Protein 1MJT (pdb70)

Radius of gyration: 30.03 Å; Cα contacts (8 Å, |Δi|>4): 1323; chains: 2; bounding box: 79×77×65 Å

Sequence (693 aa):
HLFKEAQAFIENMYKECHYETQIINKRLHDIELEIKETGTYTHTEEELIYGAKMAWRNSNRCIGRLFWDSLNVIDARDVTDEASFLSSITYHITQATNEGKLKPYITIYAPKDGPKIFNNQLIRYAGYDNCGDPAEKEVTRLANHLGWKGKGTNFDVLPLIYQLPNESVKFYEYPTSLIKEVPIEHNHYPKLRKLNLKWYAVPIISNMDLKIGGIVYPTAPFNGWYMVTEIGVRNFIDDYRYNLLEKVADAFEFDTLKNNSFNKDRALVELNYAVYHSFKKEGVSIVDHLTAAKQFELFERNEAQQGRQVTGKWSWLAPPLSPTLTSNYHHGYDNTVKDPNFFYKKHHLFKEAQAFIENMYKECHYETQIINKRLHDIELEIKETGTYTHTEEELIYGAKMAWRNSNRCIGRLFWDSLNVIDARDVTDEASFLSSITYHITQATNEGKLKPYITIYAPKDGPKIFNNQLIRYAGYDNCGDPAEKEVTRLANHLGWKGKGTNFDVLPLIYQLPNESVKFYEYPTSLIKEVPIEHNHYPKLRKLNLKWYAVPIISNMDLKIGGIVYPTAPFNGWYMVTEIGVRNFIDDYRYNLLEKVADAFEFDTLKNNSFNKDRALVELNYAVYHSFKKEGVSIVDHLTAAKQFELFERNEAQQGRQVTGKWSWLAPPLSPTLTSNYHHGYDNTVKDPNFFYKK

Secondary structure (DSSP, 8-state):
-HHHHHHHHHHHHHHHTT--HHHHHHHHHHHHHHHHHTSS----HHHHHHHHHHHHHT-TT-TTGGGGGG-EEEEETT--SHHHHHHHHHHHHHHHHGGGS---EEEEE-SSS--EE--SBSS-B-B-SSSB-GGGHHHHHHHHHHT-----SS-PBPPEEEE-TTS--EEEPPPGGGS-EEE---TT-GGGGGG--EEES--EE-SEEEEETTEEES---EE---BHHIIIIIIHH-TTTT--HHHHHHHTT-S---GGGTHHHHHHHHHHHHHHHHHHHTT---B-HHHHHHHHHHHHHHHHTTT---B--HHHHS-SSSGGGSGGGGS--B----SSEEEE--/-HHHHHHHHHHHHHHHHTT--HHHHHHHHHHHHHHHHHHSS----HHHHHHHHHHHHHT-TT-TTGGGGGG-EEEEETT--SHHHHHHHHHHHHHHHHGGGS---EEEEE-SSS--EE--SBSS-B-B-SSSB-GGGHHHHHHHHHTT-----STT-BPPEEEE-TTS--EEEPPPGGGS-EEE--BTTBGGGGGG--EEES--EE-SEEEEETTEEES---EE--EEHHIIIIIIHH-TTTT--HHHHHHHTT-S---GGGTHHHHHHHHHHHHHHHHHHHTT--EE-HHHHHHHHHHHHHHHHHTT---B--HHHHS-SSSGGGSGGGGS--B----SSEEEE--

Solvent-accessible surface area: 31536 Å² total; per-residue (Å²): 157,37,48,141,69,0,67,52,6,0,56,77,0,15,110,56,36,163,75,117,94,129,69,5,79,110,30,27,91,58,0,77,85,38,24,161,136,104,42,67,8,80,4,52,104,80,0,0,65,40,0,0,33,5,0,37,12,15,19,8,81,34,28,23,1,42,52,30,83,58,14,45,26,42,44,3,50,114,15,94,74,63,76,48,0,28,65,17,0,34,112,0,0,73,59,0,14,49,160,0,158,12,69,6,17,0,1,0,0,9,50,156,100,19,1,109,12,51,3,42,26,1,3,26,1,0,4,47,123,152,47,6,0,47,50,3,66,142,16,2,152,58,0,68,153,50,44,10,176,30,197,41,70,47,23,10,38,2,1,0,0,6,52,3,56,161,80,79,42,70,57,66,99,20,71,108,112,31,11,70,39,0,43,0,50,6,97,119,58,105,110,0,94,158,54,96,5,60,0,0,1,2,18,0,56,10,55,22,19,1,68,0,0,19,13,61,2,56,8,8,2,37,8,24,65,6,25,0,2,70,0,0,0,74,13,0,8,5,101,101,26,19,82,13,20,130,132,0,0,99,5,4,113,35,150,54,36,157,34,54,19,0,17,54,1,43,1,0,3,18,0,0,24,0,0,15,50,2,0,113,136,71,46,4,34,20,20,3,2,7,38,4,5,126,48,1,57,73,3,39,142,60,7,72,126,118,71,55,103,27,6,0,74,49,33,142,4,12,7,11,4,4,6,10,41,3,50,2,28,60,87,60,35,62,65,68,84,85,63,0,7,17,60,125,83,266,155,128,29,39,118,68,0,61,54,3,0,53,77,0,13,126,47,32,164,79,113,97,107,72,12,86,121,32,17,100,48,0,91,73,43,24,185,125,99,47,73,11,83,3,51,112,76,0,0,62,46,0,0,37,5,0,37,13,16,14,8,73,34,28,22,2,37,54,34,94,58,13,42,28,35,47,5,49,114,15,93,71,55,75,47,0,27,67,19,0,31,117,0,0,72,52,0,14,57,156,0,137,10,78,10,21,0,0,0,0,11,49,170,111,15,3,92,10,57,4,47,26,0,2,23,1,0,4,47,101,147,41,6,0,50,48,2,72,143,13,3,137,58,0,52,158,46,57,6,163,20,198,42,65,67,20,10,44,2,0,0,0,8,55,5,55,159,80,79,43,76,62,56,102,20,65,129,113,23,20,72,47,0,52,0,46,10,109,136,42,101,105,0,72,155,53,98,8,61,0,0,0,2,18,0,58,10,45,17,21,0,70,0,0,20,10,64,2,49,11,5,2,39,9,23,68,5,25,0,1,71,0,0,0,72,11,0,9,6,106,98,29,22,86,17,24,129,128,0,0,92,4,5,113,38,140,48,39,124,33,25,16,0,13,53,0,42,1,0,4,16,0,0,41,1,0,7,48,2,0,102,134,64,37,4,34,10,18,1,2,8,39,2,3,125,43,1,52,80,3,48,153,80,6,70,160,114,77,46,101,28,6,0,75,47,32,141,4,10,7,13,4,4,6,8,44,3,48,4,28,53,87,60,34,66,62,68,85,86,55,0,6,16,59,126,85,257

Foldseek 3Di:
DLLVLQLVQLVVVCVLVVHDVVVSVVVSVVQVVCCVVPVGGDDDVVLVLVQQLVQLQLAQLDLQNLCSNQEDEAEAQPDQDPVVVVVVLLVQLQQQPVQFEGGKYKYFYHLPQTKAWDDQWQWAFAQDDVAAWLVRPVVNVVQVVQPDDFPPHNGTIFFTWIDGPPGDIHTHHDDVVSWDKFQFDAPVQRLNSVVRDMGTWKTWGFFKWWAASNGIGRGMIITDGEALCVCLPVQCCDPSTVNCLVVQLVSVPDPDDPVVVCSSVVSSVRSSVRVVVRSVVSSHDYHYLAVSLVSSVVSQVVQVVSVHHHAHQLVSSQGPHPRVSHPSVPDDGHNDRDPRHIGGDD/DVLLVLLLVQLCVVCVLVVHDPVVSVVVSVQQVVVCVVPVGGDDDPVLVLVQQLVQLQLAQLDLQNLCSVQEAEAEAQVDQDDVVVVVVVLVQLCQQPVQFPGGKYKYFYHLPQTKFWDDQWQWAFADDPVAAWLVRPVVNVVQVVQPHDFPPHNGTIAWIWMDGPPGDIHTHHDDPVSWAKFFFDAPVFRLSSVVRDMGTWKGKGAFKWWDASSGIGRGMIIIGGEALCVVLPVQCCDPNTVNCQVVQLVSVPDPDDPPVVCSSVVSSVRSSVRVVVRSVVSNHDYHYLLRSLVSSVVSQVVCVVSVHHHAHDLVSNQGPHPSVSHPSNPDDGHHDRDPRHMGGDD

Structure (mmCIF, N/CA/C/O backbone):
data_1MJT
#
_entry.id   1MJT
#
_cell.length_a   65.78
_cell.length_b   115.14
_cell.length_c   126.02
_cell.angle_alpha   90.00
_cell.angle_beta   90.00
_cell.angle_gamma   90.00
#
_symmetry.space_group_name_H-M   'P 21 21 21'
#
loop_
_entity.id
_entity.type
_entity.pdbx_description
1 polymer 'NITRIC-OXIDE SYNTHASE HOMOLOG'
2 branched beta-D-fructofuranose-(2-1)-alpha-D-glucopyranose
3 non-polymer 'PROTOPORPHYRIN IX CONTAINING FE'
4 non-polymer NICOTINAMIDE-ADENINE-DINUCLEOTIDE
5 non-polymer ETHYLISOTHIOUREA
6 water water
#
loop_
_atom_site.group_PDB
_atom_site.id
_atom_site.type_symbol
_atom_site.label_atom_id
_atom_site.label_alt_id
_atom_site.label_comp_id
_atom_site.label_asym_id
_atom_site.label_entity_id
_atom_site.label_seq_id
_atom_site.pdbx_PDB_ins_code
_atom_site.Cartn_x
_atom_site.Cartn_y
_atom_site.Cartn_z
_atom_site.occupancy
_atom_site.B_iso_or_equiv
_atom_site.auth_seq_id
_atom_site.auth_comp_id
_atom_site.auth_asym_id
_atom_site.auth_atom_id
_atom_site.pdbx_PDB_model_num
ATOM 1 N N . HIS A 1 2 ? 27.928 76.633 65.546 1.00 74.55 1 HIS A N 1
ATOM 2 C CA . HIS A 1 2 ? 27.420 77.256 64.286 1.00 79.97 1 HIS A CA 1
ATOM 3 C C . HIS A 1 2 ? 27.623 76.320 63.099 1.00 74.67 1 HIS A C 1
ATOM 4 O O . HIS A 1 2 ? 26.773 76.231 62.214 1.00 74.09 1 HIS A O 1
ATOM 11 N N . LEU A 1 3 ? 28.758 75.631 63.072 1.00 67.45 2 LEU A N 1
ATOM 12 C CA . LEU A 1 3 ? 29.024 74.706 61.986 1.00 61.85 2 LEU A CA 1
ATOM 13 C C . LEU A 1 3 ? 27.942 73.640 61.966 1.00 61.83 2 LEU A C 1
ATOM 14 O O . LEU A 1 3 ? 27.282 73.428 60.947 1.00 68.02 2 LEU A O 1
ATOM 19 N N . PHE A 1 4 ? 27.760 72.972 63.100 1.00 57.49 3 PHE A N 1
ATOM 20 C CA . PHE A 1 4 ? 26.753 71.923 63.202 1.00 56.77 3 PHE A CA 1
ATOM 21 C C . PHE A 1 4 ? 25.367 72.431 62.806 1.00 56.57 3 PHE A C 1
ATOM 22 O O . PHE A 1 4 ? 24.551 71.681 62.270 1.00 54.72 3 PHE A O 1
ATOM 30 N N . LYS A 1 5 ? 25.109 73.707 63.074 1.00 57.94 4 LYS A N 1
ATOM 31 C CA . LYS A 1 5 ? 23.825 74.319 62.745 1.00 64.50 4 LYS A CA 1
ATOM 32 C C . LYS A 1 5 ? 23.592 74.331 61.232 1.00 62.04 4 LYS A C 1
ATOM 33 O O . LYS A 1 5 ? 22.518 73.948 60.754 1.00 62.78 4 LYS A O 1
ATOM 39 N N . GLU A 1 6 ? 24.601 74.774 60.485 1.00 59.29 5 GLU A N 1
ATOM 40 C CA . GLU A 1 6 ? 24.513 74.829 59.028 1.00 61.54 5 GLU A CA 1
ATOM 41 C C . GLU A 1 6 ? 24.463 73.404 58.497 1.00 63.03 5 GLU A C 1
ATOM 42 O O . GLU A 1 6 ? 23.749 73.097 57.536 1.00 63.75 5 GLU A O 1
ATOM 48 N N . ALA A 1 7 ? 25.241 72.537 59.137 1.00 57.06 6 ALA A N 1
ATOM 49 C CA . ALA A 1 7 ? 25.307 71.136 58.755 1.00 55.17 6 ALA A CA 1
ATOM 50 C C . ALA A 1 7 ? 23.936 70.485 58.911 1.00 58.73 6 ALA A C 1
ATOM 51 O O . ALA A 1 7 ? 23.435 69.818 57.997 1.00 57.42 6 ALA A O 1
ATOM 53 N N . GLN A 1 8 ? 23.332 70.694 60.077 1.00 59.64 7 GLN A N 1
ATOM 54 C CA . GLN A 1 8 ? 22.026 70.129 60.372 1.00 52.78 7 GLN A CA 1
ATOM 55 C C . GLN A 1 8 ? 21.038 70.535 59.301 1.00 44.03 7 GLN A C 1
ATOM 56 O O . GLN A 1 8 ? 20.350 69.691 58.734 1.00 48.68 7 GLN A O 1
ATOM 62 N N . ALA A 1 9 ? 20.981 71.836 59.029 1.00 43.89 8 ALA A N 1
ATOM 63 C CA . ALA A 1 9 ? 20.084 72.385 58.021 1.00 41.92 8 ALA A CA 1
ATOM 64 C C . ALA A 1 9 ? 20.223 71.636 56.697 1.00 43.97 8 ALA A C 1
ATOM 65 O O . ALA A 1 9 ? 19.225 71.232 56.097 1.00 37.53 8 ALA A O 1
ATOM 67 N N . PHE A 1 10 ? 21.466 71.449 56.253 1.00 44.91 9 PHE A N 1
ATOM 68 C CA . PHE A 1 10 ? 21.744 70.744 55.002 1.00 42.90 9 PHE A CA 1
ATOM 69 C C . PHE A 1 10 ? 21.245 69.293 55.012 1.00 45.66 9 PHE A C 1
ATOM 70 O O . PHE A 1 10 ? 20.539 68.862 54.092 1.00 39.12 9 PHE A O 1
ATOM 78 N N . ILE A 1 11 ? 21.620 68.545 56.049 1.00 47.99 10 ILE A N 1
ATOM 79 C CA . ILE A 1 11 ? 21.216 67.146 56.178 1.00 51.49 10 ILE A CA 1
ATOM 80 C C . ILE A 1 11 ? 19.695 66.976 56.188 1.00 49.05 10 ILE A C 1
ATOM 81 O O . ILE A 1 11 ? 19.158 66.077 55.532 1.00 39.41 10 ILE A O 1
ATOM 86 N N . GLU A 1 12 ? 19.001 67.837 56.928 1.00 49.67 11 GLU A N 1
ATOM 87 C CA . GLU A 1 12 ? 17.548 67.758 56.992 1.00 55.32 11 GLU A CA 1
ATOM 88 C C . GLU A 1 12 ? 16.971 67.884 55.592 1.00 57.53 11 GLU A C 1
ATOM 89 O O . GLU A 1 12 ? 16.283 66.987 55.111 1.00 57.92 11 GLU A O 1
ATOM 95 N N . ASN A 1 13 ? 17.268 69.005 54.941 1.00 63.24 12 ASN A N 1
ATOM 96 C CA . ASN A 1 13 ? 16.783 69.276 53.591 1.00 65.37 12 ASN A CA 1
ATOM 97 C C . ASN A 1 13 ? 17.069 68.144 52.611 1.00 62.20 12 ASN A C 1
ATOM 98 O O . ASN A 1 13 ? 16.168 67.679 51.912 1.00 66.57 12 ASN A O 1
ATOM 103 N N . MET A 1 14 ? 18.318 67.698 52.562 1.00 51.56 13 MET A N 1
ATOM 104 C CA . MET A 1 14 ? 18.691 66.634 51.644 1.00 49.63 13 MET A CA 1
ATOM 105 C C . MET A 1 14 ? 17.900 65.354 51.872 1.00 48.57 13 MET A C 1
ATOM 106 O O . MET A 1 14 ? 17.299 64.804 50.946 1.00 47.83 13 MET A O 1
ATOM 111 N N . TYR A 1 15 ? 17.909 64.882 53.112 1.00 51.84 14 TYR A N 1
ATOM 112 C CA . TYR A 1 15 ? 17.219 63.652 53.477 1.00 56.10 14 TYR A CA 1
ATOM 113 C C . TYR A 1 15 ? 15.699 63.729 53.336 1.00 54.93 14 TYR A C 1
ATOM 114 O O . TYR A 1 15 ? 15.058 62.750 52.952 1.00 50.47 14 TYR A O 1
ATOM 123 N N . LYS A 1 16 ? 15.122 64.888 53.644 1.00 59.03 15 LYS A N 1
ATOM 124 C CA . LYS A 1 16 ? 13.680 65.070 53.513 1.00 62.33 15 LYS A CA 1
ATOM 125 C C . LYS A 1 16 ? 13.339 64.973 52.042 1.00 65.29 15 LYS A C 1
ATOM 126 O O . LYS A 1 16 ? 12.325 64.390 51.665 1.00 73.41 15 LYS A O 1
ATOM 132 N N . GLU A 1 17 ? 14.200 65.556 51.216 1.00 63.40 16 GLU A N 1
ATOM 133 C CA . GLU A 1 17 ? 14.004 65.539 49.777 1.00 62.41 16 GLU A CA 1
ATOM 134 C C . GLU A 1 17 ? 14.285 64.147 49.236 1.00 60.09 16 GLU A C 1
ATOM 135 O O . GLU A 1 17 ? 13.823 63.794 48.156 1.00 62.28 16 GLU A O 1
ATOM 141 N N . CYS A 1 18 ? 15.045 63.358 49.988 1.00 62.04 17 CYS A N 1
ATOM 142 C CA . CYS A 1 18 ? 15.369 61.995 49.572 1.00 66.98 17 CYS A CA 1
ATOM 143 C C . CYS A 1 18 ? 14.400 60.987 50.185 1.00 72.14 17 CYS A C 1
ATOM 144 O O . CYS A 1 18 ? 14.512 59.783 49.946 1.00 76.21 17 CYS A O 1
ATOM 147 N N . HIS A 1 19 ? 13.450 61.489 50.970 1.00 74.14 18 HIS A N 1
ATOM 148 C CA . HIS A 1 19 ? 12.451 60.647 51.624 1.00 76.81 18 HIS A CA 1
ATOM 149 C C . HIS A 1 19 ? 13.076 59.632 52.562 1.00 77.16 18 HIS A C 1
ATOM 150 O O . HIS A 1 19 ? 12.688 58.464 52.585 1.00 79.20 18 HIS A O 1
ATOM 157 N N . TYR A 1 20 ? 14.043 60.091 53.345 1.00 76.47 19 TYR A N 1
ATOM 158 C CA . TYR A 1 20 ? 14.731 59.227 54.287 1.00 78.00 19 TYR A CA 1
ATOM 159 C C . TYR A 1 20 ? 14.048 59.222 55.655 1.00 82.81 19 TYR A C 1
ATOM 160 O O . TYR A 1 20 ? 13.583 60.260 56.135 1.00 80.26 19 TYR A O 1
ATOM 169 N N . GLU A 1 21 ? 13.981 58.039 56.266 1.00 84.91 20 GLU A N 1
ATOM 170 C CA . GLU A 1 21 ? 13.362 57.878 57.576 1.00 81.37 20 GLU A CA 1
ATOM 171 C C . GLU A 1 21 ? 14.048 58.775 58.589 1.00 80.28 20 GLU A C 1
ATOM 172 O O . GLU A 1 21 ? 15.277 58.874 58.610 1.00 76.26 20 GLU A O 1
ATOM 178 N N . THR A 1 22 ? 13.247 59.427 59.427 1.00 78.88 21 THR A N 1
ATOM 179 C CA . THR A 1 22 ? 13.774 60.316 60.452 1.00 76.76 21 THR A CA 1
ATOM 180 C C . THR A 1 22 ? 14.912 59.599 61.159 1.00 75.95 21 THR A C 1
ATOM 181 O O . THR A 1 22 ? 15.910 60.206 61.542 1.00 75.05 21 THR A O 1
ATOM 185 N N . GLN A 1 23 ? 14.742 58.292 61.313 1.00 78.33 22 GLN A N 1
ATOM 186 C CA . GLN A 1 23 ? 15.718 57.427 61.961 1.00 80.33 22 GLN A CA 1
ATOM 187 C C . GLN A 1 23 ? 17.161 57.644 61.502 1.00 79.92 22 GLN A C 1
ATOM 188 O O . GLN A 1 23 ? 18.017 58.051 62.290 1.00 76.47 22 GLN A O 1
ATOM 194 N N . ILE A 1 24 ? 17.427 57.355 60.231 1.00 78.74 23 ILE A N 1
ATOM 195 C CA . ILE A 1 24 ? 18.769 57.505 59.672 1.00 73.46 23 ILE A CA 1
ATOM 196 C C . ILE A 1 24 ? 19.260 58.943 59.700 1.00 61.54 23 ILE A C 1
ATOM 197 O O . ILE A 1 24 ? 20.456 59.198 59.823 1.00 57.68 23 ILE A O 1
ATOM 202 N N . ILE A 1 25 ? 18.335 59.884 59.570 1.00 53.52 24 ILE A N 1
ATOM 203 C CA . ILE A 1 25 ? 18.696 61.290 59.597 1.00 50.37 24 ILE A CA 1
ATOM 204 C C . ILE A 1 25 ? 19.389 61.581 60.926 1.00 56.09 24 ILE A C 1
ATOM 205 O O . ILE A 1 25 ? 20.434 62.236 60.969 1.00 55.68 24 ILE A O 1
ATOM 210 N N . ASN A 1 26 ? 18.811 61.067 62.007 1.00 62.96 25 ASN A N 1
ATOM 211 C CA . ASN A 1 26 ? 19.358 61.256 63.348 1.00 61.09 25 ASN A CA 1
ATOM 212 C C . ASN A 1 26 ? 20.725 60.586 63.503 1.00 56.14 25 ASN A C 1
ATOM 213 O O . ASN A 1 26 ? 21.640 61.153 64.105 1.00 47.09 25 ASN A O 1
ATOM 218 N N . LYS A 1 27 ? 20.847 59.376 62.963 1.00 57.02 26 LYS A N 1
ATOM 219 C CA . LYS A 1 27 ? 22.097 58.621 63.007 1.00 61.72 26 LYS A CA 1
ATOM 220 C C . LYS A 1 27 ? 23.201 59.429 62.331 1.00 59.96 26 LYS A C 1
ATOM 221 O O . LYS A 1 27 ? 24.329 59.496 62.821 1.00 60.90 26 LYS A O 1
ATOM 227 N N . ARG A 1 28 ? 22.860 60.044 61.203 1.00 57.05 27 ARG A N 1
ATOM 228 C CA . ARG A 1 28 ? 23.807 60.844 60.439 1.00 61.13 27 ARG A CA 1
ATOM 229 C C . ARG A 1 28 ? 24.228 62.105 61.187 1.00 58.26 27 ARG A C 1
ATOM 230 O O . ARG A 1 28 ? 25.400 62.497 61.166 1.00 50.62 27 ARG A O 1
ATOM 238 N N . LEU A 1 29 ? 23.266 62.744 61.843 1.00 57.22 28 LEU A N 1
ATOM 239 C CA . LEU A 1 29 ? 23.551 63.951 62.601 1.00 58.17 28 LEU A CA 1
ATOM 240 C C . LEU A 1 29 ? 24.435 63.586 63.781 1.00 63.48 28 LEU A C 1
ATOM 241 O O . LEU A 1 29 ? 25.272 64.380 64.218 1.00 62.55 28 LEU A O 1
ATOM 246 N N . HIS A 1 30 ? 24.244 62.373 64.288 1.00 65.11 29 HIS A N 1
ATOM 247 C CA . HIS A 1 30 ? 25.029 61.885 65.408 1.00 65.25 29 HIS A CA 1
ATOM 248 C C . HIS A 1 30 ? 26.478 61.735 64.969 1.00 59.84 29 HIS A C 1
ATOM 249 O O . HIS A 1 30 ? 27.392 62.252 65.612 1.00 54.34 29 HIS A O 1
ATOM 256 N N . ASP A 1 31 ? 26.675 61.026 63.862 1.00 60.57 30 ASP A N 1
ATOM 257 C CA . ASP A 1 31 ? 28.009 60.799 63.317 1.00 61.09 30 ASP A CA 1
ATOM 258 C C . ASP A 1 31 ? 28.747 62.110 63.045 1.00 56.22 30 ASP A C 1
ATOM 259 O O . ASP A 1 31 ? 29.948 62.212 63.300 1.00 51.41 30 ASP A O 1
ATOM 264 N N . ILE A 1 32 ? 28.020 63.105 62.535 1.00 55.51 31 ILE A N 1
ATOM 265 C CA . ILE A 1 32 ? 28.590 64.417 62.221 1.00 52.37 31 ILE A CA 1
ATOM 266 C C . ILE A 1 32 ? 29.019 65.171 63.472 1.00 52.47 31 ILE A C 1
ATOM 267 O O . ILE A 1 32 ? 30.162 65.617 63.582 1.00 51.35 31 ILE A O 1
ATOM 272 N N . GLU A 1 33 ? 28.081 65.319 64.401 1.00 56.37 32 GLU A N 1
ATOM 273 C CA . GLU A 1 33 ? 28.323 66.014 65.660 1.00 63.78 32 GLU A CA 1
ATOM 274 C C . GLU A 1 33 ? 29.614 65.477 66.284 1.00 61.88 32 GLU A C 1
ATOM 275 O O . GLU A 1 33 ? 30.355 66.213 66.940 1.00 58.95 32 GLU A O 1
ATOM 281 N N . LEU A 1 34 ? 29.875 64.191 66.061 1.00 62.38 33 LEU A N 1
ATOM 282 C CA . LEU A 1 34 ? 31.075 63.537 66.574 1.00 67.77 33 LEU A CA 1
ATOM 283 C C . LEU A 1 34 ? 32.360 64.114 65.991 1.00 68.77 33 LEU A C 1
ATOM 284 O O . LEU A 1 34 ? 33.079 64.843 66.676 1.00 66.12 33 LEU A O 1
ATOM 289 N N . GLU A 1 35 ? 32.638 63.788 64.727 1.00 67.53 34 GLU A N 1
ATOM 290 C CA . GLU A 1 35 ? 33.854 64.250 64.065 1.00 66.17 34 GLU A CA 1
ATOM 291 C C . GLU A 1 35 ? 34.031 65.763 64.029 1.00 66.83 34 GLU A C 1
ATOM 292 O O . GLU A 1 35 ? 35.108 66.254 63.692 1.00 70.06 34 GLU A O 1
ATOM 298 N N . ILE A 1 36 ? 32.983 66.505 64.366 1.00 66.25 35 ILE A N 1
ATOM 299 C CA . ILE A 1 36 ? 33.101 67.956 64.417 1.00 63.34 35 ILE A CA 1
ATOM 300 C C . ILE A 1 36 ? 33.877 68.233 65.703 1.00 66.37 35 ILE A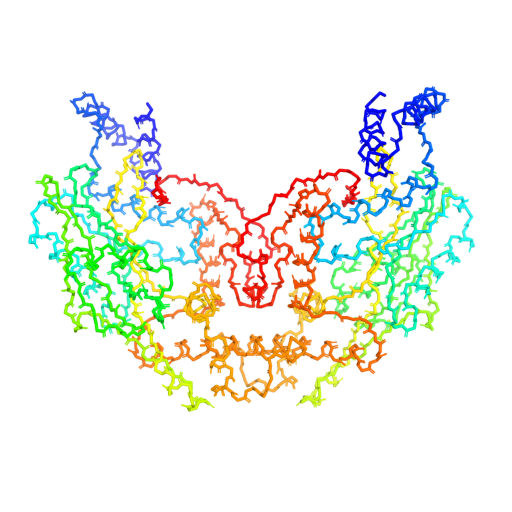 C 1
ATOM 301 O O . ILE A 1 36 ? 34.664 69.180 65.787 1.00 70.33 35 ILE A O 1
ATOM 306 N N . LYS A 1 37 ? 33.653 67.376 66.697 1.00 68.66 36 LYS A N 1
ATOM 307 C CA . LYS A 1 37 ? 34.326 67.475 67.987 1.00 75.47 36 LYS A CA 1
ATOM 308 C C . LYS A 1 37 ? 35.705 66.837 67.866 1.00 77.83 36 LYS A C 1
ATOM 309 O O . LYS A 1 37 ? 36.705 67.398 68.319 1.00 78.63 36 LYS A O 1
ATOM 315 N N . GLU A 1 38 ? 35.745 65.659 67.251 1.00 79.26 37 GLU A N 1
ATOM 316 C CA . GLU A 1 38 ? 36.996 64.940 67.046 1.00 79.05 37 GLU A CA 1
ATOM 317 C C . GLU A 1 38 ? 37.927 65.773 66.168 1.00 80.82 37 GLU A C 1
ATOM 318 O O . GLU A 1 38 ? 39.087 65.994 66.515 1.00 85.25 37 GLU A O 1
ATOM 324 N N . THR A 1 39 ? 37.401 66.245 65.037 1.00 79.72 38 THR A N 1
ATOM 325 C CA . THR A 1 39 ? 38.178 67.030 64.077 1.00 78.43 38 THR A CA 1
ATOM 326 C C . THR A 1 39 ? 38.090 68.546 64.242 1.00 73.95 38 THR A C 1
ATOM 327 O O . THR A 1 39 ? 39.003 69.184 64.770 1.00 76.55 38 THR A O 1
ATOM 331 N N . GLY A 1 40 ? 36.989 69.111 63.763 1.00 69.09 39 GLY A N 1
ATOM 332 C CA . GLY A 1 40 ? 36.780 70.545 63.827 1.00 60.81 39 GLY A CA 1
ATOM 333 C C . GLY A 1 40 ? 35.731 70.855 62.785 1.00 56.14 39 GLY A C 1
ATOM 334 O O . GLY A 1 40 ? 35.088 71.898 62.801 1.00 59.95 39 GLY A O 1
ATOM 335 N N . THR A 1 41 ? 35.579 69.918 61.859 1.00 53.26 40 THR A N 1
ATOM 336 C CA . THR A 1 41 ? 34.597 70.011 60.794 1.00 52.84 40 THR A CA 1
ATOM 337 C C . THR A 1 41 ? 34.193 68.574 60.525 1.00 46.21 40 THR A C 1
ATOM 338 O O . THR A 1 41 ? 34.706 67.653 61.157 1.00 41.59 40 THR A O 1
ATOM 342 N N . TYR A 1 42 ? 33.275 68.376 59.594 1.00 47.00 41 TYR A N 1
ATOM 343 C CA . TYR A 1 42 ? 32.847 67.029 59.274 1.00 45.36 41 TYR A CA 1
ATOM 344 C C . TYR A 1 42 ? 33.114 66.742 57.807 1.00 43.74 41 TYR A C 1
ATOM 345 O O . TYR A 1 42 ? 33.557 67.616 57.064 1.00 43.48 41 TYR A O 1
ATOM 354 N N . THR A 1 43 ? 32.844 65.508 57.400 1.00 42.95 42 THR A N 1
ATOM 355 C CA . THR A 1 43 ? 33.060 65.074 56.025 1.00 46.22 42 THR A CA 1
ATOM 356 C C . THR A 1 43 ? 31.751 64.629 55.389 1.00 44.15 42 THR A C 1
ATOM 357 O O . THR A 1 43 ? 31.014 63.845 55.983 1.00 49.15 42 THR A O 1
ATOM 361 N N . HIS A 1 44 ? 31.460 65.124 54.187 1.00 40.60 43 HIS A N 1
ATOM 362 C CA . HIS A 1 44 ? 30.230 64.739 53.494 1.00 40.96 43 HIS A CA 1
ATOM 363 C C . HIS A 1 44 ? 30.355 63.336 52.913 1.00 36.31 43 HIS A C 1
ATOM 364 O O . HIS A 1 44 ? 31.428 62.944 52.462 1.00 38.64 43 HIS A O 1
ATOM 371 N N . THR A 1 45 ? 29.261 62.580 52.929 1.00 33.98 44 THR A N 1
ATOM 372 C CA . THR A 1 45 ? 29.273 61.247 52.350 1.00 40.31 44 THR A CA 1
ATOM 373 C C . THR A 1 45 ? 29.308 61.549 50.863 1.00 45.69 44 THR A C 1
ATOM 374 O O . THR A 1 45 ? 28.985 62.665 50.465 1.00 48.44 44 THR A O 1
ATOM 378 N N . GLU A 1 46 ? 29.692 60.590 50.032 1.00 51.47 45 GLU A N 1
ATOM 379 C CA . GLU A 1 46 ? 29.732 60.883 48.605 1.00 59.06 45 GLU A CA 1
ATOM 380 C C . GLU A 1 46 ? 28.338 61.216 48.050 1.00 55.80 45 GLU A C 1
ATOM 381 O O . GLU A 1 46 ? 28.213 61.942 47.063 1.00 51.31 45 GLU A O 1
ATOM 387 N N . GLU A 1 47 ? 27.292 60.699 48.688 1.00 52.69 46 GLU A N 1
ATOM 388 C CA . GLU A 1 47 ? 25.932 60.972 48.233 1.00 47.73 46 GLU A CA 1
ATOM 389 C C . GLU A 1 47 ? 25.591 62.435 48.508 1.00 42.23 46 GLU A C 1
ATOM 390 O O . GLU A 1 47 ? 24.971 63.105 47.685 1.00 41.55 46 GLU A O 1
ATOM 396 N N . GLU A 1 48 ? 26.006 62.920 49.673 1.00 40.40 47 GLU A N 1
ATOM 397 C CA . GLU A 1 48 ? 25.755 64.297 50.083 1.00 40.56 47 GLU A CA 1
ATOM 398 C C . GLU A 1 48 ? 26.539 65.300 49.243 1.00 41.44 47 GLU A C 1
ATOM 399 O O . GLU A 1 48 ? 26.068 66.406 48.977 1.00 45.43 47 GLU A O 1
ATOM 405 N N . LEU A 1 49 ? 27.740 64.915 48.835 1.00 36.24 48 LEU A N 1
ATOM 406 C CA . LEU A 1 49 ? 28.577 65.791 48.028 1.00 33.51 48 LEU A CA 1
ATOM 407 C C . LEU A 1 49 ? 27.939 65.962 46.645 1.00 34.14 48 LEU A C 1
ATOM 408 O O . LEU A 1 49 ? 27.880 67.064 46.095 1.00 34.41 48 LEU A O 1
ATOM 413 N N . ILE A 1 50 ? 27.462 64.853 46.097 1.00 33.17 49 ILE A N 1
ATOM 414 C CA . ILE A 1 50 ? 26.823 64.843 44.792 1.00 37.38 49 ILE A CA 1
ATOM 415 C C . ILE A 1 50 ? 25.517 65.626 44.841 1.00 46.46 49 ILE A C 1
ATOM 416 O O . ILE A 1 50 ? 25.222 66.431 43.949 1.00 45.54 49 ILE A O 1
ATOM 421 N N . TYR A 1 51 ? 24.740 65.388 45.893 1.00 43.78 50 TYR A N 1
ATOM 422 C CA . TYR A 1 51 ? 23.466 66.063 46.050 1.00 39.62 50 TYR A CA 1
ATOM 423 C C . TYR A 1 51 ? 23.650 67.528 46.433 1.00 37.84 50 TYR A C 1
ATOM 424 O O . TYR A 1 51 ? 22.868 68.384 46.021 1.00 37.63 50 TYR A O 1
ATOM 433 N N . GLY A 1 52 ? 24.690 67.814 47.211 1.00 38.41 51 GLY A N 1
ATOM 434 C CA . GLY A 1 52 ? 24.955 69.180 47.632 1.00 34.34 51 GLY A CA 1
ATOM 435 C C . GLY A 1 52 ? 25.325 70.098 46.484 1.00 29.56 51 GLY A C 1
ATOM 436 O O . GLY A 1 52 ? 24.912 71.255 46.448 1.00 32.67 51 GLY A O 1
ATOM 437 N N . ALA A 1 53 ? 26.109 69.585 45.543 1.00 27.62 52 ALA A N 1
ATOM 438 C CA . ALA A 1 53 ? 26.543 70.370 44.389 1.00 31.14 52 ALA A CA 1
ATOM 439 C C . ALA A 1 53 ? 25.392 70.607 43.424 1.00 32.04 52 ALA A C 1
ATOM 440 O O . ALA A 1 53 ? 25.347 71.626 42.740 1.00 40.23 52 ALA A O 1
ATOM 442 N N . LYS A 1 54 ? 24.466 69.659 43.359 1.00 33.64 53 LYS A N 1
ATOM 443 C CA . LYS A 1 54 ? 23.314 69.805 42.484 1.00 34.20 53 LYS A CA 1
ATOM 444 C C . LYS A 1 54 ? 22.398 70.857 43.084 1.00 31.37 53 LYS A C 1
ATOM 445 O O . LYS A 1 54 ? 21.793 71.653 42.368 1.00 34.56 53 LYS A O 1
ATOM 451 N N . MET A 1 55 ? 22.305 70.856 44.407 1.00 28.06 54 MET A N 1
ATOM 452 C CA . MET A 1 55 ? 21.471 71.821 45.102 1.00 26.37 54 MET A CA 1
ATOM 453 C C . MET A 1 55 ? 22.064 73.210 44.969 1.00 28.29 54 MET A C 1
ATOM 454 O O . MET A 1 55 ? 21.333 74.181 44.801 1.00 32.41 54 MET A O 1
ATOM 459 N N . ALA A 1 56 ? 23.392 73.297 45.048 1.00 27.65 55 ALA A N 1
ATOM 460 C CA . ALA A 1 56 ? 24.086 74.577 44.936 1.00 25.93 55 ALA A CA 1
ATOM 461 C C . ALA A 1 56 ? 23.753 75.245 43.601 1.00 24.50 55 ALA A C 1
ATOM 462 O O . ALA A 1 56 ? 23.497 76.447 43.552 1.00 31.29 55 ALA A O 1
ATOM 464 N N . TRP A 1 57 ? 23.762 74.460 42.525 1.00 23.67 56 TRP A N 1
ATOM 465 C CA . TRP A 1 57 ? 23.436 74.966 41.194 1.00 23.21 56 TRP A CA 1
ATOM 466 C C . TRP A 1 57 ? 21.970 75.411 41.221 1.00 27.52 56 TRP A C 1
ATOM 467 O O . TRP A 1 57 ? 21.617 76.480 40.727 1.00 27.55 56 TRP A O 1
ATOM 478 N N . ARG A 1 58 ? 21.125 74.595 41.837 1.00 28.05 57 ARG A N 1
ATOM 479 C CA . ARG A 1 58 ? 19.701 74.882 41.915 1.00 29.54 57 ARG A CA 1
ATOM 480 C C . ARG A 1 58 ? 19.369 76.156 42.689 1.00 29.23 57 ARG A C 1
ATOM 481 O O . ARG A 1 58 ? 18.300 76.736 42.503 1.00 35.44 57 ARG A O 1
ATOM 489 N N . ASN A 1 59 ? 20.272 76.589 43.562 1.00 26.09 58 ASN A N 1
ATOM 490 C CA . ASN A 1 59 ? 20.039 77.804 44.337 1.00 22.77 58 ASN A CA 1
ATOM 491 C C . ASN A 1 59 ? 20.758 78.996 43.705 1.00 27.01 58 ASN A C 1
ATOM 492 O O . ASN A 1 59 ? 20.630 80.132 44.171 1.00 33.40 58 ASN A O 1
ATOM 497 N N . SER A 1 60 ? 21.513 78.731 42.641 1.00 29.64 59 SER A N 1
ATOM 498 C CA . SER A 1 60 ? 22.254 79.780 41.938 1.00 23.59 59 SER A CA 1
ATOM 499 C C . SER A 1 60 ? 21.332 80.792 41.280 1.00 25.67 59 SER A C 1
ATOM 500 O O . SER A 1 60 ? 21.027 80.694 40.093 1.00 35.81 59 SER A O 1
ATOM 503 N N . ASN A 1 61 ? 20.902 81.766 42.074 1.00 26.69 60 ASN A N 1
ATOM 504 C CA . ASN A 1 61 ? 20.005 82.835 41.639 1.00 27.99 60 ASN A CA 1
ATOM 505 C C . ASN A 1 61 ? 20.274 83.467 40.279 1.00 31.41 60 ASN A C 1
ATOM 506 O O . ASN A 1 61 ? 19.335 83.768 39.543 1.00 26.52 60 ASN A O 1
ATOM 511 N N . ARG A 1 62 ? 21.546 83.683 39.957 1.00 32.40 61 ARG A N 1
ATOM 512 C CA . ARG A 1 62 ? 21.911 84.329 38.704 1.00 31.30 61 ARG A CA 1
ATOM 513 C C . ARG A 1 62 ? 21.982 83.390 37.502 1.00 31.01 61 ARG A C 1
ATOM 514 O O . ARG A 1 62 ? 22.371 83.801 36.407 1.00 25.68 61 ARG A O 1
ATOM 522 N N . CYS A 1 63 ? 21.592 82.136 37.704 1.00 33.46 62 CYS A N 1
ATOM 523 C CA . CYS A 1 63 ? 21.640 81.132 36.641 1.00 30.46 62 CYS A CA 1
ATOM 524 C C . CYS A 1 63 ? 20.305 80.892 35.925 1.00 30.69 62 CYS A C 1
ATOM 525 O O . CYS A 1 63 ? 19.349 80.399 36.519 1.00 26.63 62 CYS A O 1
ATOM 528 N N . ILE A 1 64 ? 20.253 81.220 34.638 1.00 29.72 63 ILE A N 1
ATOM 529 C CA . ILE A 1 64 ? 19.032 81.043 33.855 1.00 29.42 63 ILE A CA 1
ATOM 530 C C . ILE A 1 64 ? 18.845 79.600 33.373 1.00 35.10 63 ILE A C 1
ATOM 531 O O . ILE A 1 64 ? 17.742 79.205 32.969 1.00 37.09 63 ILE A O 1
ATOM 536 N N . GLY A 1 65 ? 19.919 78.814 33.429 1.00 35.10 64 GLY A N 1
ATOM 537 C CA . GLY A 1 65 ? 19.862 77.437 32.964 1.00 29.56 64 GLY A CA 1
ATOM 538 C C . GLY A 1 65 ? 19.669 76.356 34.008 1.00 20.04 64 GLY A C 1
ATOM 539 O O . GLY A 1 65 ? 20.061 75.210 33.799 1.00 20.86 64 GLY A O 1
ATOM 540 N N . ARG A 1 66 ? 19.035 76.701 35.118 1.00 25.70 65 ARG A N 1
ATOM 541 C CA . ARG A 1 66 ? 18.818 75.738 36.186 1.00 26.72 65 ARG A CA 1
ATOM 542 C C . ARG A 1 66 ? 17.862 74.582 35.867 1.00 30.11 65 ARG A C 1
ATOM 543 O O . ARG A 1 66 ? 17.698 73.671 36.679 1.00 27.07 65 ARG A O 1
ATOM 551 N N . LEU A 1 67 ? 17.236 74.599 34.693 1.00 31.81 66 LEU A N 1
ATOM 552 C CA . LEU A 1 67 ? 16.329 73.511 34.332 1.00 26.18 66 LEU A CA 1
ATOM 553 C C . LEU A 1 67 ? 17.051 72.168 34.329 1.00 28.53 66 LEU A C 1
ATOM 554 O O . LEU A 1 67 ? 16.445 71.127 34.586 1.00 41.64 66 LEU A O 1
ATOM 559 N N . PHE A 1 68 ? 18.348 72.193 34.047 1.00 26.03 67 PHE A N 1
ATOM 560 C CA . PHE A 1 68 ? 19.140 70.967 33.975 1.00 21.56 67 PHE A CA 1
ATOM 561 C C . PHE A 1 68 ? 19.964 70.662 35.228 1.00 22.63 67 PHE A C 1
ATOM 562 O O . PHE A 1 68 ? 20.877 69.841 35.175 1.00 27.95 67 PHE A O 1
ATOM 570 N N . TRP A 1 69 ? 19.646 71.300 36.350 1.00 15.61 68 TRP A N 1
ATOM 571 C CA . TRP A 1 69 ? 20.418 71.099 37.574 1.00 25.41 68 TRP A CA 1
ATOM 572 C C . TRP A 1 69 ? 20.676 69.648 37.990 1.00 35.26 68 TRP A C 1
ATOM 573 O O . TRP A 1 69 ? 21.786 69.295 38.409 1.00 35.97 68 TRP A O 1
ATOM 584 N N . ASP A 1 70 ? 19.653 68.809 37.874 1.00 38.91 69 ASP A N 1
ATOM 585 C CA . ASP A 1 70 ? 19.769 67.415 38.273 1.00 41.30 69 ASP A CA 1
ATOM 586 C C . ASP A 1 70 ? 20.580 66.583 37.287 1.00 39.43 69 ASP A C 1
ATOM 587 O O . ASP A 1 70 ? 20.810 65.396 37.504 1.00 45.72 69 ASP A O 1
ATOM 592 N N . SER A 1 71 ? 21.023 67.218 36.211 1.00 33.33 70 SER A N 1
ATOM 593 C CA . SER A 1 71 ? 21.808 66.549 35.184 1.00 29.80 70 SER A CA 1
ATOM 594 C C . SER A 1 71 ? 23.315 66.631 35.443 1.00 31.55 70 SER A C 1
ATOM 595 O O . SER A 1 71 ? 24.110 66.021 34.730 1.00 30.52 70 SER A O 1
ATOM 598 N N . LEU A 1 72 ? 23.705 67.376 36.470 1.00 29.33 71 LEU A N 1
ATOM 599 C CA . LEU A 1 72 ? 25.116 67.553 36.779 1.00 26.38 71 LEU A CA 1
ATOM 600 C C . LEU A 1 72 ? 25.883 66.250 36.980 1.00 30.83 71 LEU A C 1
ATOM 601 O O . LEU A 1 72 ? 25.395 65.313 37.606 1.00 34.36 71 LEU A O 1
ATOM 606 N N . ASN A 1 73 ? 27.088 66.206 36.423 1.00 27.34 72 ASN A N 1
ATOM 607 C CA . ASN A 1 73 ? 27.972 65.059 36.556 1.00 19.99 72 ASN A CA 1
ATOM 608 C C . ASN A 1 73 ? 29.039 65.522 37.542 1.00 23.83 72 ASN A C 1
ATOM 609 O O . ASN A 1 73 ? 29.942 66.281 37.183 1.00 26.70 72 ASN A O 1
ATOM 614 N N . VAL A 1 74 ? 28.918 65.075 38.788 1.00 27.98 73 VAL A N 1
ATOM 615 C CA . VAL A 1 74 ? 29.853 65.449 39.844 1.00 26.31 73 VAL A CA 1
ATOM 616 C C . VAL A 1 74 ? 31.010 64.462 40.010 1.00 32.42 73 VAL A C 1
ATOM 617 O O . VAL A 1 74 ? 30.812 63.245 40.012 1.00 36.64 73 VAL A O 1
ATOM 621 N N . ILE A 1 75 ? 32.219 65.000 40.153 1.00 37.84 74 ILE A N 1
ATOM 622 C CA . ILE A 1 75 ? 33.418 64.184 40.317 1.00 33.01 74 ILE A CA 1
ATOM 623 C C . ILE A 1 75 ? 34.101 64.476 41.648 1.00 30.42 74 ILE A C 1
ATOM 624 O O . ILE A 1 75 ? 34.560 65.595 41.895 1.00 29.98 74 ILE A O 1
ATOM 629 N N . ASP A 1 76 ? 34.154 63.458 42.503 1.00 37.10 75 ASP A N 1
ATOM 630 C CA . ASP A 1 76 ? 34.781 63.577 43.813 1.00 38.46 75 ASP A CA 1
ATOM 631 C C . ASP A 1 76 ? 36.288 63.473 43.636 1.00 37.67 75 ASP A C 1
ATOM 632 O O . ASP A 1 76 ? 36.805 62.417 43.275 1.00 42.81 75 ASP A O 1
ATOM 637 N N . ALA A 1 77 ? 36.986 64.577 43.873 1.00 34.86 76 ALA A N 1
ATOM 638 C CA . ALA A 1 77 ? 38.437 64.609 43.745 1.00 34.64 76 ALA A CA 1
ATOM 639 C C . ALA A 1 77 ? 39.060 65.155 45.034 1.00 35.34 76 ALA A C 1
ATOM 640 O O . ALA A 1 77 ? 40.090 65.842 45.006 1.00 33.33 76 ALA A O 1
ATOM 642 N N . ARG A 1 78 ? 38.429 64.844 46.163 1.00 29.90 77 ARG A N 1
ATOM 643 C CA . ARG A 1 78 ? 38.917 65.295 47.458 1.00 32.42 77 ARG A CA 1
ATOM 644 C C . ARG A 1 78 ? 40.212 64.588 47.850 1.00 36.49 77 ARG A C 1
ATOM 645 O O . ARG A 1 78 ? 40.924 65.027 48.750 1.00 40.51 77 ARG A O 1
ATOM 653 N N . ASP A 1 79 ? 40.518 63.500 47.155 1.00 39.30 78 ASP A N 1
ATOM 654 C CA . ASP A 1 79 ? 41.716 62.717 47.428 1.00 44.47 78 ASP A CA 1
ATOM 655 C C . ASP A 1 79 ? 42.909 63.079 46.548 1.00 46.78 78 ASP A C 1
ATOM 656 O O . ASP A 1 79 ? 44.019 62.593 46.771 1.00 51.01 78 ASP A O 1
ATOM 661 N N . VAL A 1 80 ? 42.680 63.926 45.548 1.00 42.49 79 VAL A N 1
ATOM 662 C CA . VAL A 1 80 ? 43.747 64.338 44.641 1.00 39.34 79 VAL A CA 1
ATOM 663 C C . VAL A 1 80 ? 44.718 65.260 45.368 1.00 43.80 79 VAL A C 1
ATOM 664 O O . VAL A 1 80 ? 44.346 66.370 45.761 1.00 47.41 79 VAL A O 1
ATOM 668 N N . THR A 1 81 ? 45.957 64.802 45.550 1.00 46.98 80 THR A N 1
ATOM 669 C CA . THR A 1 81 ? 46.967 65.603 46.242 1.00 53.98 80 THR A CA 1
ATOM 670 C C . THR A 1 81 ? 48.313 65.666 45.529 1.00 54.20 80 THR A C 1
ATOM 671 O O . THR A 1 81 ? 49.192 66.425 45.939 1.00 57.62 80 THR A O 1
ATOM 675 N N . ASP A 1 82 ? 48.486 64.863 44.482 1.00 50.50 81 ASP A N 1
ATOM 676 C CA . ASP A 1 82 ? 49.736 64.871 43.733 1.00 46.08 81 ASP A CA 1
ATOM 677 C C . ASP A 1 82 ? 49.517 65.593 42.408 1.00 42.08 81 ASP A C 1
ATOM 678 O O . ASP A 1 82 ? 48.443 65.507 41.816 1.00 40.08 81 ASP A O 1
ATOM 683 N N . GLU A 1 83 ? 50.540 66.307 41.953 1.00 42.96 82 GLU A N 1
ATOM 684 C CA . GLU A 1 83 ? 50.467 67.079 40.717 1.00 42.34 82 GLU A CA 1
ATOM 685 C C . GLU A 1 83 ? 49.943 66.327 39.493 1.00 41.61 82 GLU A C 1
ATOM 686 O O . GLU A 1 83 ? 49.094 66.845 38.759 1.00 40.81 82 GLU A O 1
ATOM 692 N N . ALA A 1 84 ? 50.443 65.113 39.273 1.00 38.51 83 ALA A N 1
ATOM 693 C CA . ALA A 1 84 ? 50.035 64.317 38.116 1.00 32.00 83 ALA A CA 1
ATOM 694 C C . ALA A 1 84 ? 48.541 63.995 38.086 1.00 28.90 83 ALA A C 1
ATOM 695 O O . ALA A 1 84 ? 47.895 64.101 37.041 1.00 27.55 83 ALA A O 1
ATOM 697 N N . SER A 1 85 ? 47.994 63.601 39.229 1.00 26.82 84 SER A N 1
ATOM 698 C CA . SER A 1 85 ? 46.584 63.259 39.315 1.00 25.34 84 SER A CA 1
ATOM 699 C C . SER A 1 85 ? 45.715 64.501 39.212 1.00 27.79 84 SER A C 1
ATOM 700 O O . SER A 1 85 ? 44.625 64.452 38.644 1.00 33.89 84 SER A O 1
ATOM 703 N N . PHE A 1 86 ? 46.193 65.612 39.763 1.00 23.94 85 PHE A N 1
ATOM 704 C CA . PHE A 1 86 ? 45.449 66.864 39.696 1.00 19.92 85 PHE A CA 1
ATOM 705 C C . PHE A 1 86 ? 45.336 67.295 38.245 1.00 23.38 85 PHE A C 1
ATOM 706 O O . PHE A 1 86 ? 44.240 67.564 37.757 1.00 23.61 85 PHE A O 1
ATOM 714 N N . LEU A 1 87 ? 46.478 67.371 37.565 1.00 19.05 86 LEU A N 1
ATOM 715 C CA . LEU A 1 87 ? 46.491 67.766 36.166 1.00 24.69 86 LEU A CA 1
ATOM 716 C C . LEU A 1 87 ? 45.618 66.800 35.380 1.00 29.63 86 LEU A C 1
ATOM 717 O O . LEU A 1 87 ? 44.809 67.215 34.550 1.00 36.80 86 LEU A O 1
ATOM 722 N N . SER A 1 88 ? 45.775 65.511 35.659 1.00 25.95 87 SER A N 1
ATOM 723 C CA . SER A 1 88 ? 44.993 64.488 34.979 1.00 27.24 87 SER A CA 1
ATOM 724 C C . SER A 1 88 ? 43.493 64.714 35.147 1.00 22.08 87 SER A C 1
ATOM 725 O O . SER A 1 88 ? 42.714 64.496 34.217 1.00 26.57 87 SER A O 1
ATOM 728 N N . SER A 1 89 ? 43.088 65.159 36.328 1.00 16.12 88 SER A N 1
ATOM 729 C CA . SER A 1 89 ? 41.674 65.399 36.599 1.00 21.15 88 SER A CA 1
ATOM 730 C C . SER A 1 89 ? 41.142 66.606 35.815 1.00 23.19 88 SER A C 1
ATOM 731 O O . SER A 1 89 ? 40.001 66.594 35.342 1.00 20.22 88 SER A O 1
ATOM 734 N N . ILE A 1 90 ? 41.976 67.635 35.668 1.00 25.44 89 ILE A N 1
ATOM 735 C CA . ILE A 1 90 ? 41.597 68.847 34.942 1.00 24.91 89 ILE A CA 1
ATOM 736 C C . ILE A 1 90 ? 41.372 68.522 33.465 1.00 32.99 89 ILE A C 1
ATOM 737 O O . ILE A 1 90 ? 40.349 68.886 32.883 1.00 45.27 89 ILE A O 1
ATOM 742 N N . THR A 1 91 ? 42.333 67.839 32.859 1.00 28.17 90 THR A N 1
ATOM 743 C CA . THR A 1 91 ? 42.229 67.478 31.457 1.00 33.83 90 THR A CA 1
ATOM 744 C C . THR A 1 91 ? 41.056 66.519 31.239 1.00 37.61 90 THR A C 1
ATOM 745 O O . THR A 1 91 ? 40.377 66.579 30.211 1.00 37.30 90 THR A O 1
ATOM 749 N N . TYR A 1 92 ? 40.821 65.636 32.208 1.00 28.72 91 TYR A N 1
ATOM 750 C CA . TYR A 1 92 ? 39.719 64.679 32.128 1.00 21.70 91 TYR A CA 1
ATOM 751 C C . TYR A 1 92 ? 38.390 65.437 32.095 1.00 21.16 91 TYR A C 1
ATOM 752 O O . TYR A 1 92 ? 37.509 65.135 31.282 1.00 24.72 91 TYR A O 1
ATOM 761 N N . HIS A 1 93 ? 38.259 66.423 32.984 1.00 19.84 92 HIS A N 1
ATOM 762 C CA . HIS A 1 93 ? 37.058 67.248 33.072 1.00 16.80 92 HIS A CA 1
ATOM 763 C C . HIS A 1 93 ? 36.799 67.912 31.727 1.00 20.40 92 HIS A C 1
ATOM 764 O O . HIS A 1 93 ? 35.707 67.794 31.177 1.00 29.28 92 HIS A O 1
ATOM 771 N N . ILE A 1 94 ? 37.808 68.593 31.193 1.00 20.06 93 ILE A N 1
ATOM 772 C CA . ILE A 1 94 ? 37.678 69.275 29.908 1.00 24.84 93 ILE A CA 1
ATOM 773 C C . ILE A 1 94 ? 37.332 68.340 28.762 1.00 26.77 93 ILE A C 1
ATOM 774 O O . ILE A 1 94 ? 36.584 68.709 27.858 1.00 32.20 93 ILE A O 1
ATOM 779 N N . THR A 1 95 ? 37.871 67.127 28.807 1.00 30.49 94 THR A N 1
ATOM 780 C CA . THR A 1 95 ? 37.625 66.135 27.761 1.00 29.72 94 THR A CA 1
ATOM 781 C C . THR A 1 95 ? 36.216 65.547 27.834 1.00 32.73 94 THR A C 1
ATOM 782 O O . THR A 1 95 ? 35.542 65.391 26.810 1.00 26.46 94 THR A O 1
ATOM 786 N N . GLN A 1 96 ? 35.776 65.226 29.048 1.00 41.78 95 GLN A N 1
ATOM 787 C CA . GLN A 1 96 ? 34.455 64.640 29.249 1.00 36.28 95 GLN A CA 1
ATOM 788 C C . GLN A 1 96 ? 33.333 65.652 29.133 1.00 28.37 95 GLN A C 1
ATOM 789 O O . GLN A 1 96 ? 32.208 65.300 28.787 1.00 31.29 95 GLN A O 1
ATOM 795 N N . ALA A 1 97 ? 33.644 66.908 29.419 1.00 23.64 96 ALA A N 1
ATOM 796 C CA . ALA A 1 97 ? 32.665 67.980 29.333 1.00 23.86 96 ALA A CA 1
ATOM 797 C C . ALA A 1 97 ? 32.394 68.311 27.866 1.00 29.42 96 ALA A C 1
ATOM 798 O O . ALA A 1 97 ? 31.242 68.492 27.454 1.00 27.51 96 ALA A O 1
ATOM 800 N N . THR A 1 98 ? 33.466 68.386 27.082 1.00 29.42 97 THR A N 1
ATOM 801 C CA . THR A 1 98 ? 33.365 68.710 25.664 1.00 26.43 97 THR A CA 1
ATOM 802 C C . THR A 1 98 ? 32.551 67.668 24.893 1.00 36.40 97 THR A C 1
ATOM 803 O O . THR A 1 98 ? 31.871 68.005 23.917 1.00 33.95 97 THR A O 1
ATOM 807 N N . ASN A 1 99 ? 32.640 66.410 25.330 1.00 43.04 98 ASN A N 1
ATOM 808 C CA . ASN A 1 99 ? 31.869 65.295 24.764 1.00 42.16 98 ASN A CA 1
ATOM 809 C C . ASN A 1 99 ? 31.601 65.374 23.256 1.00 44.32 98 ASN A C 1
ATOM 810 O O . ASN A 1 99 ? 30.466 65.179 22.803 1.00 36.73 98 ASN A O 1
ATOM 815 N N . GLU A 1 100 ? 32.646 65.661 22.487 1.00 40.24 99 GLU A N 1
ATOM 816 C CA . GLU A 1 100 ? 32.540 65.757 21.032 1.00 43.84 99 GLU A CA 1
ATOM 817 C C . GLU A 1 100 ? 31.525 66.796 20.553 1.00 42.40 99 GLU A C 1
ATOM 818 O O . GLU A 1 100 ? 30.948 66.649 19.471 1.00 46.01 99 GLU A O 1
ATOM 824 N N . GLY A 1 101 ? 31.303 67.840 21.348 1.00 39.06 100 GLY A N 1
ATOM 825 C CA . GLY A 1 101 ? 30.360 68.865 20.935 1.00 37.86 100 GLY A CA 1
ATOM 826 C C . GLY A 1 101 ? 29.114 68.961 21.790 1.00 38.37 100 GLY A C 1
ATOM 827 O O . GLY A 1 101 ? 28.681 70.067 22.115 1.00 39.00 100 GLY A O 1
ATOM 828 N N . LYS A 1 102 ? 28.522 67.817 22.136 1.00 36.48 101 LYS A N 1
ATOM 829 C CA . LYS A 1 102 ? 27.326 67.802 22.981 1.00 37.74 101 LYS A CA 1
ATOM 830 C C . LYS A 1 102 ? 27.801 67.929 24.423 1.00 35.56 101 LYS A C 1
ATOM 831 O O . LYS A 1 102 ? 28.010 66.930 25.110 1.00 43.67 101 LYS A O 1
ATOM 837 N N . LEU A 1 103 ? 27.974 69.166 24.870 1.00 32.55 102 LEU A N 1
ATOM 838 C CA . LEU A 1 103 ? 28.460 69.442 26.215 1.00 34.83 102 LEU A CA 1
ATOM 839 C C . LEU A 1 103 ? 27.652 68.787 27.341 1.00 33.75 102 LEU A C 1
ATOM 840 O O . LEU A 1 103 ? 26.432 68.617 27.248 1.00 29.94 102 LEU A O 1
ATOM 845 N N . LYS A 1 104 ? 28.365 68.425 28.404 1.00 34.78 103 LYS A N 1
ATOM 846 C CA . LYS A 1 104 ? 27.777 67.787 29.573 1.00 37.19 103 LYS A CA 1
ATOM 847 C C . LYS A 1 104 ? 28.171 68.539 30.853 1.00 35.80 103 LYS A C 1
ATOM 848 O O . LYS A 1 104 ? 29.351 68.829 31.078 1.00 32.84 103 LYS A O 1
ATOM 854 N N . PRO A 1 105 ? 27.181 68.862 31.708 1.00 31.71 104 PRO A N 1
ATOM 855 C CA . PRO A 1 105 ? 27.399 69.578 32.971 1.00 29.34 104 PRO A CA 1
ATOM 856 C C . PRO A 1 105 ? 28.347 68.797 33.861 1.00 27.95 104 PRO A C 1
ATOM 857 O O . PRO A 1 105 ? 28.034 67.680 34.256 1.00 27.17 104 PRO A O 1
ATOM 861 N N . TYR A 1 106 ? 29.490 69.390 34.188 1.00 26.45 105 TYR A N 1
ATOM 862 C CA . TYR A 1 106 ? 30.472 68.733 35.035 1.00 26.76 105 TYR A CA 1
ATOM 863 C C . TYR A 1 106 ? 31.013 69.632 36.120 1.00 28.53 105 TYR A C 1
ATOM 864 O O . TYR A 1 106 ? 31.162 70.837 35.931 1.00 28.20 105 TYR A O 1
ATOM 873 N N . ILE A 1 107 ? 31.304 69.024 37.265 1.00 26.79 106 ILE A N 1
ATOM 874 C CA . ILE A 1 107 ? 31.904 69.731 38.378 1.00 21.12 106 ILE A CA 1
ATOM 875 C C . ILE A 1 107 ? 32.922 68.785 38.989 1.00 24.14 106 ILE A C 1
ATOM 876 O O . ILE A 1 107 ? 32.621 67.624 39.219 1.00 30.86 106 ILE A O 1
ATOM 881 N N . THR A 1 108 ? 34.142 69.267 39.199 1.00 26.95 107 THR A N 1
ATOM 882 C CA . THR A 1 108 ? 35.183 68.451 39.807 1.00 24.57 107 THR A CA 1
ATOM 883 C C . THR A 1 108 ? 35.497 69.095 41.142 1.00 24.26 107 THR A C 1
ATOM 884 O O . THR A 1 108 ? 36.101 70.157 41.208 1.00 30.94 107 THR A O 1
ATOM 888 N N . ILE A 1 109 ? 35.050 68.447 42.206 1.00 21.20 108 ILE A N 1
ATOM 889 C CA . ILE A 1 109 ? 35.251 68.950 43.550 1.00 33.45 108 ILE A CA 1
ATOM 890 C C . ILE A 1 109 ? 36.551 68.421 44.146 1.00 40.84 108 ILE A C 1
ATOM 891 O O . ILE A 1 109 ? 36.784 67.214 44.180 1.00 44.36 108 ILE A O 1
ATOM 896 N N . TYR A 1 110 ? 37.391 69.339 44.613 1.00 35.69 109 TYR A N 1
ATOM 897 C CA . TYR A 1 110 ? 38.671 68.989 45.208 1.00 34.91 109 TYR A CA 1
ATOM 898 C C . TYR A 1 110 ? 38.589 69.122 46.723 1.00 37.12 109 TYR A C 1
ATOM 899 O O . TYR A 1 110 ? 37.540 69.472 47.266 1.00 33.88 109 TYR A O 1
ATOM 908 N N . ALA A 1 111 ? 39.702 68.848 47.394 1.00 36.55 110 ALA A N 1
ATOM 909 C CA . ALA A 1 111 ? 39.768 68.905 48.849 1.00 31.49 110 ALA A CA 1
ATOM 910 C C . ALA A 1 111 ? 39.414 70.261 49.430 1.00 35.76 110 ALA A C 1
ATOM 911 O O . ALA A 1 111 ? 39.901 71.295 48.972 1.00 38.01 110 ALA A O 1
ATOM 913 N N . PRO A 1 112 ? 38.550 70.269 50.459 1.00 43.08 111 PRO A N 1
ATOM 914 C CA . PRO A 1 112 ? 38.115 71.495 51.133 1.00 42.93 111 PRO A CA 1
ATOM 915 C C . PRO A 1 112 ? 39.266 72.149 51.905 1.00 48.80 111 PRO A C 1
ATOM 916 O O . PRO A 1 112 ? 39.247 73.354 52.169 1.00 56.88 111 PRO A O 1
ATOM 920 N N . LYS A 1 113 ? 40.266 71.352 52.267 1.00 51.22 112 LYS A N 1
ATOM 921 C CA . LYS A 1 113 ? 41.427 71.873 52.982 1.00 56.44 112 LYS A CA 1
ATOM 922 C C . LYS A 1 113 ? 42.691 71.249 52.402 1.00 54.58 112 LYS A C 1
ATOM 923 O O . LYS A 1 113 ? 42.678 70.100 51.947 1.00 52.10 112 LYS A O 1
ATOM 929 N N . ASP A 1 114 ? 43.777 72.017 52.411 1.00 57.51 113 ASP A N 1
ATOM 930 C CA . ASP A 1 114 ? 45.056 71.557 51.880 1.00 59.84 113 ASP A CA 1
ATOM 931 C C . ASP A 1 114 ? 44.865 70.941 50.498 1.00 53.72 113 ASP A C 1
ATOM 932 O O . ASP A 1 114 ? 45.372 69.861 50.210 1.00 58.22 113 ASP A O 1
ATOM 937 N N . GLY A 1 115 ? 44.126 71.636 49.644 1.00 46.71 114 GLY A N 1
ATOM 938 C CA . GLY A 1 115 ? 43.884 71.124 48.312 1.00 44.48 114 GLY A CA 1
ATOM 939 C C . GLY A 1 115 ? 44.521 71.956 47.220 1.00 39.90 114 GLY A C 1
ATOM 940 O O . GLY A 1 115 ? 45.121 72.994 47.490 1.00 38.07 114 GLY A O 1
ATOM 941 N N . PRO A 1 116 ? 44.411 71.514 45.964 1.00 43.01 115 PRO A N 1
ATOM 942 C CA . PRO A 1 116 ? 44.982 72.229 44.814 1.00 43.26 115 PRO A CA 1
ATOM 943 C C . PRO A 1 116 ? 44.288 73.573 44.605 1.00 41.26 115 PRO A C 1
ATOM 944 O O . PRO A 1 116 ? 43.063 73.643 44.526 1.00 52.59 115 PRO A O 1
ATOM 948 N N . LYS A 1 117 ? 45.066 74.641 44.515 1.00 39.52 116 LYS A N 1
ATOM 949 C CA . LYS A 1 117 ? 44.499 75.967 44.303 1.00 32.86 116 LYS A CA 1
ATOM 950 C C . LYS A 1 117 ? 44.590 76.320 42.813 1.00 28.59 116 LYS A C 1
ATOM 951 O O . LYS A 1 117 ? 45.589 76.021 42.154 1.00 26.71 116 LYS A O 1
ATOM 957 N N . ILE A 1 118 ? 43.530 76.925 42.283 1.00 24.79 117 ILE A N 1
ATOM 958 C CA . ILE A 1 118 ? 43.486 77.326 40.876 1.00 19.29 117 ILE A CA 1
ATOM 959 C C . ILE A 1 118 ? 43.324 78.839 40.804 1.00 26.42 117 ILE A C 1
ATOM 960 O O . ILE A 1 118 ? 42.493 79.419 41.503 1.00 34.66 117 ILE A O 1
ATOM 965 N N . PHE A 1 119 ? 44.122 79.482 39.963 1.00 25.24 118 PHE A N 1
ATOM 966 C CA . PHE A 1 119 ? 44.076 80.931 39.856 1.00 22.58 118 PHE A CA 1
ATOM 967 C C . PHE A 1 119 ? 43.313 81.457 38.653 1.00 31.80 118 PHE A C 1
ATOM 968 O O . PHE A 1 119 ? 43.045 82.658 38.557 1.00 37.95 118 PHE A O 1
ATOM 976 N N . ASN A 1 120 ? 42.967 80.562 37.733 1.00 31.88 119 ASN A N 1
ATOM 977 C CA . ASN A 1 120 ? 42.230 80.957 36.542 1.00 27.60 119 ASN A CA 1
ATOM 978 C C . ASN A 1 120 ? 40.789 81.344 36.883 1.00 25.11 119 ASN A C 1
ATOM 979 O O . ASN A 1 120 ? 40.224 80.864 37.863 1.00 26.16 119 ASN A O 1
ATOM 984 N N . ASN A 1 121 ? 40.207 82.225 36.073 1.00 25.47 120 ASN A N 1
ATOM 985 C CA . ASN A 1 121 ? 38.822 82.642 36.250 1.00 24.14 120 ASN A CA 1
ATOM 986 C C . ASN A 1 121 ? 37.998 81.504 35.680 1.00 28.49 120 ASN A C 1
ATOM 987 O O . ASN A 1 121 ? 36.954 81.128 36.223 1.00 27.02 120 ASN A O 1
ATOM 992 N N . GLN A 1 122 ? 38.491 80.969 34.567 1.00 25.35 121 GLN A N 1
ATOM 993 C CA . GLN A 1 122 ? 37.877 79.829 33.902 1.00 31.86 121 GLN A CA 1
ATOM 994 C C . GLN A 1 122 ? 39.027 78.966 33.407 1.00 30.72 121 GLN A C 1
ATOM 995 O O . GLN A 1 122 ? 40.055 79.488 32.964 1.00 27.51 121 GLN A O 1
ATOM 1001 N N . LEU A 1 123 ? 38.862 77.650 33.499 1.00 26.46 122 LEU A N 1
ATOM 1002 C CA . LEU A 1 123 ? 39.898 76.727 33.054 1.00 25.50 122 LEU A CA 1
ATOM 1003 C C . LEU A 1 123 ? 40.374 77.062 31.638 1.00 28.19 122 LEU A C 1
ATOM 1004 O O . LEU A 1 123 ? 41.524 76.792 31.282 1.00 28.40 122 LEU A O 1
ATOM 1009 N N . ILE A 1 124 ? 39.480 77.650 30.842 1.00 27.06 123 ILE A N 1
ATOM 1010 C CA . ILE A 1 124 ? 39.785 78.041 29.464 1.00 28.18 123 ILE A CA 1
ATOM 1011 C C . ILE A 1 124 ? 39.409 79.502 29.231 1.00 23.69 123 ILE A C 1
ATOM 1012 O O . ILE A 1 124 ? 38.240 79.866 29.332 1.00 22.92 123 ILE A O 1
ATOM 1017 N N . ARG A 1 125 ? 40.405 80.328 28.920 1.00 26.86 124 ARG A N 1
ATOM 1018 C CA . ARG A 1 125 ? 40.196 81.751 28.660 1.00 22.63 124 ARG A CA 1
ATOM 1019 C C . ARG A 1 125 ? 41.284 82.252 27.730 1.00 23.98 124 ARG A C 1
ATOM 1020 O O . ARG A 1 125 ? 42.361 81.667 27.668 1.00 26.72 124 ARG A O 1
ATOM 1028 N N . TYR A 1 126 ? 41.000 83.333 27.009 1.00 24.48 125 TYR A N 1
ATOM 1029 C CA . TYR A 1 126 ? 41.981 83.921 26.100 1.00 22.95 125 TYR A CA 1
ATOM 1030 C C . TYR A 1 126 ? 42.756 85.004 26.834 1.00 21.94 125 TYR A C 1
ATOM 1031 O O . TYR A 1 126 ? 42.182 85.793 27.586 1.00 27.09 125 TYR A O 1
ATOM 1040 N N . ALA A 1 127 ? 44.065 85.034 26.615 1.00 25.55 126 ALA A N 1
ATOM 1041 C CA . ALA A 1 127 ? 44.927 86.020 27.253 1.00 27.39 126 ALA A CA 1
ATOM 1042 C C . ALA A 1 127 ? 44.486 87.431 26.904 1.00 23.97 126 ALA A C 1
ATOM 1043 O O . ALA A 1 127 ? 43.769 87.646 25.929 1.00 34.94 126 ALA A O 1
ATOM 1045 N N . GLY A 1 128 ? 44.917 88.388 27.715 1.00 26.73 127 GLY A N 1
ATOM 1046 C CA . GLY A 1 128 ? 44.580 89.779 27.483 1.00 26.42 127 GLY A CA 1
ATOM 1047 C C . GLY A 1 128 ? 45.856 90.590 27.504 1.00 22.58 127 GLY A C 1
ATOM 1048 O O . GLY A 1 128 ? 46.551 90.647 28.524 1.00 28.13 127 GLY A O 1
ATOM 1049 N N . TYR A 1 129 ? 46.173 91.212 26.376 1.00 24.16 128 TYR A N 1
ATOM 1050 C CA . TYR A 1 129 ? 47.386 92.010 26.274 1.00 31.36 128 TYR A CA 1
ATOM 1051 C C . TYR A 1 129 ? 47.085 93.499 26.145 1.00 38.80 128 TYR A C 1
ATOM 1052 O O . TYR A 1 129 ? 45.928 93.920 26.207 1.00 42.86 128 TYR A O 1
ATOM 1061 N N . ASP A 1 130 ? 48.135 94.290 25.964 1.00 37.15 129 ASP A N 1
ATOM 1062 C CA . ASP A 1 130 ? 47.992 95.734 25.833 1.00 38.30 129 ASP A CA 1
ATOM 1063 C C . ASP A 1 130 ? 47.319 96.148 24.528 1.00 43.63 129 ASP A C 1
ATOM 1064 O O . ASP A 1 130 ? 46.443 97.019 24.525 1.00 34.57 129 ASP A O 1
ATOM 1069 N N . ASN A 1 131 ? 47.719 95.520 23.424 1.00 43.79 130 ASN A N 1
ATOM 1070 C CA . ASN A 1 131 ? 47.170 95.875 22.119 1.00 48.53 130 ASN A CA 1
ATOM 1071 C C . ASN A 1 131 ? 46.196 94.861 21.522 1.00 44.65 130 ASN A C 1
ATOM 1072 O O . ASN A 1 131 ? 45.829 94.969 20.349 1.00 40.34 130 ASN A O 1
ATOM 1077 N N . CYS A 1 132 ? 45.781 93.880 22.321 1.00 41.81 131 CYS A N 1
ATOM 1078 C CA . CYS A 1 132 ? 44.835 92.859 21.863 1.00 30.94 131 CYS A CA 1
ATOM 1079 C C . CYS A 1 132 ? 44.512 91.834 22.954 1.00 29.58 131 CYS A C 1
ATOM 1080 O O . CYS A 1 132 ? 45.095 91.865 24.043 1.00 27.46 131 CYS A O 1
ATOM 1083 N N . GLY A 1 133 ? 43.572 90.935 22.657 1.00 21.37 132 GLY A N 1
ATOM 1084 C CA . GLY A 1 133 ? 43.178 89.918 23.616 1.00 17.72 132 GLY A CA 1
ATOM 1085 C C . GLY A 1 133 ? 41.957 90.308 24.428 1.00 23.29 132 GLY A C 1
ATOM 1086 O O . GLY A 1 133 ? 41.258 91.272 24.107 1.00 23.58 132 GLY A O 1
ATOM 1087 N N . ASP A 1 134 ? 41.699 89.552 25.487 1.00 19.31 133 ASP A N 1
ATOM 1088 C CA . ASP A 1 134 ? 40.552 89.809 26.346 1.00 28.88 133 ASP A CA 1
ATOM 1089 C C . ASP A 1 134 ? 40.982 90.684 27.525 1.00 28.73 133 ASP A C 1
ATOM 1090 O O . ASP A 1 134 ? 41.636 90.207 28.452 1.00 36.75 133 ASP A O 1
ATOM 1095 N N . PRO A 1 135 ? 40.609 91.974 27.512 1.00 29.27 134 PRO A N 1
ATOM 1096 C CA . PRO A 1 135 ? 40.968 92.911 28.587 1.00 20.71 134 PRO A CA 1
ATOM 1097 C C . PRO A 1 135 ? 40.658 92.406 29.994 1.00 22.68 134 PRO A C 1
ATOM 1098 O O . PRO A 1 135 ? 41.336 92.771 30.959 1.00 23.81 134 PRO A O 1
ATOM 1102 N N . ALA A 1 136 ? 39.627 91.571 30.101 1.00 26.60 135 ALA A N 1
ATOM 1103 C CA . ALA A 1 136 ? 39.203 91.009 31.381 1.00 28.08 135 ALA A CA 1
ATOM 1104 C C . ALA A 1 136 ? 40.216 90.018 31.971 1.00 34.47 135 ALA A C 1
ATOM 1105 O O . ALA A 1 136 ? 40.233 89.773 33.182 1.00 29.58 135 ALA A O 1
ATOM 1107 N N . GLU A 1 137 ? 41.059 89.457 31.110 1.00 30.57 136 GLU A N 1
ATOM 1108 C CA . GLU A 1 137 ? 42.051 88.493 31.542 1.00 24.90 136 GLU A CA 1
ATOM 1109 C C . GLU A 1 137 ? 43.459 89.061 31.661 1.00 28.17 136 GLU A C 1
ATOM 1110 O O . GLU A 1 137 ? 44.421 88.313 31.774 1.00 31.84 136 GLU A O 1
ATOM 1116 N N . LYS A 1 138 ? 43.584 90.383 31.639 1.00 29.67 137 LYS A N 1
ATOM 1117 C CA . LYS A 1 138 ? 44.897 91.012 31.757 1.00 29.90 137 LYS A CA 1
ATOM 1118 C C . LYS A 1 138 ? 45.651 90.584 33.020 1.00 31.11 137 LYS A C 1
ATOM 1119 O O . LYS A 1 138 ? 46.805 90.165 32.947 1.00 32.89 137 LYS A O 1
ATOM 1125 N N . GLU A 1 139 ? 45.000 90.695 34.173 1.00 28.61 138 GLU A N 1
ATOM 1126 C CA . GLU A 1 139 ? 45.622 90.330 35.439 1.00 26.29 138 GLU A CA 1
ATOM 1127 C C . GLU A 1 139 ? 46.162 88.898 35.407 1.00 27.69 138 GLU A C 1
ATOM 1128 O O . GLU A 1 139 ? 47.351 88.672 35.628 1.00 33.31 138 GLU A O 1
ATOM 1134 N N . VAL A 1 140 ? 45.292 87.933 35.126 1.00 29.25 139 VAL A N 1
ATOM 1135 C CA . VAL A 1 140 ? 45.709 86.536 35.054 1.00 30.52 139 VAL A CA 1
ATOM 1136 C C . VAL A 1 140 ? 46.778 86.284 33.980 1.00 25.15 139 VAL A C 1
ATOM 1137 O O . VAL A 1 140 ? 47.525 85.314 34.063 1.00 24.76 139 VAL A O 1
ATOM 1141 N N . THR A 1 141 ? 46.864 87.158 32.981 1.00 26.98 140 THR A N 1
ATOM 1142 C CA . THR A 1 141 ? 47.862 86.995 31.925 1.00 21.55 140 THR A CA 1
ATOM 1143 C C . THR A 1 141 ? 49.233 87.509 32.361 1.00 20.36 140 THR A C 1
ATOM 1144 O O . THR A 1 141 ? 50.261 86.971 31.953 1.00 32.03 140 THR A O 1
ATOM 1148 N N . ARG A 1 142 ? 49.257 88.552 33.181 1.00 17.33 141 ARG A N 1
ATOM 1149 C CA . ARG A 1 142 ? 50.528 89.074 33.651 1.00 22.73 141 ARG A CA 1
ATOM 1150 C C . ARG A 1 142 ? 51.150 88.037 34.567 1.00 30.87 141 ARG A C 1
ATOM 1151 O O . ARG A 1 142 ? 52.369 87.852 34.577 1.00 36.69 141 ARG A O 1
ATOM 1159 N N . LEU A 1 143 ? 50.300 87.359 35.331 1.00 27.36 142 LEU A N 1
ATOM 1160 C CA . LEU A 1 143 ? 50.750 86.315 36.242 1.00 29.11 142 LEU A CA 1
ATOM 1161 C C . LEU A 1 143 ? 51.381 85.177 35.440 1.00 34.72 142 LEU A C 1
ATOM 1162 O O . LEU A 1 143 ? 52.452 84.671 35.781 1.00 41.82 142 LEU A O 1
ATOM 1167 N N . ALA A 1 144 ? 50.707 84.774 34.371 1.00 31.91 143 ALA A N 1
ATOM 1168 C CA . ALA A 1 144 ? 51.215 83.714 33.517 1.00 34.48 143 ALA A CA 1
ATOM 1169 C C . ALA A 1 144 ? 52.602 84.098 32.991 1.00 38.88 143 ALA A C 1
ATOM 1170 O O . ALA A 1 144 ? 53.563 83.343 33.140 1.00 40.25 143 ALA A O 1
ATOM 1172 N N . ASN A 1 145 ? 52.692 85.274 32.373 1.00 33.91 144 ASN A N 1
ATOM 1173 C CA . ASN A 1 145 ? 53.947 85.778 31.826 1.00 36.21 144 ASN A CA 1
ATOM 1174 C C . ASN A 1 145 ? 55.046 85.793 32.884 1.00 39.36 144 ASN A C 1
ATOM 1175 O O . ASN A 1 145 ? 56.188 85.402 32.621 1.00 37.70 144 ASN A O 1
ATOM 1180 N N . HIS A 1 146 ? 54.689 86.276 34.071 1.00 38.00 145 HIS A N 1
ATOM 1181 C CA . HIS A 1 146 ? 55.608 86.367 35.203 1.00 34.11 145 HIS A CA 1
ATOM 1182 C C . HIS A 1 146 ? 56.136 84.979 35.555 1.00 33.30 145 HIS A C 1
ATOM 1183 O O . HIS A 1 146 ? 57.295 84.819 35.928 1.00 36.41 145 HIS A O 1
ATOM 1190 N N . LEU A 1 147 ? 55.277 83.976 35.415 1.00 31.03 146 LEU A N 1
ATOM 1191 C CA . LEU A 1 147 ? 55.645 82.600 35.710 1.00 31.43 146 LEU A CA 1
ATOM 1192 C C . LEU A 1 147 ? 56.523 81.978 34.626 1.00 35.34 146 LEU A C 1
ATOM 1193 O O . LEU A 1 147 ? 57.101 80.907 34.823 1.00 35.42 146 LEU A O 1
ATOM 1198 N N . GLY A 1 148 ? 56.613 82.632 33.474 1.00 32.92 147 GLY A N 1
ATOM 1199 C CA . GLY A 1 148 ? 57.430 82.088 32.405 1.00 34.35 147 GLY A CA 1
ATOM 1200 C C . GLY A 1 148 ? 56.651 81.668 31.173 1.00 33.55 147 GLY A C 1
ATOM 1201 O O . GLY A 1 148 ? 57.233 81.234 30.174 1.00 34.28 147 GLY A O 1
ATOM 1202 N N . TRP A 1 149 ? 55.331 81.787 31.236 1.00 34.92 148 TRP A N 1
ATOM 1203 C CA . TRP A 1 149 ? 54.504 81.428 30.096 1.00 32.81 148 TRP A CA 1
ATOM 1204 C C . TRP A 1 149 ? 54.579 82.509 29.027 1.00 30.58 148 TRP A C 1
ATOM 1205 O O . TRP A 1 149 ? 54.585 83.704 29.334 1.00 27.09 148 TRP A O 1
ATOM 1216 N N . LYS A 1 150 ? 54.633 82.076 27.772 1.00 31.11 149 LYS A N 1
ATOM 1217 C CA . LYS A 1 150 ? 54.687 82.992 26.642 1.00 38.93 149 LYS A CA 1
ATOM 1218 C C . LYS A 1 150 ? 53.777 82.496 25.519 1.00 43.21 149 LYS A C 1
ATOM 1219 O O . LYS A 1 150 ? 54.043 81.467 24.898 1.00 46.00 149 LYS A O 1
ATOM 1225 N N . GLY A 1 151 ? 52.696 83.234 25.274 1.00 37.45 150 GLY A N 1
ATOM 1226 C CA . GLY A 1 151 ? 51.755 82.855 24.237 1.00 32.62 150 GLY A CA 1
ATOM 1227 C C . GLY A 1 151 ? 52.132 83.409 22.880 1.00 37.50 150 GLY A C 1
ATOM 1228 O O . GLY A 1 151 ? 53.056 84.217 22.770 1.00 41.48 150 GLY A O 1
ATOM 1229 N N . LYS A 1 152 ? 51.415 82.982 21.844 1.00 36.70 151 LYS A N 1
ATOM 1230 C CA . LYS A 1 152 ? 51.690 83.441 20.489 1.00 29.27 151 LYS A CA 1
ATOM 1231 C C . LYS A 1 152 ? 51.470 84.940 20.325 1.00 29.91 151 LYS A C 1
ATOM 1232 O O . LYS 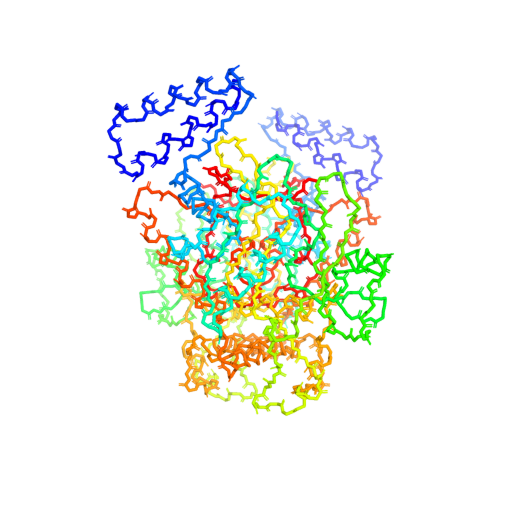A 1 152 ? 51.939 85.545 19.364 1.00 34.02 151 LYS A O 1
ATOM 1238 N N . GLY A 1 153 ? 50.757 85.537 21.270 1.00 34.92 152 GLY A N 1
ATOM 1239 C CA . GLY A 1 153 ? 50.502 86.964 21.211 1.00 27.69 152 GLY A CA 1
ATOM 1240 C C . GLY A 1 153 ? 49.373 87.385 20.293 1.00 30.19 152 GLY A C 1
ATOM 1241 O O . GLY A 1 153 ? 49.343 88.533 19.859 1.00 40.21 152 GLY A O 1
ATOM 1242 N N . THR A 1 154 ? 48.449 86.478 19.985 1.00 26.68 153 THR A N 1
ATOM 1243 C CA . THR A 1 154 ? 47.328 86.828 19.118 1.00 29.10 153 THR A CA 1
ATOM 1244 C C . THR A 1 154 ? 46.174 87.337 19.963 1.00 29.28 153 THR A C 1
ATOM 1245 O O . THR A 1 154 ? 46.330 87.622 21.153 1.00 33.10 153 THR A O 1
ATOM 1249 N N . ASN A 1 155 ? 45.010 87.435 19.333 1.00 32.74 154 ASN A N 1
ATOM 1250 C CA . ASN A 1 155 ? 43.802 87.910 19.994 1.00 33.94 154 ASN A CA 1
ATOM 1251 C C . ASN A 1 155 ? 43.117 86.771 20.747 1.00 32.89 154 ASN A C 1
ATOM 1252 O O . ASN A 1 155 ? 42.275 87.004 21.616 1.00 27.77 154 ASN A O 1
ATOM 1257 N N . PHE A 1 156 ? 43.502 85.541 20.416 1.00 31.51 155 PHE A N 1
ATOM 1258 C CA . PHE A 1 156 ? 42.924 84.364 21.037 1.00 28.64 155 PHE A CA 1
ATOM 1259 C C . PHE A 1 156 ? 43.955 83.337 21.491 1.00 33.77 155 PHE A C 1
ATOM 1260 O O . PHE A 1 156 ? 43.989 82.225 20.968 1.00 36.82 155 PHE A O 1
ATOM 1268 N N . ASP A 1 157 ? 44.800 83.711 22.450 1.00 32.01 156 ASP A N 1
ATOM 1269 C CA . ASP A 1 157 ? 45.804 82.786 22.986 1.00 32.83 156 ASP A CA 1
ATOM 1270 C C . ASP A 1 157 ? 45.169 82.123 24.187 1.00 28.57 156 ASP A C 1
ATOM 1271 O O . ASP A 1 157 ? 44.803 82.808 25.137 1.00 34.68 156 ASP A O 1
ATOM 1276 N N . VAL A 1 158 ? 45.034 80.803 24.165 1.00 25.81 157 VAL A N 1
ATOM 1277 C CA . VAL A 1 158 ? 44.448 80.138 25.312 1.00 24.00 157 VAL A CA 1
ATOM 1278 C C . VAL A 1 158 ? 45.430 80.226 26.475 1.00 32.79 157 VAL A C 1
ATOM 1279 O O . VAL A 1 158 ? 46.599 79.855 26.352 1.00 36.19 157 VAL A O 1
ATOM 1283 N N . LEU A 1 159 ? 44.958 80.745 27.600 1.00 31.44 158 LEU A N 1
ATOM 1284 C CA . LEU A 1 159 ? 45.799 80.871 28.775 1.00 28.02 158 LEU A CA 1
ATOM 1285 C C . LEU A 1 159 ? 46.064 79.467 29.307 1.00 26.70 158 LEU A C 1
ATOM 1286 O O . LEU A 1 159 ? 45.295 78.538 29.040 1.00 28.92 158 LEU A O 1
ATOM 1291 N N . PRO A 1 160 ? 47.180 79.282 30.030 1.00 25.17 159 PRO A N 1
ATOM 1292 C CA . PRO A 1 160 ? 47.502 77.967 30.592 1.00 23.82 159 PRO A CA 1
ATOM 1293 C C . PRO A 1 160 ? 46.823 77.847 31.966 1.00 25.00 159 PRO A C 1
ATOM 1294 O O . PRO A 1 160 ? 46.409 78.850 32.547 1.00 23.77 159 PRO A O 1
ATOM 1298 N N . LEU A 1 161 ? 46.693 76.627 32.474 1.00 30.75 160 LEU A N 1
ATOM 1299 C CA . LEU A 1 161 ? 46.103 76.414 33.795 1.00 24.81 160 LEU A CA 1
ATOM 1300 C C . LEU A 1 161 ? 47.115 76.958 34.793 1.00 25.71 160 LEU A C 1
ATOM 1301 O O . LEU A 1 161 ? 48.288 76.584 34.747 1.00 31.14 160 LEU A O 1
ATOM 1306 N N . ILE A 1 162 ? 46.690 77.862 35.668 1.00 23.72 161 ILE A N 1
ATOM 1307 C CA . ILE A 1 162 ? 47.608 78.399 36.672 1.00 31.40 161 ILE A CA 1
ATOM 1308 C C . ILE A 1 162 ? 47.177 77.832 38.021 1.00 29.64 161 ILE A C 1
ATOM 1309 O O . ILE A 1 162 ? 46.088 78.126 38.511 1.00 32.62 161 ILE A O 1
ATOM 1314 N N . TYR A 1 163 ? 48.039 77.007 38.610 1.00 27.69 162 TYR A N 1
ATOM 1315 C CA . TYR A 1 163 ? 47.729 76.340 39.875 1.00 28.89 162 TYR A CA 1
ATOM 1316 C C . TYR A 1 163 ? 48.885 76.297 40.884 1.00 35.49 162 TYR A C 1
ATOM 1317 O O . TYR A 1 163 ? 50.037 76.626 40.573 1.00 27.83 162 TYR A O 1
ATOM 1326 N N . GLN A 1 164 ? 48.552 75.862 42.096 1.00 33.19 163 GLN A N 1
ATOM 1327 C CA . GLN A 1 164 ? 49.520 75.733 43.169 1.00 35.17 163 GLN A CA 1
ATOM 1328 C C . GLN A 1 164 ? 49.101 74.647 44.146 1.00 35.41 163 GLN A C 1
ATOM 1329 O O . GLN A 1 164 ? 48.014 74.697 44.716 1.00 34.61 163 GLN A O 1
ATOM 1335 N N . LEU A 1 165 ? 49.970 73.657 44.321 1.00 41.17 164 LEU A N 1
ATOM 1336 C CA . LEU A 1 165 ? 49.717 72.572 45.257 1.00 42.33 164 LEU A CA 1
ATOM 1337 C C . LEU A 1 165 ? 50.238 73.034 46.612 1.00 35.08 164 LEU A C 1
ATOM 1338 O O . LEU A 1 165 ? 51.036 73.963 46.697 1.00 34.68 164 LEU A O 1
ATOM 1343 N N . PRO A 1 166 ? 49.788 72.398 47.694 1.00 34.85 165 PRO A N 1
ATOM 1344 C CA . PRO A 1 166 ? 50.244 72.791 49.026 1.00 38.16 165 PRO A CA 1
ATOM 1345 C C . PRO A 1 166 ? 51.751 72.610 49.228 1.00 47.98 165 PRO A C 1
ATOM 1346 O O . PRO A 1 166 ? 52.336 71.613 48.789 1.00 49.74 165 PRO A O 1
ATOM 1350 N N . ASN A 1 167 ? 52.372 73.585 49.887 1.00 52.92 166 ASN A N 1
ATOM 1351 C CA . ASN A 1 167 ? 53.805 73.547 50.163 1.00 58.16 166 ASN A CA 1
ATOM 1352 C C . ASN A 1 167 ? 54.653 73.529 48.902 1.00 56.59 166 ASN A C 1
ATOM 1353 O O . ASN A 1 167 ? 55.758 72.981 48.884 1.00 60.40 166 ASN A O 1
ATOM 1358 N N . GLU A 1 168 ? 54.121 74.133 47.848 1.00 53.18 167 GLU A N 1
ATOM 1359 C CA . GLU A 1 168 ? 54.814 74.222 46.574 1.00 47.22 167 GLU A CA 1
ATOM 1360 C C . GLU A 1 168 ? 54.565 75.588 45.973 1.00 50.15 167 GLU A C 1
ATOM 1361 O O . GLU A 1 168 ? 53.652 76.307 46.388 1.00 57.17 167 GLU A O 1
ATOM 1367 N N . SER A 1 169 ? 55.385 75.946 44.996 1.00 46.57 168 SER A N 1
ATOM 1368 C CA . SER A 1 169 ? 55.251 77.231 44.335 1.00 48.78 168 SER A CA 1
ATOM 1369 C C . SER A 1 169 ? 54.190 77.179 43.231 1.00 42.29 168 SER A C 1
ATOM 1370 O O . SER A 1 169 ? 53.770 76.104 42.799 1.00 35.79 168 SER A O 1
ATOM 1373 N N . VAL A 1 170 ? 53.743 78.351 42.795 1.00 38.81 169 VAL A N 1
ATOM 1374 C CA . VAL A 1 170 ? 52.744 78.429 41.741 1.00 37.81 169 VAL A CA 1
ATOM 1375 C C . VAL A 1 170 ? 53.369 77.990 40.426 1.00 38.96 169 VAL A C 1
ATOM 1376 O O . VAL A 1 170 ? 54.514 78.329 40.121 1.00 37.99 169 VAL A O 1
ATOM 1380 N N . LYS A 1 171 ? 52.606 77.223 39.657 1.00 42.08 170 LYS A N 1
ATOM 1381 C CA . LYS A 1 171 ? 53.067 76.712 38.378 1.00 35.64 170 LYS A CA 1
ATOM 1382 C C . LYS A 1 171 ? 51.957 76.886 37.361 1.00 32.90 170 LYS A C 1
ATOM 1383 O O . LYS A 1 171 ? 50.822 77.203 37.715 1.00 35.08 170 LYS A O 1
ATOM 1389 N N . PHE A 1 172 ? 52.293 76.684 36.095 1.00 31.61 171 PHE A N 1
ATOM 1390 C CA . PHE A 1 172 ? 51.310 76.791 35.037 1.00 31.70 171 PHE A CA 1
ATOM 1391 C C . PHE A 1 172 ? 51.476 75.587 34.126 1.00 31.67 171 PHE A C 1
ATOM 1392 O O . PHE A 1 172 ? 52.571 75.046 33.983 1.00 30.51 171 PHE A O 1
ATOM 1400 N N . TYR A 1 173 ? 50.373 75.158 33.532 1.00 31.48 172 TYR A N 1
ATOM 1401 C CA . TYR A 1 173 ? 50.386 74.014 32.642 1.00 29.72 172 TYR A CA 1
ATOM 1402 C C . TYR A 1 173 ? 49.639 74.357 31.364 1.00 29.29 172 TYR A C 1
ATOM 1403 O O . TYR A 1 173 ? 48.516 74.841 31.414 1.00 32.58 172 TYR A O 1
ATOM 1412 N N . GLU A 1 174 ? 50.268 74.116 30.219 1.00 26.10 173 GLU A N 1
ATOM 1413 C CA . GLU A 1 174 ? 49.635 74.410 28.938 1.00 29.60 173 GLU A CA 1
ATOM 1414 C C . GLU A 1 174 ? 48.868 73.228 28.377 1.00 32.97 173 GLU A C 1
ATOM 1415 O O . GLU A 1 174 ? 49.378 72.110 28.305 1.00 36.28 173 GLU A O 1
ATOM 1421 N N . TYR A 1 175 ? 47.635 73.484 27.971 1.00 27.41 174 TYR A N 1
ATOM 1422 C CA . TYR A 1 175 ? 46.813 72.434 27.406 1.00 31.52 174 TYR A CA 1
ATOM 1423 C C . TYR A 1 175 ? 47.233 72.216 25.960 1.00 30.84 174 TYR A C 1
ATOM 1424 O O . TYR A 1 175 ? 47.647 73.153 25.274 1.00 28.49 174 TYR A O 1
ATOM 1433 N N . PRO A 1 176 ? 47.181 70.967 25.486 1.00 35.25 175 PRO A N 1
ATOM 1434 C CA . PRO A 1 176 ? 47.566 70.827 24.081 1.00 32.80 175 PRO A CA 1
ATOM 1435 C C . PRO A 1 176 ? 46.379 71.440 23.323 1.00 33.79 175 PRO A C 1
ATOM 1436 O O . PRO A 1 176 ? 45.227 71.278 23.737 1.00 27.68 175 PRO A O 1
ATOM 1440 N N . THR A 1 177 ? 46.653 72.158 22.239 1.00 35.49 176 THR A N 1
ATOM 1441 C CA . THR A 1 177 ? 45.588 72.810 21.487 1.00 30.17 176 THR A CA 1
ATOM 1442 C C . THR A 1 177 ? 44.493 71.862 21.035 1.00 24.98 176 THR A C 1
ATOM 1443 O O . THR A 1 177 ? 43.342 72.270 20.868 1.00 30.48 176 THR A O 1
ATOM 1447 N N . SER A 1 178 ? 44.846 70.601 20.826 1.00 22.77 177 SER A N 1
ATOM 1448 C CA . SER A 1 178 ? 43.862 69.623 20.390 1.00 26.18 177 SER A CA 1
ATOM 1449 C C . SER A 1 178 ? 42.757 69.407 21.434 1.00 28.55 177 SER A C 1
ATOM 1450 O O . SER A 1 178 ? 41.639 69.031 21.088 1.00 27.86 177 SER A O 1
ATOM 1453 N N . LEU A 1 179 ? 43.066 69.675 22.699 1.00 23.50 178 LEU A N 1
ATOM 1454 C CA . LEU A 1 179 ? 42.115 69.506 23.796 1.00 19.01 178 LEU A CA 1
ATOM 1455 C C . LEU A 1 179 ? 41.025 70.584 23.852 1.00 29.46 178 LEU A C 1
ATOM 1456 O O . LEU A 1 179 ? 39.907 70.328 24.309 1.00 27.51 178 LEU A O 1
ATOM 1461 N N . ILE A 1 180 ? 41.355 71.789 23.392 1.00 31.22 179 ILE A N 1
ATOM 1462 C CA . ILE A 1 180 ? 40.423 72.913 23.424 1.00 19.15 179 ILE A CA 1
ATOM 1463 C C . ILE A 1 180 ? 39.661 73.089 22.124 1.00 25.55 179 ILE A C 1
ATOM 1464 O O . ILE A 1 180 ? 40.241 73.444 21.098 1.00 32.08 179 ILE A O 1
ATOM 1469 N N . LYS A 1 181 ? 38.356 72.856 22.160 1.00 22.78 180 LYS A N 1
ATOM 1470 C CA . LYS A 1 181 ? 37.553 73.017 20.959 1.00 20.17 180 LYS A CA 1
ATOM 1471 C C . LYS A 1 181 ? 37.158 74.474 20.793 1.00 26.11 180 LYS A C 1
ATOM 1472 O O . LYS A 1 181 ? 36.686 75.107 21.729 1.00 30.93 180 LYS A O 1
ATOM 1478 N N . GLU A 1 182 ? 37.358 75.008 19.597 1.00 33.00 181 GLU A N 1
ATOM 1479 C CA . GLU A 1 182 ? 37.028 76.400 19.326 1.00 29.86 181 GLU A CA 1
ATOM 1480 C C . GLU A 1 182 ? 36.082 76.523 18.151 1.00 27.64 181 GLU A C 1
ATOM 1481 O O . GLU A 1 182 ? 36.038 75.650 17.288 1.00 30.16 181 GLU A O 1
ATOM 1487 N N . VAL A 1 183 ? 35.332 77.620 18.116 1.00 33.33 182 VAL A N 1
ATOM 1488 C CA . VAL A 1 183 ? 34.355 77.846 17.057 1.00 30.29 182 VAL A CA 1
ATOM 1489 C C . VAL A 1 183 ? 34.577 79.112 16.248 1.00 31.99 182 VAL A C 1
ATOM 1490 O O . VAL A 1 183 ? 34.394 80.220 16.753 1.00 38.90 182 VAL A O 1
ATOM 1494 N N . PRO A 1 184 ? 34.981 78.967 14.973 1.00 37.85 183 PRO A N 1
ATOM 1495 C CA . PRO A 1 184 ? 35.193 80.162 14.152 1.00 30.08 183 PRO A CA 1
ATOM 1496 C C . PRO A 1 184 ? 33.818 80.792 13.981 1.00 24.52 183 PRO A C 1
ATOM 1497 O O . PRO A 1 184 ? 32.826 80.078 13.831 1.00 30.44 183 PRO A O 1
ATOM 1501 N N . ILE A 1 185 ? 33.756 82.116 14.028 1.00 26.98 184 ILE A N 1
ATOM 1502 C CA . ILE A 1 185 ? 32.493 82.816 13.877 1.00 18.20 184 ILE A CA 1
ATOM 1503 C C . ILE A 1 185 ? 32.326 83.294 12.452 1.00 28.85 184 ILE A C 1
ATOM 1504 O O . ILE A 1 185 ? 33.227 83.912 11.876 1.00 27.15 184 ILE A O 1
ATOM 1509 N N . GLU A 1 186 ? 31.166 82.999 11.885 1.00 29.99 185 GLU A N 1
ATOM 1510 C CA . GLU A 1 186 ? 30.857 83.422 10.530 1.00 31.46 185 GLU A CA 1
ATOM 1511 C C . GLU A 1 186 ? 29.361 83.690 10.413 1.00 30.51 185 GLU A C 1
ATOM 1512 O O . GLU A 1 186 ? 28.566 83.221 11.233 1.00 21.79 185 GLU A O 1
ATOM 1518 N N . HIS A 1 187 ? 28.997 84.463 9.394 1.00 31.06 186 HIS A N 1
ATOM 1519 C CA . HIS A 1 187 ? 27.609 84.808 9.132 1.00 29.56 186 HIS A CA 1
ATOM 1520 C C . HIS A 1 187 ? 27.292 84.424 7.689 1.00 34.84 186 HIS A C 1
ATOM 1521 O O . HIS A 1 187 ? 27.853 84.983 6.739 1.00 35.23 186 HIS A O 1
ATOM 1528 N N . ASN A 1 188 ? 26.388 83.464 7.538 1.00 40.22 187 ASN A N 1
ATOM 1529 C CA . ASN A 1 188 ? 25.989 82.958 6.230 1.00 43.38 187 ASN A CA 1
ATOM 1530 C C . ASN A 1 188 ? 25.329 83.986 5.321 1.00 47.17 187 ASN A C 1
ATOM 1531 O O . ASN A 1 188 ? 24.873 83.649 4.235 1.00 57.59 187 ASN A O 1
ATOM 1536 N N . HIS A 1 189 ? 25.280 85.240 5.753 1.00 47.95 188 HIS A N 1
ATOM 1537 C CA . HIS A 1 189 ? 24.673 86.290 4.942 1.00 46.26 188 HIS A CA 1
ATOM 1538 C C . HIS A 1 189 ? 25.611 87.486 4.835 1.00 43.13 188 HIS A C 1
ATOM 1539 O O . HIS A 1 189 ? 25.337 88.429 4.097 1.00 48.12 188 HIS A O 1
ATOM 1546 N N . TYR A 1 190 ? 26.722 87.436 5.566 1.00 39.28 189 TYR A N 1
ATOM 1547 C CA . TYR A 1 190 ? 27.704 88.518 5.564 1.00 36.64 189 TYR A CA 1
ATOM 1548 C C . TYR A 1 190 ? 29.132 87.975 5.497 1.00 36.16 189 TYR A C 1
ATOM 1549 O O . TYR A 1 190 ? 29.856 87.959 6.493 1.00 30.99 189 TYR 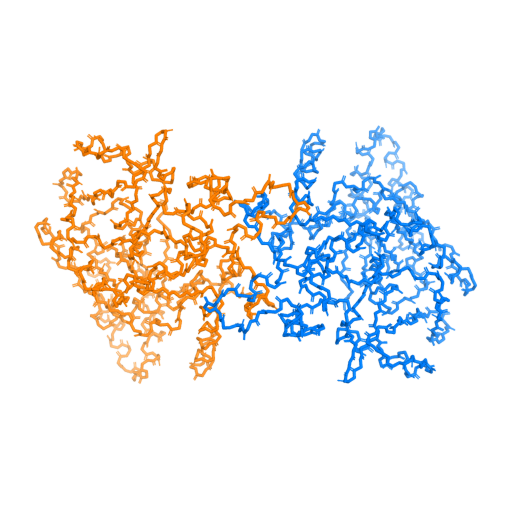A O 1
ATOM 1558 N N . PRO A 1 191 ? 29.561 87.549 4.299 1.00 43.21 190 PRO A N 1
ATOM 1559 C CA . PRO A 1 191 ? 30.892 86.989 4.036 1.00 37.94 190 PRO A CA 1
ATOM 1560 C C . PRO A 1 191 ? 32.061 87.685 4.731 1.00 41.11 190 PRO A C 1
ATOM 1561 O O . PRO A 1 191 ? 33.014 87.032 5.170 1.00 45.78 190 PRO A O 1
ATOM 1565 N N . LYS A 1 192 ? 31.984 89.008 4.831 1.00 40.35 191 LYS A N 1
ATOM 1566 C CA . LYS A 1 192 ? 33.055 89.791 5.437 1.00 35.84 191 LYS A CA 1
ATOM 1567 C C . LYS A 1 192 ? 33.287 89.534 6.919 1.00 32.21 191 LYS A C 1
ATOM 1568 O O . LYS A 1 192 ? 34.332 89.903 7.444 1.00 31.30 191 LYS A O 1
ATOM 1574 N N . LEU A 1 193 ? 32.327 88.905 7.593 1.00 34.21 192 LEU A N 1
ATOM 1575 C CA . LEU A 1 193 ? 32.470 88.640 9.022 1.00 35.96 192 LEU A CA 1
ATOM 1576 C C . LEU A 1 193 ? 33.572 87.632 9.316 1.00 35.36 192 LEU A C 1
ATOM 1577 O O . LEU A 1 193 ? 34.343 87.805 10.270 1.00 34.41 192 LEU A O 1
ATOM 1582 N N . ARG A 1 194 ? 33.634 86.578 8.504 1.00 32.30 193 ARG A N 1
ATOM 1583 C CA . ARG A 1 194 ? 34.645 85.544 8.668 1.00 37.00 193 ARG A CA 1
ATOM 1584 C C . ARG A 1 194 ? 36.039 86.170 8.590 1.00 34.08 193 ARG A C 1
ATOM 1585 O O . ARG A 1 194 ? 36.965 85.755 9.287 1.00 38.38 193 ARG A O 1
ATOM 1593 N N . LYS A 1 195 ? 36.172 87.187 7.748 1.00 35.30 194 LYS A N 1
ATOM 1594 C CA . LYS A 1 195 ? 37.437 87.891 7.571 1.00 36.39 194 LYS A CA 1
ATOM 1595 C C . LYS A 1 195 ? 37.988 88.522 8.849 1.00 32.40 194 LYS A C 1
ATOM 1596 O O . LYS A 1 195 ? 39.162 88.888 8.903 1.00 36.32 194 LYS A O 1
ATOM 1602 N N . LEU A 1 196 ? 37.152 88.656 9.872 1.00 25.35 195 LEU A N 1
ATOM 1603 C CA . LEU A 1 196 ? 37.603 89.235 11.131 1.00 26.32 195 LEU A CA 1
ATOM 1604 C C . LEU A 1 196 ? 38.333 88.191 11.975 1.00 29.65 195 LEU A C 1
ATOM 1605 O O . LEU A 1 196 ? 39.026 88.522 12.936 1.00 24.40 195 LEU A O 1
ATOM 1610 N N . ASN A 1 197 ? 38.179 86.926 11.597 1.00 35.66 196 ASN A N 1
ATOM 1611 C CA . ASN A 1 197 ? 38.827 85.823 12.293 1.00 35.17 196 ASN A CA 1
ATOM 1612 C C . ASN A 1 197 ? 38.504 85.775 13.765 1.00 30.68 196 ASN A C 1
ATOM 1613 O O . ASN A 1 197 ? 39.396 85.673 14.605 1.00 29.67 196 ASN A O 1
ATOM 1618 N N . LEU A 1 198 ? 37.217 85.852 14.070 1.00 28.74 197 LEU A N 1
ATOM 1619 C CA . LEU A 1 198 ? 36.763 85.780 15.447 1.00 28.04 197 LEU A CA 1
ATOM 1620 C C . LEU A 1 198 ? 36.510 84.304 15.747 1.00 26.69 197 LEU A C 1
ATOM 1621 O O . LEU A 1 198 ? 36.351 83.488 14.834 1.00 23.67 197 LEU A O 1
ATOM 1626 N N . LYS A 1 199 ? 36.486 83.963 17.029 1.00 28.84 198 LYS A N 1
ATOM 1627 C CA . LYS A 1 199 ? 36.208 82.596 17.448 1.00 24.60 198 LYS A CA 1
ATOM 1628 C C . LYS A 1 199 ? 36.081 82.573 18.952 1.00 23.43 198 LYS A C 1
ATOM 1629 O O . LYS A 1 199 ? 36.437 83.533 19.635 1.00 26.48 198 LYS A O 1
ATOM 1635 N N . TRP A 1 200 ? 35.552 81.480 19.472 1.00 24.36 199 TRP A N 1
ATOM 1636 C CA . TRP A 1 200 ? 35.417 81.368 20.903 1.00 29.59 199 TRP A CA 1
ATOM 1637 C C . TRP A 1 200 ? 35.514 79.905 21.296 1.00 22.50 199 TRP A C 1
ATOM 1638 O O . TRP A 1 200 ? 35.249 79.026 20.483 1.00 31.81 199 TRP A O 1
ATOM 1649 N N . TYR A 1 201 ? 35.920 79.646 22.533 1.00 26.40 200 TYR A N 1
ATOM 1650 C CA . TYR A 1 201 ? 36.022 78.278 23.017 1.00 26.37 200 TYR A CA 1
ATOM 1651 C C . TYR A 1 201 ? 34.625 77.709 23.285 1.00 28.06 200 TYR A C 1
ATOM 1652 O O . TYR A 1 201 ? 33.656 78.452 23.480 1.00 28.96 200 TYR A O 1
ATOM 1661 N N . ALA A 1 202 ? 34.520 76.386 23.292 1.00 25.18 201 ALA A N 1
ATOM 1662 C CA . ALA A 1 202 ? 33.235 75.739 23.472 1.00 25.29 201 ALA A CA 1
ATOM 1663 C C . ALA A 1 202 ? 32.706 75.655 24.884 1.00 19.18 201 ALA A C 1
ATOM 1664 O O . ALA A 1 202 ? 31.537 75.949 25.130 1.00 21.71 201 ALA A O 1
ATOM 1666 N N . VAL A 1 203 ? 33.568 75.254 25.809 1.00 23.47 202 VAL A N 1
ATOM 1667 C CA . VAL A 1 203 ? 33.160 75.050 27.192 1.00 24.02 202 VAL A CA 1
ATOM 1668 C C . VAL A 1 203 ? 33.550 76.094 28.230 1.00 26.09 202 VAL A C 1
ATOM 1669 O O . VAL A 1 203 ? 34.728 76.328 28.471 1.00 29.60 202 VAL A O 1
ATOM 1673 N N . PRO A 1 204 ? 32.552 76.729 28.868 1.00 34.54 203 PRO A N 1
ATOM 1674 C CA . PRO A 1 204 ? 32.777 77.747 29.900 1.00 32.85 203 PRO A CA 1
ATOM 1675 C C . PRO A 1 204 ? 32.878 77.060 31.259 1.00 30.04 203 PRO A C 1
ATOM 1676 O O . PRO A 1 204 ? 31.866 76.654 31.824 1.00 29.44 203 PRO A O 1
ATOM 1680 N N . ILE A 1 205 ? 34.096 76.931 31.778 1.00 31.68 204 ILE A N 1
ATOM 1681 C CA . ILE A 1 205 ? 34.312 76.274 33.070 1.00 30.34 204 ILE A CA 1
ATOM 1682 C C . ILE A 1 205 ? 34.748 77.278 34.143 1.00 31.27 204 ILE A C 1
ATOM 1683 O O . ILE A 1 205 ? 35.924 77.654 34.222 1.00 27.74 204 ILE A O 1
ATOM 1688 N N . ILE A 1 206 ? 33.796 77.716 34.965 1.00 23.76 205 ILE A N 1
ATOM 1689 C CA . ILE A 1 206 ? 34.111 78.669 36.021 1.00 31.03 205 ILE A CA 1
ATOM 1690 C C . ILE A 1 206 ? 35.029 78.004 37.036 1.00 31.52 205 ILE A C 1
ATOM 1691 O O . ILE A 1 206 ? 34.722 76.933 37.552 1.00 34.29 205 ILE A O 1
ATOM 1696 N N . SER A 1 207 ? 36.156 78.641 37.321 1.00 27.66 206 SER A N 1
ATOM 1697 C CA . SER A 1 207 ? 37.099 78.083 38.269 1.00 28.20 206 SER A CA 1
ATOM 1698 C C . SER A 1 207 ? 37.576 79.134 39.264 1.00 34.53 206 SER A C 1
ATOM 1699 O O . SER A 1 207 ? 38.728 79.102 39.699 1.00 38.33 206 SER A O 1
ATOM 1702 N N . ASN A 1 208 ? 36.702 80.065 39.630 1.00 31.32 207 ASN A N 1
ATOM 1703 C CA . ASN A 1 208 ? 37.101 81.095 40.579 1.00 32.18 207 ASN A CA 1
ATOM 1704 C C . ASN A 1 208 ? 36.023 81.409 41.615 1.00 34.70 207 ASN A C 1
ATOM 1705 O O . ASN A 1 208 ? 35.942 82.529 42.122 1.00 39.85 207 ASN A O 1
ATOM 1710 N N . MET A 1 209 ? 35.203 80.413 41.932 1.00 27.67 208 MET A N 1
ATOM 1711 C CA . MET A 1 209 ? 34.139 80.580 42.911 1.00 23.09 208 MET A CA 1
ATOM 1712 C C . MET A 1 209 ? 34.242 79.551 44.021 1.00 26.72 208 MET A C 1
ATOM 1713 O O . MET A 1 209 ? 34.915 78.533 43.873 1.00 36.61 208 MET A O 1
ATOM 1718 N N . ASP A 1 210 ? 33.567 79.821 45.132 1.00 29.09 209 ASP A N 1
ATOM 1719 C CA . ASP A 1 210 ? 33.564 78.901 46.264 1.00 32.78 209 ASP A CA 1
ATOM 1720 C C . ASP A 1 210 ? 32.271 78.114 46.331 1.00 28.28 209 ASP A C 1
ATOM 1721 O O . ASP A 1 210 ? 31.182 78.683 46.257 1.00 27.33 209 ASP A O 1
ATOM 1726 N N . LEU A 1 211 ? 32.399 76.803 46.476 1.00 27.27 210 LEU A N 1
ATOM 1727 C CA . LEU A 1 211 ? 31.241 75.937 46.603 1.00 28.02 210 LEU A CA 1
ATOM 1728 C C . LEU A 1 211 ? 31.022 75.731 48.096 1.00 38.31 210 LEU A C 1
ATOM 1729 O O . LEU A 1 211 ? 31.957 75.367 48.812 1.00 45.62 210 LEU A O 1
ATOM 1734 N N . LYS A 1 212 ? 29.804 75.986 48.571 1.00 35.99 211 LYS A N 1
ATOM 1735 C CA . LYS A 1 212 ? 29.485 75.811 49.989 1.00 32.36 211 LYS A CA 1
ATOM 1736 C C . LYS A 1 212 ? 28.345 74.829 50.183 1.00 31.26 211 LYS A C 1
ATOM 1737 O O . LYS A 1 212 ? 27.241 75.028 49.676 1.00 29.62 211 LYS A O 1
ATOM 1743 N N . ILE A 1 213 ? 28.630 73.755 50.910 1.00 37.01 212 ILE A N 1
ATOM 1744 C CA . ILE A 1 213 ? 27.631 72.730 51.180 1.00 41.74 212 ILE A CA 1
ATOM 1745 C C . ILE A 1 213 ? 27.514 72.490 52.683 1.00 40.56 212 ILE A C 1
ATOM 1746 O O . ILE A 1 213 ? 28.429 71.965 53.315 1.00 43.54 212 ILE A O 1
ATOM 1751 N N . GLY A 1 214 ? 26.380 72.888 53.242 1.00 37.42 213 GLY A N 1
ATOM 1752 C CA . GLY A 1 214 ? 26.140 72.709 54.662 1.00 44.61 213 GLY A CA 1
ATOM 1753 C C . GLY A 1 214 ? 27.287 73.084 55.580 1.00 40.82 213 GLY A C 1
ATOM 1754 O O . GLY A 1 214 ? 27.693 72.289 56.427 1.00 41.49 213 GLY A O 1
ATOM 1755 N N . GLY A 1 215 ? 27.824 74.287 55.415 1.00 40.01 214 GLY A N 1
ATOM 1756 C CA . GLY A 1 215 ? 28.911 74.718 56.281 1.00 42.35 214 GLY A CA 1
ATOM 1757 C C . GLY A 1 215 ? 30.318 74.558 55.736 1.00 40.01 214 GLY A C 1
ATOM 1758 O O . GLY A 1 215 ? 31.183 75.404 55.988 1.00 37.99 214 GLY A O 1
ATOM 1759 N N . ILE A 1 216 ? 30.556 73.474 55.001 1.00 43.91 215 ILE A N 1
ATOM 1760 C CA . ILE A 1 216 ? 31.872 73.220 54.420 1.00 44.29 215 ILE A CA 1
ATOM 1761 C C . ILE A 1 216 ? 32.089 74.105 53.191 1.00 40.37 215 ILE A C 1
ATOM 1762 O O . ILE A 1 216 ? 31.187 74.285 52.374 1.00 42.27 215 ILE A O 1
ATOM 1767 N N . VAL A 1 217 ? 33.288 74.660 53.073 1.00 35.81 216 VAL A N 1
ATOM 1768 C CA . VAL A 1 217 ? 33.613 75.524 51.954 1.00 34.84 216 VAL A CA 1
ATOM 1769 C C . VAL A 1 217 ? 34.697 74.887 51.099 1.00 40.85 216 VAL A C 1
ATOM 1770 O O . VAL A 1 217 ? 35.807 74.655 51.575 1.00 41.57 216 VAL A O 1
ATOM 1774 N N . TYR A 1 218 ? 34.361 74.610 49.839 1.00 38.29 217 TYR A N 1
ATOM 1775 C CA . TYR A 1 218 ? 35.283 74.005 48.878 1.00 32.23 217 TYR A CA 1
ATOM 1776 C C . TYR A 1 218 ? 35.813 75.116 47.982 1.00 36.36 217 TYR A C 1
ATOM 1777 O O . TYR A 1 218 ? 35.135 75.559 47.060 1.00 38.89 217 TYR A O 1
ATOM 1786 N N . PRO A 1 219 ? 37.042 75.577 48.242 1.00 41.01 218 PRO A N 1
ATOM 1787 C CA . PRO A 1 219 ? 37.656 76.651 47.459 1.00 37.10 218 PRO A CA 1
ATOM 1788 C C . PRO A 1 219 ? 38.014 76.310 46.022 1.00 39.39 218 PRO A C 1
ATOM 1789 O O . PRO A 1 219 ? 38.261 77.206 45.215 1.00 39.86 218 PRO A O 1
ATOM 1793 N N . THR A 1 220 ? 38.041 75.023 45.698 1.00 35.98 219 THR A N 1
ATOM 1794 C CA . THR A 1 220 ? 38.390 74.601 44.341 1.00 36.03 219 THR A CA 1
ATOM 1795 C C . THR A 1 220 ? 37.412 73.547 43.831 1.00 38.35 219 THR A C 1
ATOM 1796 O O . THR A 1 220 ? 37.412 72.404 44.294 1.00 32.97 219 THR A O 1
ATOM 1800 N N . ALA A 1 221 ? 36.569 73.938 42.880 1.00 33.16 220 ALA A N 1
ATOM 1801 C CA . ALA A 1 221 ? 35.599 73.011 42.329 1.00 30.09 220 ALA A CA 1
ATOM 1802 C C . ALA A 1 221 ? 35.048 73.515 40.998 1.00 29.78 220 ALA A C 1
ATOM 1803 O O . ALA A 1 221 ? 33.850 73.789 40.869 1.00 30.33 220 ALA A O 1
ATOM 1805 N N . PRO A 1 222 ? 35.920 73.634 39.982 1.00 26.74 221 PRO A N 1
ATOM 1806 C CA . PRO A 1 222 ? 35.502 74.107 38.659 1.00 28.64 221 PRO A CA 1
ATOM 1807 C C . PRO A 1 222 ? 34.267 73.377 38.144 1.00 26.02 221 PRO A C 1
ATOM 1808 O O . PRO A 1 222 ? 34.139 72.164 38.306 1.00 30.00 221 PRO A O 1
ATOM 1812 N N . PHE A 1 223 ? 33.358 74.127 37.532 1.00 17.88 222 PHE A N 1
ATOM 1813 C CA . PHE A 1 223 ? 32.133 73.553 36.999 1.00 20.55 222 PHE A CA 1
ATOM 1814 C C . PHE A 1 223 ? 31.813 74.148 35.638 1.00 23.82 222 PHE A C 1
ATOM 1815 O O . PHE A 1 223 ? 32.293 75.229 35.314 1.00 28.25 222 PHE A O 1
ATOM 1823 N N . ASN A 1 224 ? 31.005 73.448 34.841 1.00 18.56 223 ASN A N 1
ATOM 1824 C CA . ASN A 1 224 ? 30.644 73.960 33.524 1.00 19.90 223 ASN A CA 1
ATOM 1825 C C . ASN A 1 224 ? 29.250 73.581 33.024 1.00 24.85 223 ASN A C 1
ATOM 1826 O O . ASN A 1 224 ? 28.605 72.656 33.518 1.00 26.74 223 ASN A O 1
ATOM 1831 N N . GLY A 1 225 ? 28.813 74.333 32.019 1.00 25.32 224 GLY A N 1
ATOM 1832 C CA . GLY A 1 225 ? 27.542 74.115 31.360 1.00 22.19 224 GLY A CA 1
ATOM 1833 C C . GLY A 1 225 ? 27.849 74.424 29.903 1.00 29.22 224 GLY A C 1
ATOM 1834 O O . GLY A 1 225 ? 28.955 74.148 29.431 1.00 27.31 224 GLY A O 1
ATOM 1835 N N . TRP A 1 226 ? 26.889 74.978 29.174 1.00 23.44 225 TRP A N 1
ATOM 1836 C CA . TRP A 1 226 ? 27.140 75.344 27.785 1.00 23.10 225 TRP A CA 1
ATOM 1837 C C . TRP A 1 226 ? 26.692 76.786 27.665 1.00 22.89 225 TRP A C 1
ATOM 1838 O O . TRP A 1 226 ? 25.914 77.277 28.485 1.00 29.92 225 TRP A O 1
ATOM 1849 N N . TYR A 1 227 ? 27.194 77.471 26.653 1.00 27.91 226 TYR A N 1
ATOM 1850 C CA . TYR A 1 227 ? 26.872 78.875 26.454 1.00 25.49 226 TYR A CA 1
ATOM 1851 C C . TYR A 1 227 ? 25.445 79.205 26.033 1.00 24.93 226 TYR A C 1
ATOM 1852 O O . TYR A 1 227 ? 24.702 78.360 25.537 1.00 27.31 226 TYR A O 1
ATOM 1861 N N . MET A 1 228 ? 25.089 80.467 26.255 1.00 34.17 227 MET A N 1
ATOM 1862 C CA . MET A 1 228 ? 23.802 81.049 25.877 1.00 30.10 227 MET A CA 1
ATOM 1863 C C . MET A 1 228 ? 24.320 82.217 25.017 1.00 27.95 227 MET A C 1
ATOM 1864 O O . MET A 1 228 ? 25.106 83.036 25.504 1.00 32.13 227 MET A O 1
ATOM 1869 N N . VAL A 1 229 ? 23.914 82.279 23.748 1.00 20.17 228 VAL A N 1
ATOM 1870 C CA . VAL A 1 229 ? 24.437 83.292 22.816 1.00 23.15 228 VAL A CA 1
ATOM 1871 C C . VAL A 1 229 ? 24.881 84.663 23.296 1.00 22.39 228 VAL A C 1
ATOM 1872 O O . VAL A 1 229 ? 25.998 85.080 22.997 1.00 23.03 228 VAL A O 1
ATOM 1876 N N . THR A 1 230 ? 24.024 85.372 24.023 1.00 25.42 229 THR A N 1
ATOM 1877 C CA . THR A 1 230 ? 24.371 86.714 24.469 1.00 23.26 229 THR A CA 1
ATOM 1878 C C . THR A 1 230 ? 25.645 86.815 25.316 1.00 22.80 229 THR A C 1
ATOM 1879 O O . THR A 1 230 ? 26.220 87.897 25.443 1.00 26.27 229 THR A O 1
ATOM 1883 N N . GLU A 1 231 ? 26.099 85.702 25.884 1.00 20.02 230 GLU A N 1
ATOM 1884 C CA . GLU A 1 231 ? 27.313 85.724 26.693 1.00 17.35 230 GLU A CA 1
ATOM 1885 C C . GLU A 1 231 ? 28.486 86.041 25.789 1.00 23.54 230 GLU A C 1
ATOM 1886 O O . GLU A 1 231 ? 29.354 86.852 26.129 1.00 26.07 230 GLU A O 1
ATOM 1892 N N . ILE A 1 232 ? 28.497 85.402 24.625 1.00 19.87 231 ILE A N 1
ATOM 1893 C CA . ILE A 1 232 ? 29.557 85.599 23.642 1.00 22.21 231 ILE A CA 1
ATOM 1894 C C . ILE A 1 232 ? 29.265 86.774 22.709 1.00 25.60 231 ILE A C 1
ATOM 1895 O O . ILE A 1 232 ? 30.075 87.693 22.584 1.00 23.67 231 ILE A O 1
ATOM 1900 N N . GLY A 1 233 ? 28.093 86.738 22.075 1.00 27.49 232 GLY A N 1
ATOM 1901 C CA . GLY A 1 233 ? 27.693 87.762 21.117 1.00 20.04 232 GLY A CA 1
ATOM 1902 C C . GLY A 1 233 ? 27.443 89.182 21.583 1.00 24.63 232 GLY A C 1
ATOM 1903 O O . GLY A 1 233 ? 27.502 90.113 20.773 1.00 22.52 232 GLY A O 1
ATOM 1904 N N . VAL A 1 234 ? 27.165 89.366 22.870 1.00 21.93 233 VAL A N 1
ATOM 1905 C CA . VAL A 1 234 ? 26.908 90.703 23.401 1.00 23.77 233 VAL A CA 1
ATOM 1906 C C . VAL A 1 234 ? 28.000 91.179 24.367 1.00 22.87 233 VAL A C 1
ATOM 1907 O O . VAL A 1 234 ? 28.625 92.215 24.167 1.00 23.49 233 VAL A O 1
ATOM 1911 N N . ARG A 1 235 ? 28.230 90.401 25.411 1.00 24.21 234 ARG A N 1
ATOM 1912 C CA . ARG A 1 235 ? 29.206 90.756 26.420 1.00 24.71 234 ARG A CA 1
ATOM 1913 C C . ARG A 1 235 ? 30.658 90.493 26.030 1.00 31.88 234 ARG A C 1
ATOM 1914 O O . ARG A 1 235 ? 31.464 91.417 25.997 1.00 36.81 234 ARG A O 1
ATOM 1922 N N . ASN A 1 236 ? 31.000 89.243 25.743 1.00 27.26 235 ASN A N 1
ATOM 1923 C CA . ASN A 1 236 ? 32.377 88.922 25.379 1.00 24.79 235 ASN A CA 1
ATOM 1924 C C . ASN A 1 236 ? 32.898 89.733 24.195 1.00 22.23 235 ASN A C 1
ATOM 1925 O O . ASN A 1 236 ? 33.965 90.332 24.279 1.00 25.45 235 ASN A O 1
ATOM 1930 N N . PHE A 1 237 ? 32.140 89.765 23.102 1.00 18.47 236 PHE A N 1
ATOM 1931 C CA . PHE A 1 237 ? 32.556 90.475 21.893 1.00 22.23 236 PHE A CA 1
ATOM 1932 C C . PHE A 1 237 ? 32.246 91.974 21.794 1.00 31.58 236 PHE A C 1
ATOM 1933 O O . PHE A 1 237 ? 33.002 92.725 21.160 1.00 34.66 236 PHE A O 1
ATOM 1941 N N . ILE A 1 238 ? 31.151 92.423 22.402 1.00 29.05 237 ILE A N 1
ATOM 1942 C CA . ILE A 1 238 ? 30.782 93.830 22.282 1.00 29.01 237 ILE A CA 1
ATOM 1943 C C . ILE A 1 238 ? 31.019 94.765 23.481 1.00 25.97 237 ILE A C 1
ATOM 1944 O O . ILE A 1 238 ? 31.187 95.965 23.284 1.00 28.70 237 ILE A O 1
ATOM 1949 N N . ASP A 1 239 ? 31.030 94.261 24.709 1.00 16.30 238 ASP A N 1
ATOM 1950 C CA . ASP A 1 239 ? 31.285 95.159 25.833 1.00 20.36 238 ASP A CA 1
ATOM 1951 C C . ASP A 1 239 ? 32.550 95.960 25.544 1.00 22.41 238 ASP A C 1
ATOM 1952 O O . ASP A 1 239 ? 33.572 95.391 25.175 1.00 29.45 238 ASP A O 1
ATOM 1957 N N . ASP A 1 240 ? 32.483 97.278 25.708 1.00 24.11 239 ASP A N 1
ATOM 1958 C CA . ASP A 1 240 ? 33.635 98.135 25.443 1.00 24.31 239 ASP A CA 1
ATOM 1959 C C . ASP A 1 240 ? 34.864 97.777 26.277 1.00 33.07 239 ASP A C 1
ATOM 1960 O O . ASP A 1 240 ? 36.000 98.038 25.858 1.00 35.19 239 ASP A O 1
ATOM 1965 N N . TYR A 1 241 ? 34.655 97.186 27.453 1.00 29.25 240 TYR A N 1
ATOM 1966 C CA . TYR A 1 241 ? 35.789 96.799 28.288 1.00 25.47 240 TYR A CA 1
ATOM 1967 C C . TYR A 1 241 ? 36.241 95.372 27.996 1.00 32.97 240 TYR A C 1
ATOM 1968 O O . TYR A 1 241 ? 37.110 94.825 28.685 1.00 39.02 240 TYR A O 1
ATOM 1977 N N . ARG A 1 242 ? 35.634 94.771 26.977 1.00 27.41 241 ARG A N 1
ATOM 1978 C CA . ARG A 1 242 ? 35.987 93.423 26.556 1.00 25.70 241 ARG A CA 1
ATOM 1979 C C . ARG A 1 242 ? 36.561 93.536 25.134 1.00 31.76 241 ARG A C 1
ATOM 1980 O O . ARG A 1 242 ? 37.379 94.427 24.877 1.00 35.39 241 ARG A O 1
ATOM 1988 N N . TYR A 1 243 ? 36.151 92.673 24.207 1.00 26.60 242 TYR A N 1
ATOM 1989 C CA . TYR A 1 243 ? 36.711 92.762 22.860 1.00 24.66 242 TYR A CA 1
ATOM 1990 C C . TYR A 1 243 ? 36.280 94.002 22.081 1.00 23.37 242 TYR A C 1
ATOM 1991 O O . TYR A 1 243 ? 36.922 94.372 21.099 1.00 27.30 242 TYR A O 1
ATOM 2000 N N . ASN A 1 244 ? 35.191 94.629 22.517 1.00 22.08 243 ASN A N 1
ATOM 2001 C CA . ASN A 1 244 ? 34.709 95.875 21.916 1.00 23.61 243 ASN A CA 1
ATOM 2002 C C . ASN A 1 244 ? 34.745 95.895 20.384 1.00 27.35 243 ASN A C 1
ATOM 2003 O O . ASN A 1 244 ? 35.307 96.809 19.779 1.00 24.68 243 ASN A O 1
ATOM 2008 N N . LEU A 1 245 ? 34.115 94.905 19.763 1.00 22.82 244 LEU A N 1
ATOM 2009 C CA . LEU A 1 245 ? 34.117 94.789 18.309 1.00 21.63 244 LEU A CA 1
ATOM 2010 C C . LEU A 1 245 ? 32.961 95.434 17.542 1.00 24.70 244 LEU A C 1
ATOM 2011 O O . LEU A 1 245 ? 32.816 95.184 16.349 1.00 32.50 244 LEU A O 1
ATOM 2016 N N . LEU A 1 246 ? 32.150 96.265 18.187 1.00 27.68 245 LEU A N 1
ATOM 2017 C CA . LEU A 1 246 ? 30.998 96.851 17.494 1.00 27.49 245 LEU A CA 1
ATOM 2018 C C . LEU A 1 246 ? 31.290 97.468 16.135 1.00 31.82 245 LEU A C 1
ATOM 2019 O O . LEU A 1 246 ? 30.590 97.190 15.156 1.00 33.85 245 LEU A O 1
ATOM 2024 N N . GLU A 1 247 ? 32.313 98.312 16.073 1.00 32.11 246 GLU A N 1
ATOM 2025 C CA . GLU A 1 247 ? 32.643 98.971 14.824 1.00 34.73 246 GLU A CA 1
ATOM 2026 C C . GLU A 1 247 ? 33.107 98.033 13.725 1.00 33.37 246 GLU A C 1
ATOM 2027 O O . GLU A 1 247 ? 32.593 98.100 12.613 1.00 44.31 246 GLU A O 1
ATOM 2033 N N . LYS A 1 248 ? 34.055 97.149 14.020 1.00 29.33 247 LYS A N 1
ATOM 2034 C CA . LYS A 1 248 ? 34.546 96.231 12.994 1.00 33.17 247 LYS A CA 1
ATOM 2035 C C . LYS A 1 248 ? 33.450 95.309 12.476 1.00 30.11 247 LYS A C 1
ATOM 2036 O O . LYS A 1 248 ? 33.380 95.019 11.283 1.00 31.97 247 LYS A O 1
ATOM 2042 N N . VAL A 1 249 ? 32.589 94.858 13.376 1.00 23.78 248 VAL A N 1
ATOM 2043 C CA . VAL A 1 249 ? 31.499 93.971 13.006 1.00 22.84 248 VAL A CA 1
ATOM 2044 C C . VAL A 1 249 ? 30.439 94.718 12.193 1.00 24.85 248 VAL A C 1
ATOM 2045 O O . VAL A 1 249 ? 29.887 94.182 11.234 1.00 23.98 248 VAL A O 1
ATOM 2049 N N . ALA A 1 250 ? 30.157 95.958 12.574 1.00 21.36 249 ALA A N 1
ATOM 2050 C CA . ALA A 1 250 ? 29.180 96.760 11.853 1.00 24.83 249 ALA A CA 1
ATOM 2051 C C . ALA A 1 250 ? 29.634 96.925 10.393 1.00 29.72 249 ALA A C 1
ATOM 2052 O O . ALA A 1 250 ? 28.814 96.972 9.475 1.00 32.84 249 ALA A O 1
ATOM 2054 N N . ASP A 1 251 ? 30.945 97.007 10.188 1.00 30.28 250 ASP A N 1
ATOM 2055 C CA . ASP A 1 251 ? 31.505 97.132 8.844 1.00 32.50 250 ASP A CA 1
ATOM 2056 C C . ASP A 1 251 ? 31.262 95.851 8.060 1.00 30.94 250 ASP A C 1
ATOM 2057 O O . ASP A 1 251 ? 30.896 95.887 6.890 1.00 40.73 250 ASP A O 1
ATOM 2062 N N . ALA A 1 252 ? 31.481 94.718 8.716 1.00 28.74 251 ALA A N 1
ATOM 2063 C CA . ALA A 1 252 ? 31.292 93.422 8.089 1.00 29.23 251 ALA A CA 1
ATOM 2064 C C . ALA A 1 252 ? 29.844 93.261 7.648 1.00 25.94 251 ALA A C 1
ATOM 2065 O O . ALA A 1 252 ? 29.560 92.558 6.685 1.00 31.51 251 ALA A O 1
ATOM 2067 N N . PHE A 1 253 ? 28.935 93.922 8.356 1.00 20.24 252 PHE A N 1
ATOM 2068 C CA . PHE A 1 253 ? 27.510 93.848 8.047 1.00 21.76 252 PHE A CA 1
ATOM 2069 C C . PHE A 1 253 ? 27.121 94.967 7.099 1.00 29.69 252 PHE A C 1
ATOM 2070 O O . PHE A 1 253 ? 25.953 95.131 6.751 1.00 32.35 252 PHE A O 1
ATOM 2078 N N . GLU A 1 254 ? 28.119 95.745 6.701 1.00 38.71 253 GLU A N 1
ATOM 2079 C CA . GLU A 1 254 ? 27.931 96.825 5.751 1.00 35.41 253 GLU A CA 1
ATOM 2080 C C . GLU A 1 254 ? 26.950 97.920 6.148 1.00 40.46 253 GLU A C 1
ATOM 2081 O O . GLU A 1 254 ? 26.174 98.404 5.321 1.00 33.63 253 GLU A O 1
ATOM 2087 N N . PHE A 1 255 ? 26.991 98.308 7.418 1.00 43.28 254 PHE A N 1
ATOM 2088 C CA . PHE A 1 255 ? 26.146 99.385 7.915 1.00 40.93 254 PHE A CA 1
ATOM 2089 C C . PHE A 1 255 ? 26.948 100.666 7.696 1.00 40.91 254 PHE A C 1
ATOM 2090 O O . PHE A 1 255 ? 27.969 100.874 8.349 1.00 51.80 254 PHE A O 1
ATOM 2098 N N . ASP A 1 256 ? 26.494 101.514 6.775 1.00 38.68 255 ASP A N 1
ATOM 2099 C CA . ASP A 1 256 ? 27.210 102.752 6.462 1.00 41.44 255 ASP A CA 1
ATOM 2100 C C . ASP A 1 256 ? 27.399 103.707 7.637 1.00 39.88 255 ASP A C 1
ATOM 2101 O O . ASP A 1 256 ? 28.292 104.557 7.623 1.00 44.89 255 ASP A O 1
ATOM 2106 N N . THR A 1 257 ? 26.560 103.570 8.654 1.00 41.26 256 THR A N 1
ATOM 2107 C CA . THR A 1 257 ? 26.658 104.424 9.829 1.00 35.02 256 THR A CA 1
ATOM 2108 C C . THR A 1 257 ? 26.230 103.701 11.097 1.00 30.71 256 THR A C 1
ATOM 2109 O O . THR A 1 257 ? 25.556 102.673 11.047 1.00 29.31 256 THR A O 1
ATOM 2113 N N . LEU A 1 258 ? 26.632 104.252 12.235 1.00 32.71 257 LEU A N 1
ATOM 2114 C CA . LEU A 1 258 ? 26.272 103.689 13.525 1.00 32.14 257 LEU A CA 1
ATOM 2115 C C . LEU A 1 258 ? 25.596 104.742 14.419 1.00 37.24 257 LEU A C 1
ATOM 2116 O O . LEU A 1 258 ? 25.465 104.543 15.634 1.00 41.78 257 LEU A O 1
ATOM 2121 N N . LYS A 1 259 ? 25.171 105.859 13.827 1.00 23.69 258 LYS A N 1
ATOM 2122 C CA . LYS A 1 259 ? 24.503 106.885 14.608 1.00 24.67 258 LYS A CA 1
ATOM 2123 C C . LYS A 1 259 ? 23.346 106.225 15.337 1.00 30.78 258 LYS A C 1
ATOM 2124 O O . LYS A 1 259 ? 22.673 105.362 14.773 1.00 33.46 258 LYS A O 1
ATOM 2130 N N . ASN A 1 260 ? 23.127 106.612 16.593 1.00 25.59 259 ASN A N 1
ATOM 2131 C CA . ASN A 1 260 ? 22.056 106.030 17.383 1.00 23.84 259 ASN A CA 1
ATOM 2132 C C . ASN A 1 260 ? 20.711 106.052 16.652 1.00 32.87 259 ASN A C 1
ATOM 2133 O O . ASN A 1 260 ? 19.907 105.126 16.791 1.00 35.92 259 ASN A O 1
ATOM 2138 N N . ASN A 1 261 ? 20.492 107.102 15.864 1.00 32.25 260 ASN A N 1
ATOM 2139 C CA . ASN A 1 261 ? 19.271 107.289 15.073 1.00 31.00 260 ASN A CA 1
ATOM 2140 C C . ASN A 1 261 ? 19.004 106.182 14.074 1.00 30.46 260 ASN A C 1
ATOM 2141 O O . ASN A 1 261 ? 17.854 105.892 13.765 1.00 39.34 260 ASN A O 1
ATOM 2146 N N . SER A 1 262 ? 20.078 105.600 13.545 1.00 33.63 261 SER A N 1
ATOM 2147 C CA . SER A 1 262 ? 20.004 104.543 12.536 1.00 29.43 261 SER A CA 1
ATOM 2148 C C . SER A 1 262 ? 19.518 103.217 13.083 1.00 25.48 261 SER A C 1
ATOM 2149 O O . SER A 1 262 ? 18.929 102.416 12.356 1.00 33.12 261 SER A O 1
ATOM 2152 N N . PHE A 1 263 ? 19.778 102.990 14.365 1.00 30.10 262 PHE A N 1
ATOM 2153 C CA . PHE A 1 263 ? 19.415 101.745 15.032 1.00 27.14 262 PHE A CA 1
ATOM 2154 C C . PHE A 1 263 ? 20.272 100.617 14.466 1.00 21.82 262 PHE A C 1
ATOM 2155 O O . PHE A 1 263 ? 19.962 99.444 14.640 1.00 22.96 262 PHE A O 1
ATOM 2163 N N . ASN A 1 264 ? 21.354 100.978 13.784 1.00 24.32 263 ASN A N 1
ATOM 2164 C CA . ASN A 1 264 ? 22.251 99.974 13.227 1.00 25.90 263 ASN A CA 1
ATOM 2165 C C . ASN A 1 264 ? 23.036 99.304 14.345 1.00 25.58 263 ASN A C 1
ATOM 2166 O O . ASN A 1 264 ? 23.358 98.118 14.259 1.00 31.15 263 ASN A O 1
ATOM 2171 N N . LYS A 1 265 ? 23.359 100.065 15.388 1.00 26.52 264 LYS A N 1
ATOM 2172 C CA . LYS A 1 265 ? 24.074 99.490 16.519 1.00 27.22 264 LYS A CA 1
ATOM 2173 C C . LYS A 1 265 ? 23.232 98.322 17.023 1.00 29.42 264 LYS A C 1
ATOM 2174 O O . LYS A 1 265 ? 23.754 97.258 17.349 1.00 35.67 264 LYS A O 1
ATOM 2180 N N . ASP A 1 266 ? 21.919 98.530 17.064 1.00 21.72 265 ASP A N 1
ATOM 2181 C CA . ASP A 1 266 ? 20.995 97.497 17.515 1.00 15.72 265 ASP A CA 1
ATOM 2182 C C . ASP A 1 266 ? 20.935 96.318 16.550 1.00 18.01 265 ASP A C 1
ATOM 2183 O O . ASP A 1 266 ? 20.869 95.173 16.987 1.00 27.36 265 ASP A O 1
ATOM 2188 N N . ARG A 1 267 ? 20.959 96.593 15.244 1.00 23.13 266 ARG A N 1
ATOM 2189 C CA . ARG A 1 267 ? 20.911 95.532 14.227 1.00 24.43 266 ARG A CA 1
ATOM 2190 C C . ARG A 1 267 ? 22.178 94.686 14.257 1.00 29.52 266 ARG A C 1
ATOM 2191 O O . ARG A 1 267 ? 22.130 93.455 14.145 1.00 34.65 266 ARG A O 1
ATOM 2199 N N . ALA A 1 268 ? 23.314 95.360 14.407 1.00 29.20 267 ALA A N 1
ATOM 2200 C CA . ALA A 1 268 ? 24.607 94.690 14.468 1.00 32.13 267 ALA A CA 1
ATOM 2201 C C . ALA A 1 268 ? 24.617 93.651 15.593 1.00 31.57 267 ALA A C 1
ATOM 2202 O O . ALA A 1 268 ? 25.114 92.532 15.417 1.00 24.80 267 ALA A O 1
ATOM 2204 N N . LEU A 1 269 ? 24.060 94.026 16.743 1.00 25.37 268 LEU A N 1
ATOM 2205 C CA . LEU A 1 269 ? 24.006 93.128 17.891 1.00 30.91 268 LEU A CA 1
ATOM 2206 C C . LEU A 1 269 ? 23.195 91.874 17.554 1.00 28.34 268 LEU A C 1
ATOM 2207 O O . LEU A 1 269 ? 23.641 90.749 17.803 1.00 29.73 268 LEU A O 1
ATOM 2212 N N . VAL A 1 270 ? 22.010 92.066 16.982 1.00 24.44 269 VAL A N 1
ATOM 2213 C CA . VAL A 1 270 ? 21.163 90.934 16.616 1.00 25.31 269 VAL A CA 1
ATOM 2214 C C . VAL A 1 270 ? 21.911 90.036 15.619 1.00 25.54 269 VAL A C 1
ATOM 2215 O O . VAL A 1 270 ? 22.019 88.822 15.820 1.00 25.15 269 VAL A O 1
ATOM 2219 N N . GLU A 1 271 ? 22.442 90.635 14.556 1.00 16.52 270 GLU A N 1
ATOM 2220 C CA . GLU A 1 271 ? 23.169 89.858 13.564 1.00 26.76 270 GLU A CA 1
ATOM 2221 C C . GLU A 1 271 ? 24.360 89.092 14.151 1.00 32.07 270 GLU A C 1
ATOM 2222 O O . GLU A 1 271 ? 24.559 87.914 13.839 1.00 36.13 270 GLU A O 1
ATOM 2228 N N . LEU A 1 272 ? 25.148 89.750 15.000 1.00 29.33 271 LEU A N 1
ATOM 2229 C CA . LEU A 1 272 ? 26.306 89.094 15.598 1.00 29.95 271 LEU A CA 1
ATOM 2230 C C . LEU A 1 272 ? 25.917 87.860 16.410 1.00 25.62 271 LEU A C 1
ATOM 2231 O O . LEU A 1 272 ? 26.612 86.845 16.380 1.00 35.53 271 LEU A O 1
ATOM 2236 N N . ASN A 1 273 ? 24.810 87.944 17.136 1.00 20.72 272 ASN A N 1
ATOM 2237 C CA . ASN A 1 273 ? 24.352 86.805 17.928 1.00 23.02 272 ASN A CA 1
ATOM 2238 C C . ASN A 1 273 ? 23.782 85.724 17.023 1.00 22.38 272 ASN A C 1
ATOM 2239 O O . ASN A 1 273 ? 23.793 84.539 17.366 1.00 20.70 272 ASN A O 1
ATOM 2244 N N . TYR A 1 274 ? 23.282 86.134 15.865 1.00 25.45 273 TYR A N 1
ATOM 2245 C CA . TYR A 1 274 ? 22.740 85.178 14.915 1.00 28.22 273 TYR A CA 1
ATOM 2246 C C . TYR A 1 274 ? 23.903 84.382 14.339 1.00 28.19 273 TYR A C 1
ATOM 2247 O O . TYR A 1 274 ? 23.797 83.180 14.119 1.00 32.90 273 TYR A O 1
ATOM 2256 N N . ALA A 1 275 ? 25.016 85.069 14.106 1.00 26.00 274 ALA A N 1
ATOM 2257 C CA . ALA A 1 275 ? 26.214 84.440 13.568 1.00 21.44 274 ALA A CA 1
ATOM 2258 C C . ALA A 1 275 ? 26.816 83.496 14.605 1.00 20.34 274 ALA A C 1
ATOM 2259 O O . ALA A 1 275 ? 27.132 82.347 14.308 1.00 23.93 274 ALA A O 1
ATOM 2261 N N . VAL A 1 276 ? 26.979 83.986 15.827 1.00 18.22 275 VAL A N 1
ATOM 2262 C CA . VAL A 1 276 ? 27.549 83.168 16.888 1.00 25.23 275 VAL A CA 1
ATOM 2263 C C . VAL A 1 276 ? 26.760 81.877 17.030 1.00 26.75 275 VAL A C 1
ATOM 2264 O O . VAL A 1 276 ? 27.329 80.786 16.966 1.00 34.74 275 VAL A O 1
ATOM 2268 N N . TYR A 1 277 ? 25.446 82.012 17.213 1.00 26.36 276 TYR A N 1
ATOM 2269 C CA . TYR A 1 277 ? 24.565 80.862 17.380 1.00 23.34 276 TYR A CA 1
ATOM 2270 C C . TYR A 1 277 ? 24.743 79.815 16.294 1.00 23.54 276 TYR A C 1
ATOM 2271 O O . TYR A 1 277 ? 25.007 78.647 16.591 1.00 31.15 276 TYR A O 1
ATOM 2280 N N . HIS A 1 278 ? 24.605 80.238 15.042 1.00 17.52 277 HIS A N 1
ATOM 2281 C CA . HIS A 1 278 ? 24.717 79.334 13.909 1.00 22.00 277 HIS A CA 1
ATOM 2282 C C . HIS A 1 278 ? 26.118 78.864 13.580 1.00 26.83 277 HIS A C 1
ATOM 2283 O O . HIS A 1 278 ? 26.287 77.894 12.840 1.00 33.78 277 HIS A O 1
ATOM 2290 N N . SER A 1 279 ? 27.122 79.551 14.115 1.00 24.18 278 SER A N 1
ATOM 2291 C CA . SER A 1 279 ? 28.502 79.146 13.893 1.00 18.78 278 SER A CA 1
ATOM 2292 C C . SER A 1 279 ? 28.736 77.934 14.792 1.00 28.66 278 SER A C 1
ATOM 2293 O O . SER A 1 279 ? 29.360 76.957 14.383 1.00 32.05 278 SER A O 1
ATOM 2296 N N . PHE A 1 280 ? 28.220 78.016 16.019 1.00 31.58 279 PHE A N 1
ATOM 2297 C CA . PHE A 1 280 ? 28.310 76.933 16.994 1.00 24.57 279 PHE A CA 1
ATOM 2298 C C . PHE A 1 280 ? 27.526 75.741 16.474 1.00 27.11 279 PHE A C 1
ATOM 2299 O O . PHE A 1 280 ? 27.969 74.602 16.572 1.00 29.21 279 PHE A O 1
ATOM 2307 N N . LYS A 1 281 ? 26.338 76.013 15.946 1.00 29.78 280 LYS A N 1
ATOM 2308 C CA . LYS A 1 281 ? 25.490 74.967 15.406 1.00 31.62 280 LYS A CA 1
ATOM 2309 C C . LYS A 1 281 ? 26.235 74.235 14.292 1.00 36.53 280 LYS A C 1
ATOM 2310 O O . LYS A 1 281 ? 26.148 73.012 14.179 1.00 47.51 280 LYS A O 1
ATOM 2316 N N . LYS A 1 282 ? 26.972 74.987 13.478 1.00 37.20 281 LYS A N 1
ATOM 2317 C CA . LYS A 1 282 ? 27.742 74.413 12.376 1.00 38.66 281 LYS A CA 1
ATOM 2318 C C . LYS A 1 282 ? 28.911 73.540 12.854 1.00 38.97 281 LYS A C 1
ATOM 2319 O O . LYS A 1 282 ? 29.268 72.556 12.207 1.00 41.88 281 LYS A O 1
ATOM 2325 N N . GLU A 1 283 ? 29.510 73.908 13.980 1.00 40.84 282 GLU A N 1
ATOM 2326 C CA . GLU A 1 283 ? 30.632 73.155 14.530 1.00 38.00 282 GLU A CA 1
ATOM 2327 C C . GLU A 1 283 ? 30.148 72.010 15.405 1.00 29.63 282 GLU A C 1
ATOM 2328 O O . GLU A 1 283 ? 30.951 71.303 16.008 1.00 43.18 282 GLU A O 1
ATOM 2334 N N . GLY A 1 284 ? 28.834 71.833 15.469 1.00 25.96 283 GLY A N 1
ATOM 2335 C CA . GLY A 1 284 ? 28.268 70.772 16.280 1.00 19.79 283 GLY A CA 1
ATOM 2336 C C . GLY A 1 284 ? 28.451 71.010 17.769 1.00 31.32 283 GLY A C 1
ATOM 2337 O O . GLY A 1 284 ? 28.368 70.080 18.571 1.00 37.04 283 GLY A O 1
ATOM 2338 N N . VAL A 1 285 ? 28.705 72.257 18.149 1.00 29.17 284 VAL A N 1
ATOM 2339 C CA . VAL A 1 285 ? 28.886 72.586 19.553 1.00 23.79 284 VAL A CA 1
ATOM 2340 C C . VAL A 1 285 ? 27.594 73.144 20.139 1.00 23.03 284 VAL A C 1
ATOM 2341 O O . VAL A 1 285 ? 26.972 74.034 19.565 1.00 27.95 284 VAL A O 1
ATOM 2345 N N . SER A 1 286 ? 27.196 72.596 21.281 1.00 25.71 285 SER A N 1
ATOM 2346 C CA . SER A 1 286 ? 25.981 73.006 21.960 1.00 25.74 285 SER A CA 1
ATOM 2347 C C . SER A 1 286 ? 25.946 74.483 22.309 1.00 32.44 285 SER A C 1
ATOM 2348 O O . SER A 1 286 ? 26.963 75.089 22.630 1.00 42.93 285 SER A O 1
ATOM 2351 N N . ILE A 1 287 ? 24.748 75.045 22.238 1.00 32.53 286 ILE A N 1
ATOM 2352 C CA . ILE A 1 287 ? 24.504 76.439 22.556 1.00 30.34 286 ILE A CA 1
ATOM 2353 C C . ILE A 1 287 ? 22.991 76.625 22.566 1.00 32.30 286 ILE A C 1
ATOM 2354 O O . ILE A 1 287 ? 22.262 75.888 21.897 1.00 29.54 286 ILE A O 1
ATOM 2359 N N . VAL A 1 288 ? 22.523 77.597 23.340 1.00 29.79 287 VAL A N 1
ATOM 2360 C CA . VAL A 1 288 ? 21.099 77.877 23.430 1.00 23.40 287 VAL A CA 1
ATOM 2361 C C . VAL A 1 288 ? 20.902 79.375 23.257 1.00 24.42 287 VAL A C 1
ATOM 2362 O O . VAL A 1 288 ? 21.717 80.161 23.730 1.00 27.54 287 VAL A O 1
ATOM 2366 N N . ASP A 1 289 ? 19.833 79.768 22.567 1.00 29.55 288 ASP A N 1
ATOM 2367 C CA . ASP A 1 289 ? 19.560 81.183 22.355 1.00 18.82 288 ASP A CA 1
ATOM 2368 C C . ASP A 1 289 ? 18.857 81.775 23.573 1.00 21.85 288 ASP A C 1
ATOM 2369 O O . ASP A 1 289 ? 18.176 81.071 24.318 1.00 30.06 288 ASP A O 1
ATOM 2374 N N . HIS A 1 290 ? 19.038 83.073 23.770 1.00 25.57 289 HIS A N 1
ATOM 2375 C CA . HIS A 1 290 ? 18.465 83.782 24.907 1.00 26.33 289 HIS A CA 1
ATOM 2376 C C . HIS A 1 290 ? 16.978 83.579 25.180 1.00 27.19 289 HIS A C 1
ATOM 2377 O O . HIS A 1 290 ? 16.569 83.518 26.337 1.00 36.32 289 HIS A O 1
ATOM 2384 N N . LEU A 1 291 ? 16.164 83.472 24.138 1.00 28.03 290 LEU A N 1
ATOM 2385 C CA . LEU A 1 291 ? 14.729 83.295 24.338 1.00 25.46 290 LEU A CA 1
ATOM 2386 C C . LEU A 1 291 ? 14.342 81.863 24.697 1.00 28.69 290 LEU A C 1
ATOM 2387 O O . LEU A 1 291 ? 13.451 81.640 25.512 1.00 24.93 290 LEU A O 1
ATOM 2392 N N . THR A 1 292 ? 15.014 80.894 24.084 1.00 29.20 291 THR A N 1
ATOM 2393 C CA . THR A 1 292 ? 14.752 79.489 24.368 1.00 19.52 291 THR A CA 1
ATOM 2394 C C . THR A 1 292 ? 15.201 79.230 25.808 1.00 27.53 291 THR A C 1
ATOM 2395 O O . THR A 1 292 ? 14.540 78.527 26.575 1.00 30.10 291 THR A O 1
ATOM 2399 N N . ALA A 1 293 ? 16.330 79.822 26.172 1.00 25.28 292 ALA A N 1
ATOM 2400 C CA . ALA A 1 293 ? 16.874 79.675 27.512 1.00 24.79 292 ALA A CA 1
ATOM 2401 C C . ALA A 1 293 ? 15.848 80.086 28.563 1.00 23.90 292 ALA A C 1
ATOM 2402 O O . ALA A 1 293 ? 15.789 79.495 29.641 1.00 26.92 292 ALA A O 1
ATOM 2404 N N . ALA A 1 294 ? 15.037 81.094 28.250 1.00 29.27 293 ALA A N 1
ATOM 2405 C CA . ALA A 1 294 ? 14.022 81.570 29.188 1.00 24.89 293 ALA A CA 1
ATOM 2406 C C . ALA A 1 294 ? 12.842 80.607 29.241 1.00 29.11 293 ALA A C 1
ATOM 2407 O O . ALA A 1 294 ? 12.244 80.410 30.301 1.00 34.47 293 ALA A O 1
ATOM 2409 N N . LYS A 1 295 ? 12.499 80.015 28.099 1.00 30.89 294 LYS A N 1
ATOM 2410 C CA . LYS A 1 295 ? 11.391 79.062 28.050 1.00 25.10 294 LYS A CA 1
ATOM 2411 C C . LYS A 1 295 ? 11.738 77.855 28.908 1.00 25.66 294 LYS A C 1
ATOM 2412 O O . LYS A 1 295 ? 10.889 77.312 29.618 1.00 30.32 294 LYS A O 1
ATOM 2418 N N . GLN A 1 296 ? 12.999 77.445 28.844 1.00 27.59 295 GLN A N 1
ATOM 2419 C CA . GLN A 1 296 ? 13.459 76.313 29.631 1.00 31.45 295 GLN A CA 1
ATOM 2420 C C . GLN A 1 296 ? 13.448 76.695 31.104 1.00 29.12 295 GLN A C 1
ATOM 2421 O O . GLN A 1 296 ? 13.222 75.848 31.970 1.00 28.56 295 GLN A O 1
ATOM 2427 N N . PHE A 1 297 ? 13.678 77.977 31.386 1.00 27.53 296 PHE A N 1
ATOM 2428 C CA . PHE A 1 297 ? 13.677 78.451 32.763 1.00 25.19 296 PHE A CA 1
ATOM 2429 C C . PHE A 1 297 ? 12.271 78.373 33.353 1.00 28.15 296 PHE A C 1
ATOM 2430 O O . PHE A 1 297 ? 12.110 78.073 34.535 1.00 29.72 296 PHE A O 1
ATOM 2438 N N . GLU A 1 298 ? 11.259 78.648 32.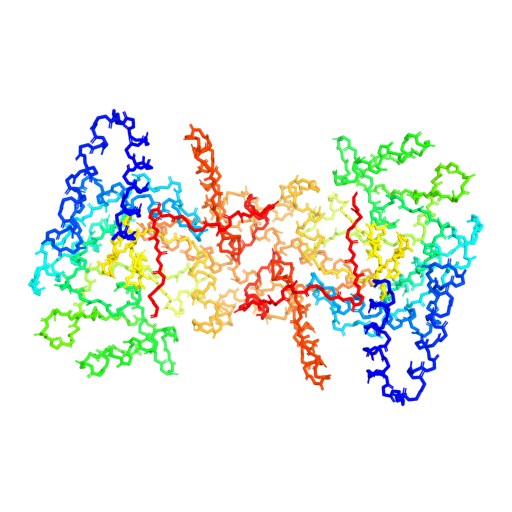529 1.00 27.15 297 GLU A N 1
ATOM 2439 C CA . GLU A 1 298 ? 9.869 78.576 32.973 1.00 25.72 297 GLU A CA 1
ATOM 2440 C C . GLU A 1 298 ? 9.582 77.167 33.470 1.00 29.93 297 GLU A C 1
ATOM 2441 O O . GLU A 1 298 ? 8.966 76.981 34.524 1.00 29.15 297 GLU A O 1
ATOM 2447 N N . LEU A 1 299 ? 10.018 76.179 32.685 1.00 29.34 298 LEU A N 1
ATOM 2448 C CA . LEU A 1 299 ? 9.836 74.772 33.027 1.00 24.34 298 LEU A CA 1
ATOM 2449 C C . LEU A 1 299 ? 10.519 74.470 34.336 1.00 24.22 298 LEU A C 1
ATOM 2450 O O . LEU A 1 299 ? 9.999 73.721 35.154 1.00 33.04 298 LEU A O 1
ATOM 2455 N N . PHE A 1 300 ? 11.702 75.035 34.525 1.00 23.90 299 PHE A N 1
ATOM 2456 C CA . PHE A 1 300 ? 12.415 74.826 35.770 1.00 27.57 299 PHE A CA 1
ATOM 2457 C C . PHE A 1 300 ? 11.523 75.293 36.913 1.00 26.27 299 PHE A C 1
ATOM 2458 O O . PHE A 1 300 ? 11.384 74.613 37.931 1.00 31.33 299 PHE A O 1
ATOM 2466 N N . GLU A 1 301 ? 10.921 76.463 36.726 1.00 34.56 300 GLU A N 1
ATOM 2467 C CA . GLU A 1 301 ? 10.033 77.049 37.724 1.00 36.50 300 GLU A CA 1
ATOM 2468 C C . GLU A 1 301 ? 8.815 76.173 37.940 1.00 34.88 300 GLU A C 1
ATOM 2469 O O . GLU A 1 301 ? 8.328 76.042 39.063 1.00 40.11 300 GLU A O 1
ATOM 2475 N N . ARG A 1 302 ? 8.317 75.571 36.866 1.00 35.50 301 ARG A N 1
ATOM 2476 C CA . ARG A 1 302 ? 7.171 74.686 36.994 1.00 36.48 301 ARG A CA 1
ATOM 2477 C C . ARG A 1 302 ? 7.601 73.418 37.742 1.00 37.77 301 ARG A C 1
ATOM 2478 O O . ARG A 1 302 ? 6.936 72.997 38.688 1.00 40.22 301 ARG A O 1
ATOM 2486 N N . ASN A 1 303 ? 8.720 72.827 37.325 1.00 31.30 302 ASN A N 1
ATOM 2487 C CA . ASN A 1 303 ? 9.240 71.620 37.963 1.00 29.99 302 ASN A CA 1
ATOM 2488 C C . ASN A 1 303 ? 9.543 71.810 39.459 1.00 41.26 302 ASN A C 1
ATOM 2489 O O . ASN A 1 303 ? 9.478 70.856 40.235 1.00 40.27 302 ASN A O 1
ATOM 2494 N N . GLU A 1 304 ? 9.891 73.031 39.858 1.00 45.94 303 GLU A N 1
ATOM 2495 C CA . GLU A 1 304 ? 10.200 73.319 41.260 1.00 41.41 303 GLU A CA 1
ATOM 2496 C C . GLU A 1 304 ? 8.933 73.437 42.105 1.00 44.77 303 GLU A C 1
ATOM 2497 O O . GLU A 1 304 ? 8.864 72.902 43.214 1.00 45.62 303 GLU A O 1
ATOM 2503 N N . ALA A 1 305 ? 7.938 74.147 41.577 1.00 46.31 304 ALA A N 1
ATOM 2504 C CA . ALA A 1 305 ? 6.667 74.337 42.269 1.00 44.48 304 ALA A CA 1
ATOM 2505 C C . ALA A 1 305 ? 5.980 72.998 42.499 1.00 48.73 304 ALA A C 1
ATOM 2506 O O . ALA A 1 305 ? 5.278 72.816 43.495 1.00 47.05 304 ALA A O 1
ATOM 2508 N N . GLN A 1 306 ? 6.185 72.071 41.564 1.00 48.74 305 GLN A N 1
ATOM 2509 C CA . GLN A 1 306 ? 5.609 70.733 41.643 1.00 38.40 305 GLN A CA 1
ATOM 2510 C C . GLN A 1 306 ? 6.268 69.943 42.754 1.00 43.60 305 GLN A C 1
ATOM 2511 O O . GLN A 1 306 ? 5.680 69.007 43.286 1.00 48.50 305 GLN A O 1
ATOM 2517 N N . GLN A 1 307 ? 7.501 70.310 43.088 1.00 45.65 306 GLN A N 1
ATOM 2518 C CA . GLN A 1 307 ? 8.229 69.628 44.152 1.00 51.43 306 GLN A CA 1
ATOM 2519 C C . GLN A 1 307 ? 8.099 70.416 45.453 1.00 44.65 306 GLN A C 1
ATOM 2520 O O . GLN A 1 307 ? 8.819 70.171 46.422 1.00 48.25 306 GLN A O 1
ATOM 2526 N N . GLY A 1 308 ? 7.175 71.369 45.460 1.00 42.97 307 GLY A N 1
ATOM 2527 C CA . GLY A 1 308 ? 6.949 72.168 46.648 1.00 51.21 307 GLY A CA 1
ATOM 2528 C C . GLY A 1 308 ? 8.022 73.195 46.956 1.00 52.43 307 GLY A C 1
ATOM 2529 O O . GLY A 1 308 ? 7.992 73.814 48.020 1.00 61.24 307 GLY A O 1
ATOM 2530 N N . ARG A 1 309 ? 8.968 73.389 46.043 1.00 46.71 308 ARG A N 1
ATOM 2531 C CA . ARG A 1 309 ? 10.021 74.369 46.275 1.00 42.80 308 ARG A CA 1
ATOM 2532 C C . ARG A 1 309 ? 9.728 75.689 45.575 1.00 44.04 308 ARG A C 1
ATOM 2533 O O . ARG A 1 309 ? 9.178 75.709 44.469 1.00 41.49 308 ARG A O 1
ATOM 2541 N N . GLN A 1 310 ? 10.081 76.792 46.230 1.00 43.41 309 GLN A N 1
ATOM 2542 C CA . GLN A 1 310 ? 9.870 78.102 45.638 1.00 46.93 309 GLN A CA 1
ATOM 2543 C C . GLN A 1 310 ? 11.129 78.453 44.853 1.00 46.19 309 GLN A C 1
ATOM 2544 O O . GLN A 1 310 ? 12.185 77.839 45.048 1.00 34.89 309 GLN A O 1
ATOM 2550 N N . VAL A 1 311 ? 11.016 79.435 43.963 1.00 39.77 310 VAL A N 1
ATOM 2551 C CA . VAL A 1 311 ? 12.148 79.833 43.146 1.00 35.77 310 VAL A CA 1
ATOM 2552 C C . VAL A 1 311 ? 12.734 81.189 43.490 1.00 37.20 310 VAL A C 1
ATOM 2553 O O . VAL A 1 311 ? 12.042 82.206 43.521 1.00 38.93 310 VAL A O 1
ATOM 2557 N N . THR A 1 312 ? 14.035 81.180 43.738 1.00 33.50 311 THR A N 1
ATOM 2558 C CA . THR A 1 312 ? 14.768 82.385 44.052 1.00 36.88 311 THR A CA 1
ATOM 2559 C C . THR A 1 312 ? 15.588 82.749 42.813 1.00 36.84 311 THR A C 1
ATOM 2560 O O . THR A 1 312 ? 15.881 81.882 41.980 1.00 31.04 311 THR A O 1
ATOM 2564 N N . GLY A 1 313 ? 15.948 84.025 42.688 1.00 36.69 312 GLY A N 1
ATOM 2565 C CA . GLY A 1 313 ? 16.735 84.456 41.544 1.00 39.11 312 GLY A CA 1
ATOM 2566 C C . GLY A 1 313 ? 17.056 85.936 41.551 1.00 33.31 312 GLY A C 1
ATOM 2567 O O . GLY A 1 313 ? 16.404 86.706 42.249 1.00 35.06 312 GLY A O 1
ATOM 2568 N N . LYS A 1 314 ? 18.070 86.336 40.787 1.00 28.10 313 LYS A N 1
ATOM 2569 C CA . LYS A 1 314 ? 18.434 87.745 40.711 1.00 29.11 313 LYS A CA 1
ATOM 2570 C C . LYS A 1 314 ? 17.976 88.291 39.360 1.00 25.72 313 LYS A C 1
ATOM 2571 O O . LYS A 1 314 ? 18.617 88.063 38.337 1.00 27.79 313 LYS A O 1
ATOM 2577 N N . TRP A 1 315 ? 16.854 89.009 39.383 1.00 27.78 314 TRP A N 1
ATOM 2578 C CA . TRP A 1 315 ? 16.231 89.594 38.193 1.00 24.22 314 TRP A CA 1
ATOM 2579 C C . TRP A 1 315 ? 17.181 90.133 37.122 1.00 28.23 314 TRP A C 1
ATOM 2580 O O . TRP A 1 315 ? 17.104 89.737 35.957 1.00 32.84 314 TRP A O 1
ATOM 2591 N N . SER A 1 316 ? 18.065 91.045 37.520 1.00 31.87 315 SER A N 1
ATOM 2592 C CA . SER A 1 316 ? 19.005 91.675 36.597 1.00 20.98 315 SER A CA 1
ATOM 2593 C C . SER A 1 316 ? 19.890 90.714 35.819 1.00 24.46 315 SER A C 1
ATOM 2594 O O . SER A 1 316 ? 20.348 91.053 34.731 1.00 30.43 315 SER A O 1
ATOM 2597 N N . TRP A 1 317 ? 20.132 89.522 36.364 1.00 24.71 316 TRP A N 1
ATOM 2598 C CA . TRP A 1 317 ? 20.972 88.528 35.689 1.00 23.30 316 TRP A CA 1
ATOM 2599 C C . TRP A 1 317 ? 20.167 87.591 34.794 1.00 24.56 316 TRP A C 1
ATOM 2600 O O . TRP A 1 317 ? 20.556 87.314 33.656 1.00 29.57 316 TRP A O 1
ATOM 2611 N N . LEU A 1 318 ? 19.045 87.103 35.310 1.00 23.63 317 LEU A N 1
ATOM 2612 C CA . LEU A 1 318 ? 18.177 86.210 34.545 1.00 25.29 317 LEU A CA 1
ATOM 2613 C C . LEU A 1 318 ? 17.674 86.856 33.249 1.00 25.54 317 LEU A C 1
ATOM 2614 O O . LEU A 1 318 ? 17.410 86.163 32.259 1.00 35.20 317 LEU A O 1
ATOM 2619 N N . ALA A 1 319 ? 17.526 88.179 33.260 1.00 23.17 318 ALA A N 1
ATOM 2620 C CA . ALA A 1 319 ? 17.070 88.899 32.077 1.00 26.22 318 ALA A CA 1
ATOM 2621 C C . ALA A 1 319 ? 18.232 89.022 31.074 1.00 26.13 318 ALA A C 1
ATOM 2622 O O . ALA A 1 319 ? 19.317 89.497 31.410 1.00 32.21 318 ALA A O 1
ATOM 2624 N N . PRO A 1 320 ? 18.022 88.579 29.826 1.00 25.80 319 PRO A N 1
ATOM 2625 C CA . PRO A 1 320 ? 19.080 88.655 28.812 1.00 22.18 319 PRO A CA 1
ATOM 2626 C C . PRO A 1 320 ? 19.315 90.066 28.273 1.00 25.39 319 PRO A C 1
ATOM 2627 O O . PRO A 1 320 ? 18.392 90.884 28.235 1.00 27.93 319 PRO A O 1
ATOM 2631 N N . PRO A 1 321 ? 20.557 90.365 27.840 1.00 25.92 320 PRO A N 1
ATOM 2632 C CA . PRO A 1 321 ? 20.937 91.673 27.293 1.00 23.17 320 PRO A CA 1
ATOM 2633 C C . PRO A 1 321 ? 20.506 91.835 25.831 1.00 24.76 320 PRO A C 1
ATOM 2634 O O . PRO A 1 321 ? 21.070 92.632 25.077 1.00 27.47 320 PRO A O 1
ATOM 2638 N N . LEU A 1 322 ? 19.500 91.063 25.442 1.00 25.16 321 LEU A N 1
ATOM 2639 C CA . LEU A 1 322 ? 18.977 91.121 24.090 1.00 28.50 321 LEU A CA 1
ATOM 2640 C C . LEU A 1 322 ? 17.482 90.827 24.127 1.00 31.50 321 LEU A C 1
ATOM 2641 O O . LEU A 1 322 ? 17.071 89.756 24.570 1.00 28.14 321 LEU A O 1
ATOM 2646 N N . SER A 1 323 ? 16.674 91.784 23.672 1.00 29.80 322 SER A N 1
ATOM 2647 C CA . SER A 1 323 ? 15.225 91.618 23.652 1.00 23.47 322 SER A CA 1
ATOM 2648 C C . SER A 1 323 ? 14.745 91.031 24.979 1.00 24.53 322 SER A C 1
ATOM 2649 O O . SER A 1 323 ? 13.993 90.059 25.015 1.00 26.23 322 SER A O 1
ATOM 2652 N N . PRO A 1 324 ? 15.164 91.634 26.096 1.00 19.95 323 PRO A N 1
ATOM 2653 C CA . PRO A 1 324 ? 14.748 91.116 27.399 1.00 25.54 323 PRO A CA 1
ATOM 2654 C C . PRO A 1 324 ? 13.246 90.982 27.638 1.00 23.55 323 PRO A C 1
ATOM 2655 O O . PRO A 1 324 ? 12.814 90.049 28.306 1.00 30.88 323 PRO A O 1
ATOM 2659 N N . THR A 1 325 ? 12.444 91.897 27.103 1.00 26.71 324 THR A N 1
ATOM 2660 C CA . THR A 1 325 ? 11.005 91.819 27.341 1.00 24.18 324 THR A CA 1
ATOM 2661 C C . THR A 1 325 ? 10.371 90.608 26.696 1.00 23.17 324 THR A C 1
ATOM 2662 O O . THR A 1 325 ? 9.230 90.272 26.999 1.00 29.57 324 THR A O 1
ATOM 2666 N N . LEU A 1 326 ? 11.112 89.942 25.819 1.00 18.38 325 LEU A N 1
ATOM 2667 C CA . LEU A 1 326 ? 10.586 88.768 25.150 1.00 16.15 325 LEU A CA 1
ATOM 2668 C C . LEU A 1 326 ? 10.749 87.496 25.992 1.00 31.54 325 LEU A C 1
ATOM 2669 O O . LEU A 1 326 ? 10.556 86.380 25.497 1.00 35.51 325 LEU A O 1
ATOM 2674 N N . THR A 1 327 ? 11.102 87.672 27.266 1.00 29.01 326 THR A N 1
ATOM 2675 C CA . THR A 1 327 ? 11.278 86.557 28.189 1.00 20.92 326 THR A CA 1
ATOM 2676 C C . THR A 1 327 ? 10.296 86.760 29.329 1.00 25.07 326 THR A C 1
ATOM 2677 O O . THR A 1 327 ? 10.047 87.892 29.746 1.00 24.91 326 THR A O 1
ATOM 2681 N N . SER A 1 328 ? 9.742 85.664 29.832 1.00 27.51 327 SER A N 1
ATOM 2682 C CA . SER A 1 328 ? 8.774 85.727 30.918 1.00 28.91 327 SER A CA 1
ATOM 2683 C C . SER A 1 328 ? 9.313 86.378 32.187 1.00 31.83 327 SER A C 1
ATOM 2684 O O . SER A 1 328 ? 8.657 87.237 32.773 1.00 35.68 327 SER A O 1
ATOM 2687 N N . ASN A 1 329 ? 10.508 85.962 32.602 1.00 37.74 328 ASN A N 1
ATOM 2688 C CA . ASN A 1 329 ? 11.141 86.473 33.815 1.00 32.30 328 ASN A CA 1
ATOM 2689 C C . ASN A 1 329 ? 11.351 87.980 33.843 1.00 32.76 328 ASN A C 1
ATOM 2690 O O . ASN A 1 329 ? 11.525 88.571 34.905 1.00 41.49 328 ASN A O 1
ATOM 2695 N N . TYR A 1 330 ? 11.332 88.613 32.687 1.00 26.02 329 TYR A N 1
ATOM 2696 C CA . TYR A 1 330 ? 11.519 90.047 32.668 1.00 31.09 329 TYR A CA 1
ATOM 2697 C C . TYR A 1 330 ? 10.368 90.770 33.366 1.00 34.15 329 TYR A C 1
ATOM 2698 O O . TYR A 1 330 ? 10.580 91.744 34.088 1.00 31.00 329 TYR A O 1
ATOM 2707 N N . HIS A 1 331 ? 9.158 90.259 33.160 1.00 36.71 330 HIS A N 1
ATOM 2708 C CA . HIS A 1 331 ? 7.938 90.882 33.657 1.00 34.32 330 HIS A CA 1
ATOM 2709 C C . HIS A 1 331 ? 7.488 90.773 35.109 1.00 40.53 330 HIS A C 1
ATOM 2710 O O . HIS A 1 331 ? 6.389 91.208 35.454 1.00 40.90 330 HIS A O 1
ATOM 2717 N N . HIS A 1 332 ? 8.326 90.202 35.962 1.00 39.88 331 HIS A N 1
ATOM 2718 C CA . HIS A 1 332 ? 8.007 90.123 37.379 1.00 38.08 331 HIS A CA 1
ATOM 2719 C C . HIS A 1 332 ? 9.303 90.022 38.167 1.00 40.77 331 HIS A C 1
ATOM 2720 O O . HIS A 1 332 ? 10.364 89.780 37.598 1.00 43.47 331 HIS A O 1
ATOM 2727 N N . GLY A 1 333 ? 9.220 90.233 39.475 1.00 44.22 332 GLY A N 1
ATOM 2728 C CA . GLY A 1 333 ? 10.411 90.178 40.297 1.00 41.64 332 GLY A CA 1
ATOM 2729 C C . GLY A 1 333 ? 10.712 88.797 40.828 1.00 39.54 332 GLY A C 1
ATOM 2730 O O . GLY A 1 333 ? 9.899 87.879 40.715 1.00 37.40 332 GLY A O 1
ATOM 2731 N N . TYR A 1 334 ? 11.901 88.658 41.404 1.00 40.95 333 TYR A N 1
ATOM 2732 C CA . TYR A 1 334 ? 12.347 87.398 41.981 1.00 40.68 333 TYR A CA 1
ATOM 2733 C C . TYR A 1 334 ? 12.870 87.637 43.389 1.00 43.70 333 TYR A C 1
ATOM 2734 O O . TYR A 1 334 ? 13.328 88.734 43.724 1.00 44.44 333 T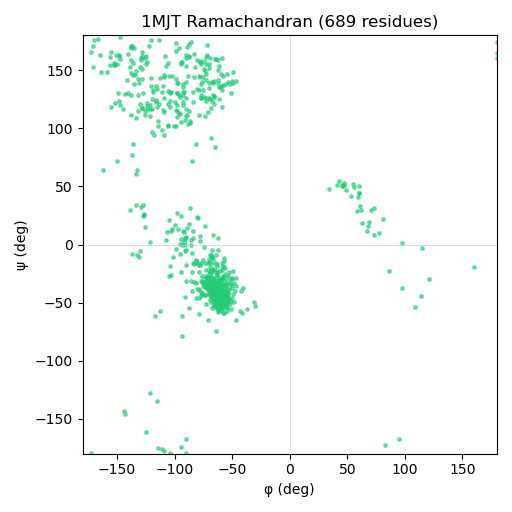YR A O 1
ATOM 2743 N N . ASP A 1 335 ? 12.783 86.600 44.210 1.00 40.47 334 ASP A N 1
ATOM 2744 C CA . ASP A 1 335 ? 13.268 86.661 45.573 1.00 41.42 334 ASP A CA 1
ATOM 2745 C C . ASP A 1 335 ? 14.751 86.294 45.527 1.00 35.97 334 ASP A C 1
ATOM 2746 O O . ASP A 1 335 ? 15.111 85.137 45.364 1.00 29.26 334 ASP A O 1
ATOM 2751 N N . ASN A 1 336 ? 15.605 87.301 45.664 1.00 41.13 335 ASN A N 1
ATOM 2752 C CA . ASN A 1 336 ? 17.053 87.123 45.602 1.00 39.97 335 ASN A CA 1
ATOM 2753 C C . ASN A 1 336 ? 17.657 86.452 46.831 1.00 36.02 335 ASN A C 1
ATOM 2754 O O . ASN A 1 336 ? 18.869 86.514 47.034 1.00 40.98 335 ASN A O 1
ATOM 2759 N N . THR A 1 337 ? 16.827 85.817 47.653 1.00 37.41 336 THR A N 1
ATOM 2760 C CA . THR A 1 337 ? 17.329 85.146 48.854 1.00 37.64 336 THR A CA 1
ATOM 2761 C C . THR A 1 337 ? 18.304 84.039 48.472 1.00 43.60 336 THR A C 1
ATOM 2762 O O . THR A 1 337 ? 17.978 83.144 47.679 1.00 38.34 336 THR A O 1
ATOM 2766 N N . VAL A 1 338 ? 19.502 84.110 49.046 1.00 42.14 337 VAL A N 1
ATOM 2767 C CA . VAL A 1 338 ? 20.548 83.138 48.764 1.00 40.28 337 VAL A CA 1
ATOM 2768 C C . VAL A 1 338 ? 20.582 82.031 49.811 1.00 42.68 337 VAL A C 1
ATOM 2769 O O . VAL A 1 338 ? 20.913 82.270 50.976 1.00 31.06 337 VAL A O 1
ATOM 2773 N N . LYS A 1 339 ? 20.241 80.820 49.375 1.00 41.69 338 LYS A N 1
ATOM 2774 C CA . LYS A 1 339 ? 20.201 79.655 50.248 1.00 41.62 338 LYS A CA 1
ATOM 2775 C C . LYS A 1 339 ? 21.456 78.790 50.127 1.00 45.92 338 LYS A C 1
ATOM 2776 O O . LYS A 1 339 ? 22.312 79.036 49.273 1.00 52.02 338 LYS A O 1
ATOM 2782 N N . ASP A 1 340 ? 21.552 77.783 50.993 1.00 39.07 339 ASP A N 1
ATOM 2783 C CA . ASP A 1 340 ? 22.680 76.854 51.014 1.00 39.44 339 ASP A CA 1
ATOM 2784 C C . ASP A 1 340 ? 22.139 75.489 50.579 1.00 38.87 339 ASP A C 1
ATOM 2785 O O . ASP A 1 340 ? 21.005 75.138 50.912 1.00 40.15 339 ASP A O 1
ATOM 2790 N N . PRO A 1 341 ? 22.930 74.702 49.820 1.00 44.16 340 PRO A N 1
ATOM 2791 C CA . PRO A 1 341 ? 24.289 74.946 49.309 1.00 39.86 340 PRO A CA 1
ATOM 2792 C C . PRO A 1 341 ? 24.279 75.993 48.198 1.00 39.87 340 PRO A C 1
ATOM 2793 O O . PRO A 1 341 ? 23.227 76.270 47.617 1.00 38.61 340 PRO A O 1
ATOM 2797 N N . ASN A 1 342 ? 25.443 76.558 47.886 1.00 32.62 341 ASN A N 1
ATOM 2798 C CA . ASN A 1 342 ? 25.509 77.563 46.829 1.00 32.11 341 ASN A CA 1
ATOM 2799 C C . ASN A 1 342 ? 26.934 77.862 46.387 1.00 29.75 341 ASN A C 1
ATOM 2800 O O . ASN A 1 342 ? 27.895 77.327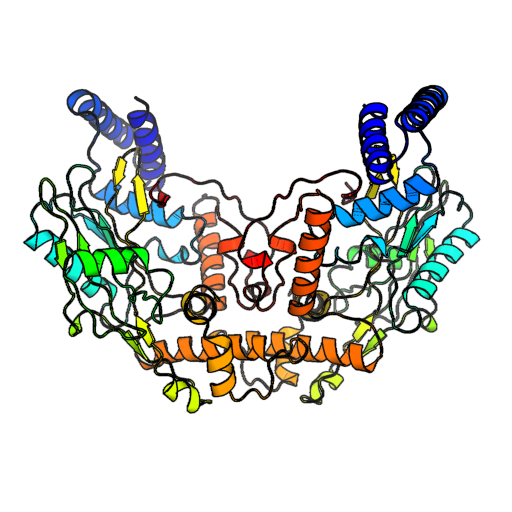 46.933 1.00 27.58 341 ASN A O 1
ATOM 2805 N N . PHE A 1 343 ? 27.049 78.719 45.381 1.00 22.90 342 PHE A N 1
ATOM 2806 C CA . PHE A 1 343 ? 28.335 79.142 44.845 1.00 27.62 342 PHE A CA 1
ATOM 2807 C C . PHE A 1 343 ? 28.547 80.608 45.196 1.00 28.26 342 PHE A C 1
ATOM 2808 O O . PHE A 1 343 ? 27.660 81.433 44.998 1.00 32.96 342 PHE A O 1
ATOM 2816 N N . PHE A 1 344 ? 29.715 80.939 45.729 1.00 32.10 343 PHE A N 1
ATOM 2817 C CA . PHE A 1 344 ? 29.982 82.325 46.085 1.00 29.23 343 PHE A CA 1
ATOM 2818 C C . PHE A 1 344 ? 31.296 82.798 45.491 1.00 28.96 343 PHE A C 1
ATOM 2819 O O . PHE A 1 344 ? 32.128 81.991 45.089 1.00 39.05 343 PHE A O 1
ATOM 2827 N N . TYR A 1 345 ? 31.472 84.110 45.422 1.00 27.78 344 TYR A N 1
ATOM 2828 C CA . TYR A 1 345 ? 32.698 84.677 44.885 1.00 31.96 344 TYR A CA 1
ATOM 2829 C C . TYR A 1 345 ? 33.754 84.572 45.966 1.00 34.33 344 TYR A C 1
ATOM 2830 O O . TYR A 1 345 ? 33.420 84.453 47.137 1.00 37.63 344 TYR A O 1
ATOM 2839 N N . LYS A 1 346 ? 35.026 84.607 45.585 1.00 40.05 345 LYS A N 1
ATOM 2840 C CA . LYS A 1 346 ? 36.098 84.533 46.573 1.00 44.91 345 LYS A CA 1
ATOM 2841 C C . LYS A 1 346 ? 36.311 85.938 47.131 1.00 52.78 345 LYS A C 1
ATOM 2842 O O . LYS A 1 346 ? 36.188 86.923 46.401 1.00 48.13 345 LYS A O 1
ATOM 2848 N N . LYS A 1 347 ? 36.623 86.017 48.425 1.00 65.55 346 LYS A N 1
ATOM 2849 C CA . LYS A 1 347 ? 36.821 87.286 49.135 1.00 72.53 346 LYS A CA 1
ATOM 2850 C C . LYS A 1 347 ? 37.993 88.164 48.657 1.00 75.58 346 LYS A C 1
ATOM 2851 O O . LYS A 1 347 ? 38.963 88.325 49.428 1.00 78.34 346 LYS A O 1
ATOM 2858 N N . HIS B 1 1 ? 4.123 118.247 63.980 1.00 58.61 0 HIS B N 1
ATOM 2859 C CA . HIS B 1 1 ? 5.562 118.128 64.361 1.00 66.18 0 HIS B CA 1
ATOM 2860 C C . HIS B 1 1 ? 6.353 117.324 63.346 1.00 65.59 0 HIS B C 1
ATOM 2861 O O . HIS B 1 1 ? 7.468 117.698 62.978 1.00 61.26 0 HIS B O 1
ATOM 2868 N N . HIS B 1 2 ? 5.785 116.197 62.926 1.00 66.76 1 HIS B N 1
ATOM 2869 C CA . HIS B 1 2 ? 6.424 115.335 61.938 1.00 65.27 1 HIS B CA 1
ATOM 2870 C C . HIS B 1 2 ? 6.468 116.129 60.641 1.00 57.92 1 HIS B C 1
ATOM 2871 O O . HIS B 1 2 ? 7.432 116.044 59.870 1.00 51.23 1 HIS B O 1
ATOM 2878 N N . LEU B 1 3 ? 5.417 116.916 60.427 1.00 47.04 2 LEU B N 1
ATOM 2879 C CA . LEU B 1 3 ? 5.305 117.743 59.238 1.00 40.26 2 LEU B CA 1
ATOM 2880 C C . LEU B 1 3 ? 6.415 118.779 59.208 1.00 40.62 2 LEU B C 1
ATOM 2881 O O . LEU B 1 3 ? 7.073 118.972 58.177 1.00 42.71 2 LEU B O 1
ATOM 2886 N N . PHE B 1 4 ? 6.622 119.442 60.345 1.00 37.70 3 PHE B N 1
ATOM 2887 C CA . PHE B 1 4 ? 7.653 120.467 60.446 1.00 40.65 3 PHE B CA 1
ATOM 2888 C C . PHE B 1 4 ? 9.046 119.908 60.189 1.00 45.34 3 PHE B C 1
ATOM 2889 O O . PHE B 1 4 ? 9.893 120.570 59.590 1.00 46.94 3 PHE B O 1
ATOM 2897 N N . LYS B 1 5 ? 9.284 118.693 60.663 1.00 52.47 4 LYS B N 1
ATOM 2898 C CA . LYS B 1 5 ? 10.571 118.042 60.473 1.00 52.88 4 LYS B CA 1
ATOM 2899 C C . LYS B 1 5 ? 10.883 117.961 58.982 1.00 44.75 4 LYS B C 1
ATOM 2900 O O . LYS B 1 5 ? 11.963 118.357 58.538 1.00 45.80 4 LYS B O 1
ATOM 2906 N N . GLU B 1 6 ? 9.926 117.453 58.213 1.00 32.25 5 GLU B N 1
ATOM 2907 C CA . GLU B 1 6 ? 10.096 117.315 56.775 1.00 33.39 5 GLU B CA 1
ATOM 2908 C C . GLU B 1 6 ? 10.184 118.652 56.050 1.00 33.64 5 GLU B C 1
ATOM 2909 O O . GLU B 1 6 ? 10.931 118.788 55.080 1.00 37.35 5 GLU B O 1
ATOM 2915 N N . ALA B 1 7 ? 9.408 119.631 56.508 1.00 31.54 6 ALA B N 1
ATOM 2916 C CA . ALA B 1 7 ? 9.415 120.961 55.901 1.00 34.87 6 ALA B CA 1
ATOM 2917 C C . ALA B 1 7 ? 10.810 121.559 56.066 1.00 34.71 6 ALA B C 1
ATOM 2918 O O . ALA B 1 7 ? 11.385 122.136 55.143 1.00 41.26 6 ALA B O 1
ATOM 2920 N N . GLN B 1 8 ? 11.343 121.389 57.265 1.00 32.59 7 GLN B N 1
ATOM 2921 C CA . GLN B 1 8 ? 12.653 121.887 57.637 1.00 35.59 7 GLN B CA 1
ATOM 2922 C C . GLN B 1 8 ? 13.745 121.248 56.799 1.00 36.06 7 GLN B C 1
ATOM 2923 O O . GLN B 1 8 ? 14.640 121.933 56.307 1.00 44.15 7 GLN B O 1
ATOM 2929 N N . ALA B 1 9 ? 13.684 119.930 56.653 1.00 32.02 8 ALA B N 1
ATOM 2930 C CA . ALA B 1 9 ? 14.682 119.225 55.858 1.00 33.59 8 ALA B CA 1
ATOM 2931 C C . ALA B 1 9 ? 14.656 119.744 54.414 1.00 33.51 8 ALA B C 1
ATOM 2932 O O . ALA B 1 9 ? 15.701 119.936 53.789 1.00 28.15 8 ALA B O 1
ATOM 2934 N N . PHE B 1 10 ? 13.454 119.972 53.895 1.00 26.70 9 PHE B N 1
ATOM 2935 C CA . PHE B 1 10 ? 13.284 120.475 52.538 1.00 26.04 9 PHE B CA 1
ATOM 2936 C C . PHE B 1 10 ? 13.846 121.881 52.412 1.00 29.14 9 PHE B C 1
ATOM 2937 O O . PHE B 1 10 ? 14.649 122.170 51.520 1.00 36.01 9 PHE B O 1
ATOM 2945 N N . ILE B 1 11 ? 13.395 122.756 53.306 1.00 29.88 10 ILE B N 1
ATOM 2946 C CA . ILE B 1 11 ? 13.823 124.147 53.306 1.00 22.75 10 ILE B CA 1
ATOM 2947 C C . ILE B 1 11 ? 15.333 124.226 53.382 1.00 32.17 10 ILE B C 1
ATOM 2948 O O . ILE B 1 11 ? 15.967 124.929 52.588 1.00 28.82 10 ILE B O 1
ATOM 2953 N N . GLU B 1 12 ? 15.917 123.489 54.323 1.00 30.32 11 GLU B N 1
ATOM 2954 C CA . GLU B 1 12 ? 17.362 123.510 54.470 1.00 35.15 11 GLU B CA 1
ATOM 2955 C C . GLU B 1 12 ? 18.085 122.988 53.240 1.00 35.04 11 GLU B C 1
ATOM 2956 O O . GLU B 1 12 ? 19.003 123.635 52.741 1.00 34.37 11 GLU B O 1
ATOM 2962 N N . ASN B 1 13 ? 17.671 121.832 52.736 1.00 39.05 12 ASN B N 1
ATOM 2963 C CA . ASN B 1 13 ? 18.312 121.284 51.545 1.00 42.87 12 ASN B CA 1
ATOM 2964 C C . ASN B 1 13 ? 18.219 122.292 50.403 1.00 37.59 12 ASN B C 1
ATOM 2965 O O . ASN B 1 13 ? 19.225 122.616 49.769 1.00 41.55 12 ASN B O 1
ATOM 2970 N N . MET B 1 14 ? 17.011 122.801 50.167 1.00 29.68 13 MET B N 1
ATOM 2971 C CA . MET B 1 14 ? 16.779 123.753 49.093 1.00 24.20 13 MET B CA 1
ATOM 2972 C C . MET B 1 14 ? 17.524 125.080 49.198 1.00 30.64 13 MET B C 1
ATOM 2973 O O . MET B 1 14 ? 18.264 125.463 48.285 1.00 32.85 13 MET B O 1
ATOM 2978 N N . TYR B 1 15 ? 17.304 125.793 50.297 1.00 22.56 14 TYR B N 1
ATOM 2979 C CA . TYR B 1 15 ? 17.944 127.085 50.500 1.00 22.15 14 TYR B CA 1
ATOM 2980 C C . TYR B 1 15 ? 19.466 126.991 50.525 1.00 24.89 14 TYR B C 1
ATOM 2981 O O . TYR B 1 15 ? 20.161 127.938 50.154 1.00 27.46 14 TYR B O 1
ATOM 2990 N N . LYS B 1 16 ? 19.973 125.846 50.972 1.00 27.96 15 LYS B N 1
ATOM 2991 C CA . LYS B 1 16 ? 21.410 125.600 51.023 1.00 28.42 15 LYS B CA 1
ATOM 2992 C C . LYS B 1 16 ? 21.893 125.543 49.580 1.00 24.08 15 LYS B C 1
ATOM 2993 O O . LYS B 1 16 ? 22.954 126.056 49.237 1.00 27.07 15 LYS B O 1
ATOM 2999 N N . GLU B 1 17 ? 21.099 124.895 48.740 1.00 22.79 16 GLU B N 1
ATOM 3000 C CA . GLU B 1 17 ? 21.422 124.767 47.334 1.00 30.44 16 GLU B CA 1
ATOM 3001 C C . GLU B 1 17 ? 21.385 126.109 46.618 1.00 32.77 16 GLU B C 1
ATOM 3002 O O . GLU B 1 17 ? 22.112 126.315 45.654 1.00 33.38 16 GLU B O 1
ATOM 3008 N N . CYS B 1 18 ? 20.536 127.017 47.089 1.00 32.72 17 CYS B N 1
ATOM 3009 C CA . CYS B 1 18 ? 20.416 128.339 46.485 1.00 32.75 17 CYS B CA 1
ATOM 3010 C C . CYS B 1 18 ? 21.358 129.346 47.126 1.00 38.58 17 CYS B C 1
ATOM 3011 O O . CYS B 1 18 ? 21.322 130.535 46.809 1.00 42.87 17 CYS B O 1
ATOM 3014 N N . HIS B 1 19 ? 22.190 128.856 48.039 1.00 42.31 18 HIS B N 1
ATOM 3015 C CA . HIS B 1 19 ? 23.176 129.669 48.743 1.00 42.84 18 HIS B CA 1
ATOM 3016 C C . HIS B 1 19 ? 22.579 130.796 49.583 1.00 43.47 18 HIS B C 1
ATOM 3017 O O . HIS B 1 19 ? 23.187 131.858 49.727 1.00 47.76 18 HIS B O 1
ATOM 3024 N N . TYR B 1 20 ? 21.394 130.563 50.141 1.00 37.47 19 TYR B N 1
ATOM 3025 C CA . TYR B 1 20 ? 20.741 131.565 50.977 1.00 43.74 19 TYR B CA 1
ATOM 3026 C C . TYR B 1 20 ? 21.312 131.618 52.394 1.00 48.45 19 TYR B C 1
ATOM 3027 O O . TYR B 1 20 ? 21.502 130.588 53.051 1.00 46.86 19 TYR B O 1
ATOM 3036 N N . GLU B 1 21 ? 21.582 132.838 52.847 1.00 49.98 20 GLU B N 1
ATOM 3037 C CA . GLU B 1 21 ? 22.137 133.097 54.169 1.00 52.92 20 GLU B CA 1
ATOM 3038 C C . GLU B 1 21 ? 21.352 132.362 55.255 1.00 49.90 20 GLU B C 1
ATOM 3039 O O . GLU B 1 21 ? 20.146 132.152 55.126 1.00 43.97 20 GLU B O 1
ATOM 3045 N N . THR B 1 22 ? 22.045 131.975 56.323 1.00 49.96 21 THR B N 1
ATOM 3046 C CA . THR B 1 22 ? 21.423 131.255 57.437 1.00 47.91 21 THR B CA 1
ATOM 3047 C C . THR B 1 22 ? 20.210 131.978 58.010 1.00 42.85 21 THR B C 1
ATOM 3048 O O . THR B 1 22 ? 19.195 131.359 58.321 1.00 42.13 21 THR B O 1
ATOM 3052 N N . GLN B 1 23 ? 20.330 133.291 58.155 1.00 40.36 22 GLN B N 1
ATOM 3053 C CA . GLN B 1 23 ? 19.254 134.112 58.690 1.00 41.81 22 GLN B CA 1
ATOM 3054 C C . GLN B 1 23 ? 17.982 134.009 57.839 1.00 40.04 22 GLN B C 1
ATOM 3055 O O . GLN B 1 23 ? 16.866 134.006 58.371 1.00 41.81 22 GLN B O 1
ATOM 3061 N N . ILE B 1 24 ? 18.153 133.917 56.521 1.00 35.25 23 ILE B N 1
ATOM 3062 C CA . ILE B 1 24 ? 17.018 133.803 55.605 1.00 28.48 23 ILE B CA 1
ATOM 3063 C C . ILE B 1 24 ? 16.257 132.509 55.884 1.00 30.82 23 ILE B C 1
ATOM 3064 O O . ILE B 1 24 ? 15.030 132.501 55.996 1.00 34.69 23 ILE B O 1
ATOM 3069 N N . ILE B 1 25 ? 17.007 131.418 55.998 1.00 35.33 24 ILE B N 1
ATOM 3070 C CA . ILE B 1 25 ? 16.442 130.104 56.262 1.00 37.41 24 ILE B CA 1
ATOM 3071 C C . ILE B 1 25 ? 15.667 130.054 57.577 1.00 36.29 24 ILE B C 1
ATOM 3072 O O . ILE B 1 25 ? 14.516 129.609 57.612 1.00 34.36 24 ILE B O 1
ATOM 3077 N N . ASN B 1 26 ? 16.304 130.506 58.654 1.00 35.92 25 ASN B N 1
ATOM 3078 C CA . ASN B 1 26 ? 15.686 130.507 59.980 1.00 35.23 25 ASN B CA 1
ATOM 3079 C C . ASN B 1 26 ? 14.400 131.330 60.063 1.00 35.25 25 ASN B C 1
ATOM 3080 O O . ASN B 1 26 ? 13.473 130.985 60.803 1.00 33.41 25 ASN B O 1
ATOM 3085 N N . LYS B 1 27 ? 14.359 132.419 59.305 1.00 36.59 26 LYS B N 1
ATOM 3086 C CA . LYS B 1 27 ? 13.194 133.284 59.269 1.00 33.72 26 LYS B CA 1
ATOM 3087 C C . LYS B 1 27 ? 12.056 132.508 58.601 1.00 36.17 26 LYS B C 1
ATOM 3088 O O . LYS B 1 27 ? 10.920 132.506 59.089 1.00 31.50 26 LYS B O 1
ATOM 3094 N N . ARG B 1 28 ? 12.376 131.835 57.495 1.00 29.55 27 ARG B N 1
ATOM 3095 C CA . ARG B 1 28 ? 11.387 131.056 56.755 1.00 26.75 27 ARG B CA 1
ATOM 3096 C C . ARG B 1 28 ? 10.838 129.904 57.588 1.00 26.19 27 ARG B C 1
ATOM 3097 O O . ARG B 1 28 ? 9.632 129.637 57.581 1.00 28.17 27 ARG B O 1
ATOM 3105 N N . LEU B 1 29 ? 11.728 129.221 58.300 1.00 28.16 28 LEU B N 1
ATOM 3106 C CA . LEU B 1 29 ? 11.327 128.106 59.148 1.00 33.32 28 LEU B CA 1
ATOM 3107 C C . LEU B 1 29 ? 10.380 128.570 60.259 1.00 38.33 28 LEU B C 1
ATOM 3108 O O . LEU B 1 29 ? 9.481 127.829 60.686 1.00 30.10 28 LEU B O 1
ATOM 3113 N N . HIS B 1 30 ? 10.586 129.796 60.728 1.00 38.32 29 HIS B N 1
ATOM 3114 C CA . HIS B 1 30 ? 9.734 130.342 61.771 1.00 33.80 29 HIS B CA 1
ATOM 3115 C C . HIS B 1 30 ? 8.323 130.473 61.227 1.00 33.21 29 HIS B C 1
ATOM 3116 O O . HIS B 1 30 ? 7.376 129.944 61.805 1.00 34.38 29 HIS B O 1
ATOM 3123 N N . ASP B 1 31 ? 8.200 131.178 60.105 1.00 34.48 30 ASP B N 1
ATOM 3124 C CA . ASP B 1 31 ? 6.907 131.405 59.470 1.00 37.71 30 ASP B CA 1
ATOM 3125 C C . ASP B 1 31 ? 6.168 130.095 59.228 1.00 35.54 30 ASP B C 1
ATOM 3126 O O . ASP B 1 31 ? 4.957 130.018 59.427 1.00 34.67 30 ASP B O 1
ATOM 3131 N N . ILE B 1 32 ? 6.904 129.072 58.803 1.00 36.60 31 ILE B N 1
ATOM 3132 C CA . ILE B 1 32 ? 6.340 127.748 58.545 1.00 35.80 31 ILE B CA 1
ATOM 3133 C C . ILE B 1 32 ? 5.884 127.096 59.853 1.00 41.27 31 ILE B C 1
ATOM 3134 O O . ILE B 1 32 ? 4.792 126.537 59.925 1.00 44.39 31 ILE B O 1
ATOM 3139 N N . GLU B 1 33 ? 6.734 127.161 60.876 1.00 45.25 32 GLU B N 1
ATOM 3140 C CA . GLU B 1 33 ? 6.424 126.604 62.193 1.00 44.78 32 GLU B CA 1
ATOM 3141 C C . GLU B 1 33 ? 5.153 127.269 62.713 1.00 44.81 32 GLU B C 1
ATOM 3142 O O . GLU B 1 33 ? 4.257 126.614 63.248 1.00 43.60 32 GLU B O 1
ATOM 3148 N N . LEU B 1 34 ? 5.101 128.586 62.543 1.00 44.23 33 LEU B N 1
ATOM 3149 C CA . LEU B 1 34 ? 3.975 129.411 62.960 1.00 43.18 33 LEU B CA 1
ATOM 3150 C C . LEU B 1 34 ? 2.658 128.957 62.318 1.00 44.77 33 LEU B C 1
ATOM 3151 O O . LEU B 1 34 ? 1.712 128.599 63.025 1.00 44.61 33 LEU B O 1
ATOM 3156 N N . GLU B 1 35 ? 2.597 128.953 60.985 1.00 38.45 34 GLU B N 1
ATOM 3157 C CA . GLU B 1 35 ? 1.360 128.573 60.312 1.00 39.07 34 GLU B CA 1
ATOM 3158 C C . GLU B 1 35 ? 0.945 127.105 60.418 1.00 40.92 34 GLU B C 1
ATOM 3159 O O . GLU B 1 35 ? -0.167 126.752 60.032 1.00 46.80 34 GLU B O 1
ATOM 3165 N N . ILE B 1 36 ? 1.817 126.251 60.943 1.00 37.08 35 ILE B N 1
ATOM 3166 C CA . ILE B 1 36 ? 1.467 124.843 61.112 1.00 38.11 35 ILE B CA 1
ATOM 3167 C C . ILE B 1 36 ? 0.638 124.736 62.388 1.00 43.76 35 ILE B C 1
ATOM 3168 O O . ILE B 1 36 ? -0.324 123.977 62.462 1.00 45.06 35 ILE B O 1
ATOM 3173 N N . LYS B 1 37 ? 1.028 125.521 63.386 1.00 50.07 36 LYS B N 1
ATOM 3174 C CA . LYS B 1 37 ? 0.354 125.557 64.675 1.00 57.94 36 LYS B CA 1
ATOM 3175 C C . LYS B 1 37 ? -1.025 126.204 64.548 1.00 58.87 36 LYS B C 1
ATOM 3176 O O . LYS B 1 37 ? -1.983 125.795 65.202 1.00 63.21 36 LYS B O 1
ATOM 3182 N N . GLU B 1 38 ? -1.116 127.216 63.696 1.00 55.32 37 GLU B N 1
ATOM 3183 C CA . GLU B 1 38 ? -2.364 127.929 63.488 1.00 49.12 37 GLU B CA 1
ATOM 3184 C C . GLU B 1 38 ? -3.318 127.300 62.471 1.00 52.12 37 GLU B C 1
ATOM 3185 O O . GLU B 1 38 ? -4.520 127.540 62.539 1.00 58.27 37 GLU B O 1
ATOM 3191 N N . THR B 1 39 ? -2.813 126.494 61.539 1.00 47.12 38 THR B N 1
ATOM 3192 C CA . THR B 1 39 ? -3.696 125.920 60.519 1.00 41.76 38 THR B CA 1
ATOM 3193 C C . THR B 1 39 ? -3.608 124.424 60.254 1.00 32.64 38 THR B C 1
ATOM 3194 O O . THR B 1 39 ? -4.453 123.877 59.551 1.00 32.28 38 THR B O 1
ATOM 3198 N N . GLY B 1 40 ? -2.595 123.760 60.792 1.00 37.44 39 GLY B N 1
ATOM 3199 C CA . GLY B 1 40 ? -2.454 122.337 60.536 1.00 37.59 39 GLY B CA 1
ATOM 3200 C C . GLY B 1 40 ? -1.270 122.053 59.621 1.00 40.52 39 GLY B C 1
ATOM 3201 O O . GLY B 1 40 ? -0.414 121.241 59.960 1.00 48.21 39 GLY B O 1
ATOM 3202 N N . THR B 1 41 ? -1.225 122.699 58.456 1.00 38.36 40 THR B N 1
ATOM 3203 C CA . THR B 1 41 ? -0.107 122.526 57.522 1.00 48.91 40 THR B CA 1
ATOM 3204 C C . THR B 1 41 ? 0.463 123.905 57.230 1.00 50.81 40 THR B C 1
ATOM 3205 O O . THR B 1 41 ? 0.228 124.848 57.986 1.00 53.61 40 THR B O 1
ATOM 3209 N N . TYR B 1 42 ? 1.215 124.018 56.139 1.00 47.80 41 TYR B N 1
ATOM 3210 C CA . TYR B 1 42 ? 1.786 125.297 55.744 1.00 38.02 41 TYR B CA 1
ATOM 3211 C C . TYR B 1 42 ? 1.654 125.458 54.238 1.00 36.29 41 TYR B C 1
ATOM 3212 O O . TYR B 1 42 ? 1.302 124.509 53.531 1.00 33.51 41 TYR B O 1
ATOM 3221 N N . THR B 1 43 ? 1.925 126.667 53.754 1.00 36.58 42 THR B N 1
ATOM 3222 C CA . THR B 1 43 ? 1.828 126.960 52.331 1.00 31.05 42 THR B CA 1
ATOM 3223 C C . THR B 1 43 ? 3.214 127.176 51.750 1.00 35.98 42 THR B C 1
ATOM 3224 O O . THR B 1 43 ? 4.058 127.856 52.345 1.00 34.51 42 THR B O 1
ATOM 3228 N N . HIS B 1 44 ? 3.444 126.585 50.583 1.00 34.51 43 HIS B N 1
ATOM 3229 C CA . HIS B 1 44 ? 4.726 126.704 49.921 1.00 26.95 43 HIS B CA 1
ATOM 3230 C C . HIS B 1 44 ? 4.884 128.008 49.168 1.00 29.20 43 HIS B C 1
ATOM 3231 O O . HIS B 1 44 ? 3.995 128.454 48.452 1.00 27.70 43 HIS B O 1
ATOM 3238 N N . THR B 1 45 ? 6.031 128.628 49.359 1.00 31.48 44 THR B N 1
ATOM 3239 C CA . THR B 1 45 ? 6.363 129.843 48.655 1.00 30.55 44 THR B CA 1
ATOM 3240 C C . THR B 1 45 ? 6.384 129.448 47.174 1.00 38.92 44 THR B C 1
ATOM 3241 O O . THR B 1 45 ? 6.842 128.359 46.835 1.00 45.02 44 THR B O 1
ATOM 3245 N N . GLU B 1 46 ? 5.894 130.317 46.295 1.00 35.89 45 GLU B N 1
ATOM 3246 C CA . GLU B 1 46 ? 5.874 130.008 44.868 1.00 33.14 45 GLU B CA 1
ATOM 3247 C C . GLU B 1 46 ? 7.229 129.538 44.354 1.00 35.49 45 GLU B C 1
ATOM 3248 O O . GLU B 1 46 ? 7.310 128.699 43.449 1.00 29.80 45 GLU B O 1
ATOM 3254 N N . GLU B 1 47 ? 8.292 130.094 44.923 1.00 30.52 46 GLU B N 1
ATOM 3255 C CA . GLU B 1 47 ? 9.638 129.707 44.534 1.00 29.29 46 GLU B CA 1
ATOM 3256 C C . GLU B 1 47 ? 9.902 128.272 44.989 1.00 34.44 46 GLU B C 1
ATOM 3257 O O . GLU B 1 47 ? 10.466 127.465 44.243 1.00 34.56 46 GLU B O 1
ATOM 3263 N N . GLU B 1 48 ? 9.497 127.972 46.222 1.00 36.03 47 GLU B N 1
ATOM 3264 C CA . GLU B 1 48 ? 9.657 126.639 46.797 1.00 32.20 47 GLU B CA 1
ATOM 3265 C C . GLU B 1 48 ? 8.882 125.611 45.977 1.00 30.04 47 GLU B C 1
ATOM 3266 O O . GLU B 1 48 ? 9.338 124.483 45.777 1.00 32.97 47 GLU B O 1
ATOM 3272 N N . LEU B 1 49 ? 7.703 126.003 45.510 1.00 25.47 48 LEU B N 1
ATOM 3273 C CA . LEU B 1 49 ? 6.872 125.115 44.710 1.00 25.80 48 LEU B CA 1
ATOM 3274 C C . LEU B 1 49 ? 7.572 124.780 43.384 1.00 24.13 48 LEU B C 1
ATOM 3275 O O . LEU B 1 49 ? 7.609 123.618 42.968 1.00 19.90 48 LEU B O 1
ATOM 3280 N N . ILE B 1 50 ? 8.124 125.808 42.736 1.00 22.01 49 ILE B N 1
ATOM 3281 C CA . ILE B 1 50 ? 8.831 125.651 41.463 1.00 25.53 49 ILE B CA 1
ATOM 3282 C C . ILE B 1 50 ? 10.109 124.832 41.609 1.00 28.03 49 ILE B C 1
ATOM 3283 O O . ILE B 1 50 ? 10.363 123.916 40.812 1.00 28.30 49 ILE B O 1
ATOM 3288 N N . TYR B 1 51 ? 10.917 125.170 42.615 1.00 28.57 50 TYR B N 1
ATOM 3289 C CA . TYR B 1 51 ? 12.168 124.451 42.850 1.00 27.83 50 TYR B CA 1
ATOM 3290 C C . TYR B 1 51 ? 11.893 123.077 43.460 1.00 26.67 50 TYR B C 1
ATOM 3291 O O . TYR B 1 51 ? 12.613 122.111 43.200 1.00 23.25 50 TYR B O 1
ATOM 3300 N N . GLY B 1 52 ? 10.839 122.994 44.265 1.00 24.75 51 GLY B N 1
ATOM 3301 C CA . GLY B 1 52 ? 10.483 121.730 44.873 1.00 22.76 51 GLY B CA 1
ATOM 3302 C C . GLY B 1 52 ? 10.105 120.707 43.816 1.00 31.62 51 GLY B C 1
ATOM 3303 O O . GLY B 1 52 ? 10.480 119.538 43.913 1.00 30.49 51 GLY B O 1
ATOM 3304 N N . ALA B 1 53 ? 9.355 121.143 42.804 1.00 28.92 52 ALA B N 1
ATOM 3305 C CA . ALA B 1 53 ? 8.936 120.255 41.724 1.00 20.55 52 ALA B CA 1
ATOM 3306 C C . ALA B 1 53 ? 10.142 119.770 40.934 1.00 21.67 52 ALA B C 1
ATOM 3307 O O . ALA B 1 53 ? 10.190 118.617 40.525 1.00 26.03 52 ALA B O 1
ATOM 3309 N N . LYS B 1 54 ? 11.116 120.652 40.727 1.00 22.82 53 LYS B N 1
ATOM 3310 C CA . LYS B 1 54 ? 12.334 120.297 39.995 1.00 22.01 53 LYS B CA 1
ATOM 3311 C C . LYS B 1 54 ? 13.207 119.316 40.781 1.00 22.12 53 LYS B C 1
ATOM 3312 O O . LYS B 1 54 ? 13.867 118.455 40.204 1.00 21.27 53 LYS B O 1
ATOM 3318 N N . MET B 1 55 ? 13.219 119.453 42.101 1.00 25.31 54 MET B N 1
ATOM 3319 C CA . MET B 1 55 ? 13.977 118.538 42.934 1.00 23.23 54 MET B CA 1
ATOM 3320 C C . MET B 1 55 ? 13.290 117.168 42.916 1.00 28.16 54 MET B C 1
ATOM 3321 O O . MET B 1 55 ? 13.946 116.133 43.055 1.00 33.78 54 MET B O 1
ATOM 3326 N N . ALA B 1 56 ? 11.967 117.171 42.745 1.00 31.47 55 ALA B N 1
ATOM 3327 C CA . ALA B 1 56 ? 11.180 115.933 42.694 1.00 26.09 55 ALA B CA 1
ATOM 3328 C C . ALA B 1 56 ? 11.573 115.146 41.455 1.00 25.87 55 ALA B C 1
ATOM 3329 O O . ALA B 1 56 ? 11.792 113.937 41.525 1.00 36.27 55 ALA B O 1
ATOM 3331 N N . TRP B 1 57 ? 11.657 115.837 40.319 1.00 25.25 56 TRP B N 1
ATOM 3332 C CA . TRP B 1 57 ? 12.041 115.204 39.059 1.00 25.77 56 TRP B CA 1
ATOM 3333 C C . TRP B 1 57 ? 13.500 114.733 39.153 1.00 24.62 56 TRP B C 1
ATOM 3334 O O . TRP B 1 57 ? 13.843 113.647 38.697 1.00 22.15 56 TRP B O 1
ATOM 3345 N N . ARG B 1 58 ? 14.349 115.544 39.774 1.00 23.96 57 ARG B N 1
ATOM 3346 C CA . ARG B 1 58 ? 15.764 115.220 39.910 1.00 18.40 57 ARG B CA 1
ATOM 3347 C C . ARG B 1 58 ? 16.003 114.020 40.817 1.00 25.77 57 ARG B C 1
ATOM 3348 O O . ARG B 1 58 ? 16.993 113.307 40.655 1.00 29.94 57 ARG B O 1
ATOM 3356 N N . ASN B 1 59 ? 15.102 113.794 41.771 1.00 25.28 58 ASN B N 1
ATOM 3357 C CA . ASN B 1 59 ? 15.241 112.665 42.685 1.00 23.95 58 ASN B CA 1
ATOM 3358 C C . ASN B 1 59 ? 14.573 111.383 42.192 1.00 27.75 58 ASN B C 1
ATOM 3359 O O . ASN B 1 59 ? 14.703 110.348 42.832 1.00 35.11 58 ASN B O 1
ATOM 3364 N N . SER B 1 60 ? 13.865 111.451 41.065 1.00 30.92 59 SER B N 1
ATOM 3365 C CA . SER B 1 60 ? 13.160 110.290 40.500 1.00 25.61 59 SER B CA 1
ATOM 3366 C C . SER B 1 60 ? 14.077 109.174 39.965 1.00 27.88 59 SER B C 1
ATOM 3367 O O . SER B 1 60 ? 14.458 109.170 38.792 1.00 23.77 59 SER B O 1
ATOM 3370 N N . ASN B 1 61 ? 14.387 108.215 40.836 1.00 28.80 60 ASN B N 1
ATOM 3371 C CA . ASN B 1 61 ? 15.269 107.104 40.517 1.00 19.95 60 ASN B CA 1
ATOM 3372 C C . ASN B 1 61 ? 14.930 106.306 39.270 1.00 21.93 60 ASN B C 1
ATOM 3373 O O . ASN B 1 61 ? 15.814 105.677 38.685 1.00 23.99 60 ASN B O 1
ATOM 3378 N N . ARG B 1 62 ? 13.667 106.327 38.851 1.00 28.38 61 ARG B N 1
ATOM 3379 C CA . ARG B 1 62 ? 13.248 105.548 37.678 1.00 25.14 61 ARG B CA 1
ATOM 3380 C C . ARG B 1 62 ? 13.272 106.300 36.341 1.00 27.97 61 ARG B C 1
ATOM 3381 O O . ARG B 1 62 ? 12.971 105.719 35.293 1.00 21.79 61 ARG B O 1
ATOM 3389 N N . CYS B 1 63 ? 13.653 107.579 36.380 1.00 23.20 62 CYS B N 1
ATOM 3390 C CA . CYS B 1 63 ? 13.694 108.428 35.189 1.00 18.16 62 CYS B CA 1
ATOM 3391 C C . CYS B 1 63 ? 15.058 108.584 34.533 1.00 19.14 62 CYS B C 1
ATOM 3392 O O . CYS B 1 63 ? 15.985 109.108 35.150 1.00 14.04 62 CYS B O 1
ATOM 3395 N N . ILE B 1 64 ? 15.161 108.178 33.267 1.00 24.93 63 ILE B N 1
ATOM 3396 C CA . ILE B 1 64 ? 16.422 108.255 32.534 1.00 21.43 63 ILE B CA 1
ATOM 3397 C C . ILE B 1 64 ? 16.645 109.643 31.941 1.00 24.25 63 ILE B C 1
ATOM 3398 O O . ILE B 1 64 ? 17.768 109.999 31.573 1.00 28.62 63 ILE B O 1
ATOM 3403 N N . GLY B 1 65 ? 15.579 110.432 31.864 1.00 24.18 64 GLY B N 1
ATOM 3404 C CA . GLY B 1 65 ? 15.694 111.758 31.278 1.00 29.80 64 GLY B CA 1
ATOM 3405 C C . GLY B 1 65 ? 15.927 112.931 32.211 1.00 28.06 64 GLY B C 1
ATOM 3406 O O . GLY B 1 65 ? 15.617 114.056 31.837 1.00 24.05 64 GLY B O 1
ATOM 3407 N N . ARG B 1 66 ? 16.496 112.681 33.394 1.00 27.08 65 ARG B N 1
ATOM 3408 C CA . ARG B 1 66 ? 16.757 113.720 34.393 1.00 16.75 65 ARG B CA 1
ATOM 3409 C C . ARG B 1 66 ? 17.756 114.827 34.023 1.00 25.33 65 ARG B C 1
ATOM 3410 O O . ARG B 1 66 ? 17.891 115.809 34.743 1.00 21.34 65 ARG B O 1
ATOM 3418 N N . LEU B 1 67 ? 18.454 114.685 32.905 1.00 25.66 66 LEU B N 1
ATOM 3419 C CA . LEU B 1 67 ? 19.389 115.725 32.497 1.00 23.22 66 LEU B CA 1
ATOM 3420 C C . LEU B 1 67 ? 18.649 117.061 32.352 1.00 24.92 66 LEU B C 1
ATOM 3421 O O . LEU B 1 67 ? 19.231 118.134 32.544 1.00 34.53 66 LEU B O 1
ATOM 3426 N N . PHE B 1 68 ? 17.361 116.983 32.033 1.00 18.64 67 PHE B N 1
ATOM 3427 C CA . PHE B 1 68 ? 16.545 118.169 31.797 1.00 13.72 67 PHE B CA 1
ATOM 3428 C C . PHE B 1 68 ? 15.731 118.728 32.959 1.00 20.16 67 PHE B C 1
ATOM 3429 O O . PHE B 1 68 ? 14.972 119.677 32.768 1.00 21.87 67 PHE B O 1
ATOM 3437 N N . TRP B 1 69 ? 15.891 118.157 34.153 1.00 30.50 68 TRP B N 1
ATOM 3438 C CA . TRP B 1 69 ? 15.143 118.580 35.355 1.00 31.51 68 TRP B CA 1
ATOM 3439 C C . TRP B 1 69 ? 15.109 120.101 35.590 1.00 36.84 68 TRP B C 1
ATOM 3440 O O . TRP B 1 69 ? 14.092 120.664 36.013 1.00 33.26 68 TRP B O 1
ATOM 3451 N N . ASP B 1 70 ? 16.249 120.734 35.327 1.00 46.53 69 ASP B N 1
ATOM 3452 C CA . ASP B 1 70 ? 16.461 122.170 35.468 1.00 40.89 69 ASP B CA 1
ATOM 3453 C C . ASP B 1 70 ? 15.443 122.963 34.637 1.00 38.95 69 ASP B C 1
ATOM 3454 O O . ASP B 1 70 ? 14.989 124.038 35.038 1.00 33.97 69 ASP B O 1
ATOM 3459 N N . SER B 1 71 ? 15.067 122.405 33.491 1.00 36.75 70 SER B N 1
ATOM 3460 C CA . SER B 1 71 ? 14.142 123.057 32.566 1.00 26.90 70 SER B CA 1
ATOM 3461 C C . SER B 1 71 ? 12.654 122.792 32.757 1.00 26.73 70 SER B C 1
ATOM 3462 O O . SER B 1 71 ? 11.872 123.083 31.861 1.00 27.57 70 SER B O 1
ATOM 3465 N N . LEU B 1 72 ? 12.249 122.241 33.893 1.00 25.29 71 LEU B N 1
ATOM 3466 C CA . LEU B 1 72 ? 10.833 121.960 34.101 1.00 22.83 71 LEU B CA 1
ATOM 3467 C C . LEU B 1 72 ? 9.995 123.236 34.195 1.00 27.21 71 LEU B C 1
ATOM 3468 O O . LEU B 1 72 ? 10.316 124.143 34.961 1.00 29.30 71 LEU B O 1
ATOM 3473 N N . ASN B 1 73 ? 8.927 123.302 33.404 1.00 27.82 72 ASN B N 1
ATOM 3474 C CA . ASN B 1 73 ? 8.027 124.451 33.407 1.00 22.29 72 ASN B CA 1
ATOM 3475 C C . ASN B 1 73 ? 6.907 124.205 34.409 1.00 28.18 72 ASN B C 1
ATOM 3476 O O . ASN B 1 73 ? 6.006 123.401 34.169 1.00 22.43 72 ASN B O 1
ATOM 3481 N N . VAL B 1 74 ? 6.974 124.912 35.533 1.00 32.62 73 VAL B N 1
ATOM 3482 C CA . VAL B 1 74 ? 5.998 124.748 36.596 1.00 28.04 73 VAL B CA 1
ATOM 3483 C C . VAL B 1 74 ? 4.869 125.770 36.560 1.00 32.16 73 VAL B C 1
ATOM 3484 O O . VAL B 1 74 ? 5.090 126.979 36.484 1.00 36.30 73 VAL B O 1
ATOM 3488 N N . ILE B 1 75 ? 3.649 125.247 36.600 1.00 33.46 74 ILE B N 1
ATOM 3489 C CA . ILE B 1 75 ? 2.442 126.055 36.604 1.00 23.39 74 ILE B CA 1
ATOM 3490 C C . ILE B 1 75 ? 1.759 125.868 37.953 1.00 24.65 74 ILE B C 1
ATOM 3491 O O . ILE B 1 75 ? 1.413 124.748 38.333 1.00 28.38 74 ILE B O 1
ATOM 3496 N N . ASP B 1 76 ? 1.579 126.969 38.675 1.00 26.99 75 ASP B N 1
ATOM 3497 C CA . ASP B 1 76 ? 0.935 126.937 39.981 1.00 28.50 75 ASP B CA 1
ATOM 3498 C C . ASP B 1 76 ? -0.556 127.131 39.747 1.00 26.24 75 ASP B C 1
ATOM 3499 O O . ASP B 1 76 ? -0.986 128.172 39.246 1.00 26.95 75 ASP B O 1
ATOM 3504 N N . ALA B 1 77 ? -1.342 126.118 40.091 1.00 19.73 76 ALA B N 1
ATOM 3505 C CA . ALA B 1 77 ? -2.777 126.188 39.906 1.00 25.16 76 ALA B CA 1
ATOM 3506 C C . ALA B 1 77 ? -3.496 125.814 41.193 1.00 26.66 76 ALA B C 1
ATOM 3507 O O . ALA B 1 77 ? -4.598 125.258 41.163 1.00 26.32 76 ALA B O 1
ATOM 3509 N N . ARG B 1 78 ? -2.874 126.131 42.326 1.00 22.76 77 ARG B N 1
ATOM 3510 C CA . ARG B 1 78 ? -3.465 125.830 43.629 1.00 28.86 77 ARG B CA 1
ATOM 3511 C C . ARG B 1 78 ? -4.716 126.667 43.896 1.00 32.69 77 ARG B C 1
ATOM 3512 O O . ARG B 1 78 ? -5.459 126.404 44.843 1.00 44.06 77 ARG B O 1
ATOM 3520 N N . ASP B 1 79 ? -4.949 127.667 43.051 1.00 36.83 78 ASP B N 1
ATOM 3521 C CA . ASP B 1 79 ? -6.101 128.554 43.197 1.00 39.33 78 ASP B CA 1
ATOM 3522 C C . ASP B 1 79 ? -7.338 128.072 42.449 1.00 41.08 78 ASP B C 1
ATOM 3523 O O . ASP B 1 79 ? -8.444 128.528 42.728 1.00 51.06 78 ASP B O 1
ATOM 3528 N N . VAL B 1 80 ? -7.147 127.162 41.495 1.00 43.97 79 VAL B N 1
ATOM 3529 C CA . VAL B 1 80 ? -8.255 126.616 40.711 1.00 45.57 79 VAL B CA 1
ATOM 3530 C C . VAL B 1 80 ? -9.199 125.803 41.595 1.00 46.45 79 VAL B C 1
ATOM 3531 O O . VAL B 1 80 ? -8.791 124.825 42.229 1.00 48.84 79 VAL B O 1
ATOM 3535 N N . THR B 1 81 ? -10.461 126.213 41.636 1.00 46.26 80 THR B N 1
ATOM 3536 C CA . THR B 1 81 ? -11.456 125.518 42.440 1.00 49.75 80 THR B CA 1
ATOM 3537 C C . THR B 1 81 ? -12.771 125.346 41.704 1.00 49.26 80 THR B C 1
ATOM 3538 O O . THR B 1 81 ? -13.663 124.658 42.192 1.00 54.97 80 THR B O 1
ATOM 3542 N N . ASP B 1 82 ? -12.895 125.976 40.539 1.00 47.28 81 ASP B N 1
ATOM 3543 C CA . ASP B 1 82 ? -14.113 125.858 39.752 1.00 42.20 81 ASP B CA 1
ATOM 3544 C C . ASP B 1 82 ? -13.807 124.980 38.543 1.00 42.52 81 ASP B C 1
ATOM 3545 O O . ASP B 1 82 ? -12.662 124.898 38.100 1.00 39.41 81 ASP B O 1
ATOM 3550 N N . GLU B 1 83 ? -14.840 124.321 38.029 1.00 42.92 82 GLU B N 1
ATOM 3551 C CA . GLU B 1 83 ? -14.730 123.401 36.903 1.00 34.14 82 GLU B CA 1
ATOM 3552 C C . GLU B 1 83 ? -14.205 123.981 35.591 1.00 35.64 82 GLU B C 1
ATOM 3553 O O . GLU B 1 83 ? -13.249 123.452 35.013 1.00 34.79 82 GLU B O 1
ATOM 3559 N N . ALA B 1 84 ? -14.832 125.055 35.115 1.00 35.66 83 ALA B N 1
ATOM 3560 C CA . ALA B 1 84 ? -14.444 125.679 33.848 1.00 34.16 83 ALA B CA 1
ATOM 3561 C C . ALA B 1 84 ? -12.963 126.057 33.782 1.00 34.16 83 ALA B C 1
ATOM 3562 O O . ALA B 1 84 ? -12.315 125.922 32.732 1.00 35.57 83 ALA B O 1
ATOM 3564 N N . SER B 1 85 ? -12.435 126.528 34.907 1.00 32.66 84 SER B N 1
ATOM 3565 C CA . SER B 1 85 ? -11.036 126.926 34.985 1.00 35.62 84 SER B CA 1
ATOM 3566 C C . SER B 1 85 ? -10.152 125.699 35.056 1.00 31.75 84 SER B C 1
ATOM 3567 O O . SER B 1 85 ? -9.028 125.703 34.561 1.00 37.01 84 SER B O 1
ATOM 3570 N N . PHE B 1 86 ? -10.665 124.647 35.681 1.00 25.80 85 PHE B N 1
ATOM 3571 C CA . PHE B 1 86 ? -9.905 123.424 35.807 1.00 26.52 85 PHE B CA 1
ATOM 3572 C C . PHE B 1 86 ? -9.664 122.856 34.431 1.00 26.48 85 PHE B C 1
ATOM 3573 O O . PHE B 1 86 ? -8.537 122.524 34.076 1.00 29.29 85 PHE B O 1
ATOM 3581 N N . LEU B 1 87 ? -10.729 122.746 33.651 1.00 27.48 86 LEU B N 1
ATOM 3582 C CA . LEU B 1 87 ? -10.600 122.206 32.308 1.00 33.61 86 LEU B CA 1
ATOM 3583 C C . LEU B 1 87 ? -9.688 123.088 31.461 1.00 39.27 86 LEU B C 1
ATOM 3584 O O . LEU B 1 87 ? -8.786 122.598 30.773 1.00 40.36 86 LEU B O 1
ATOM 3589 N N . SER B 1 88 ? -9.922 124.395 31.524 1.00 35.51 87 SER B N 1
ATOM 3590 C CA . SER B 1 88 ? -9.123 125.338 30.768 1.00 24.59 87 SER B CA 1
ATOM 3591 C C . SER B 1 88 ? -7.643 125.143 31.095 1.00 26.69 87 SER B C 1
ATOM 3592 O O . SER B 1 88 ? -6.794 125.135 30.202 1.00 32.79 87 SER B O 1
ATOM 3595 N N . SER B 1 89 ? -7.332 124.970 32.374 1.00 22.55 88 SER B N 1
ATOM 3596 C CA . SER B 1 89 ? -5.947 124.771 32.780 1.00 22.49 88 SER B CA 1
ATOM 3597 C C . SER B 1 89 ? -5.366 123.466 32.203 1.00 33.28 88 SER B C 1
ATOM 3598 O O . SER B 1 89 ? -4.156 123.371 31.970 1.00 31.47 88 SER B O 1
ATOM 3601 N N . ILE B 1 90 ? -6.224 122.469 31.965 1.00 29.16 89 ILE B N 1
ATOM 3602 C CA . ILE B 1 90 ? -5.774 121.193 31.418 1.00 22.56 89 ILE B CA 1
ATOM 3603 C C . ILE B 1 90 ? -5.418 121.363 29.956 1.00 26.91 89 ILE B C 1
ATOM 3604 O O . ILE B 1 90 ? -4.330 120.980 29.529 1.00 39.24 89 ILE B O 1
ATOM 3609 N N . THR B 1 91 ? -6.327 121.939 29.181 1.00 29.18 90 THR B N 1
ATOM 3610 C CA . THR B 1 91 ? -6.053 122.130 27.764 1.00 29.36 90 THR B CA 1
ATOM 3611 C C . THR B 1 91 ? -4.833 123.023 27.617 1.00 27.10 90 THR B C 1
ATOM 3612 O O . THR B 1 91 ? -4.071 122.888 26.663 1.00 26.75 90 THR B O 1
ATOM 3616 N N . TYR B 1 92 ? -4.642 123.930 28.571 1.00 32.50 91 TYR B N 1
ATOM 3617 C CA . TYR B 1 92 ? -3.493 124.834 28.537 1.00 35.64 91 TYR B CA 1
ATOM 3618 C C . TYR B 1 92 ? -2.185 124.052 28.682 1.00 32.60 91 TYR B C 1
ATOM 3619 O O . TYR B 1 92 ? -1.226 124.276 27.946 1.00 28.75 91 TYR B O 1
ATOM 3628 N N . HIS B 1 93 ? -2.156 123.134 29.641 1.00 33.52 92 HIS B N 1
ATOM 3629 C CA . HIS B 1 93 ? -0.973 122.321 29.874 1.00 28.14 92 HIS B CA 1
ATOM 3630 C C . HIS B 1 93 ? -0.679 121.528 28.615 1.00 28.22 92 HIS B C 1
ATOM 3631 O O . HIS B 1 93 ? 0.444 121.533 28.113 1.00 34.70 92 HIS B O 1
ATOM 3638 N N . ILE B 1 94 ? -1.699 120.853 28.104 1.00 22.76 93 ILE B N 1
ATOM 3639 C CA . ILE B 1 94 ? -1.540 120.045 26.907 1.00 23.13 93 ILE B CA 1
ATOM 3640 C C . ILE B 1 94 ? -1.045 120.870 25.726 1.00 26.13 93 ILE B C 1
ATOM 3641 O O . ILE B 1 94 ? -0.166 120.443 24.976 1.00 29.43 93 ILE B O 1
ATOM 3646 N N . THR B 1 95 ? -1.605 122.064 25.582 1.00 26.97 94 THR B N 1
ATOM 3647 C CA . THR B 1 95 ? -1.233 122.975 24.507 1.00 25.18 94 THR B CA 1
ATOM 3648 C C . THR B 1 95 ? 0.245 123.362 24.623 1.00 30.07 94 THR B C 1
ATOM 3649 O O . THR B 1 95 ? 1.026 123.153 23.693 1.00 20.72 94 THR B O 1
ATOM 3653 N N . GLN B 1 96 ? 0.608 123.925 25.775 1.00 29.85 95 GLN B N 1
ATOM 3654 C CA . GLN B 1 96 ? 1.975 124.356 26.064 1.00 30.28 95 GLN B CA 1
ATOM 3655 C C . GLN B 1 96 ? 2.986 123.220 25.969 1.00 32.53 95 GLN B C 1
ATOM 3656 O O . GLN B 1 96 ? 4.083 123.390 25.436 1.00 32.02 95 GLN B O 1
ATOM 3662 N N . ALA B 1 97 ? 2.596 122.066 26.501 1.00 34.98 96 ALA B N 1
ATOM 3663 C CA . ALA B 1 97 ? 3.422 120.867 26.505 1.00 29.23 96 ALA B CA 1
ATOM 3664 C C . ALA B 1 97 ? 3.719 120.412 25.080 1.00 24.10 96 ALA B C 1
ATOM 3665 O O . ALA B 1 97 ? 4.874 120.235 24.695 1.00 23.00 96 ALA B O 1
ATOM 3667 N N . THR B 1 98 ? 2.668 120.212 24.298 1.00 24.70 97 THR B N 1
ATOM 3668 C CA . THR B 1 98 ? 2.834 119.782 22.913 1.00 29.71 97 THR B CA 1
ATOM 3669 C C . THR B 1 98 ? 3.693 120.790 22.144 1.00 25.88 97 THR B C 1
ATOM 3670 O O . THR B 1 98 ? 4.689 120.420 21.535 1.00 32.56 97 THR B O 1
ATOM 3674 N N . ASN B 1 99 ? 3.290 122.058 22.178 1.00 29.37 98 ASN B N 1
ATOM 3675 C CA . ASN B 1 99 ? 4.008 123.139 21.517 1.00 22.79 98 ASN B CA 1
ATOM 3676 C C . ASN B 1 99 ? 4.274 122.854 20.043 1.00 26.38 98 ASN B C 1
ATOM 3677 O O . ASN B 1 99 ? 5.355 123.125 19.520 1.00 30.56 98 ASN B O 1
ATOM 3682 N N . GLU B 1 100 ? 3.263 122.304 19.382 1.00 31.41 99 GLU B N 1
ATOM 3683 C CA . GLU B 1 100 ? 3.323 121.961 17.963 1.00 36.61 99 GLU B CA 1
ATOM 3684 C C . GLU B 1 100 ? 4.359 120.905 17.567 1.00 32.15 99 GLU B C 1
ATOM 3685 O O . GLU B 1 100 ? 4.701 120.777 16.389 1.00 35.59 99 GLU B O 1
ATOM 3691 N N . GLY B 1 101 ? 4.831 120.132 18.543 1.00 26.73 100 GLY B N 1
ATOM 3692 C CA . GLY B 1 101 ? 5.812 119.094 18.263 1.00 19.43 100 GLY B CA 1
ATOM 3693 C C . GLY B 1 101 ? 7.108 119.272 19.036 1.00 25.98 100 GLY B C 1
ATOM 3694 O O . GLY B 1 101 ? 7.807 118.302 19.337 1.00 28.94 100 GLY B O 1
ATOM 3695 N N . LYS B 1 102 ? 7.440 120.522 19.339 1.00 24.94 101 LYS B N 1
ATOM 3696 C CA . LYS B 1 102 ? 8.641 120.834 20.095 1.00 24.94 101 LYS B CA 1
ATOM 3697 C C . LYS B 1 102 ? 8.229 120.692 21.552 1.00 23.76 101 LYS B C 1
ATOM 3698 O O . LYS B 1 102 ? 8.085 121.683 22.276 1.00 21.50 101 LYS B O 1
ATOM 3704 N N . LEU B 1 103 ? 8.028 119.449 21.971 1.00 18.30 102 LEU B N 1
ATOM 3705 C CA . LEU B 1 103 ? 7.599 119.167 23.324 1.00 17.41 102 LEU B CA 1
ATOM 3706 C C . LEU B 1 103 ? 8.425 119.850 24.403 1.00 17.17 102 LEU B C 1
ATOM 3707 O O . LEU B 1 103 ? 9.640 119.986 24.287 1.00 27.42 102 LEU B O 1
ATOM 3712 N N . LYS B 1 104 ? 7.739 120.315 25.439 1.00 22.47 103 LYS B N 1
ATOM 3713 C CA . LYS B 1 104 ? 8.384 120.984 26.557 1.00 23.12 103 LYS B CA 1
ATOM 3714 C C . LYS B 1 104 ? 7.864 120.342 27.832 1.00 22.56 103 LYS B C 1
ATOM 3715 O O . LYS B 1 104 ? 6.675 120.019 27.930 1.00 18.66 103 LYS B O 1
ATOM 3721 N N . PRO B 1 105 ? 8.754 120.121 28.815 1.00 21.87 104 PRO B N 1
ATOM 3722 C CA . PRO B 1 105 ? 8.381 119.513 30.095 1.00 17.37 104 PRO B CA 1
ATOM 3723 C C . PRO B 1 105 ? 7.590 120.506 30.927 1.00 25.05 104 PRO B C 1
ATOM 3724 O O . PRO B 1 105 ? 8.050 121.618 31.193 1.00 23.51 104 PRO B O 1
ATOM 3728 N N . TYR B 1 106 ? 6.390 120.098 31.323 1.00 25.01 105 TYR B N 1
ATOM 3729 C CA . TYR B 1 106 ? 5.505 120.940 32.110 1.00 23.92 105 TYR B CA 1
ATOM 3730 C C . TYR B 1 106 ? 4.879 120.140 33.239 1.00 28.75 105 TYR B C 1
ATOM 3731 O O . TYR B 1 106 ? 4.793 118.917 33.168 1.00 34.68 105 TYR B O 1
ATOM 3740 N N . ILE B 1 107 ? 4.458 120.841 34.287 1.00 24.76 106 ILE B N 1
ATOM 3741 C CA . ILE B 1 107 ? 3.740 120.218 35.390 1.00 23.48 106 ILE B CA 1
ATOM 3742 C C . ILE B 1 107 ? 2.773 121.241 35.970 1.00 22.99 106 ILE B C 1
ATOM 3743 O O . ILE B 1 107 ? 3.148 122.386 36.232 1.00 18.27 106 ILE B O 1
ATOM 3748 N N . THR B 1 108 ? 1.516 120.842 36.133 1.00 17.89 107 THR B N 1
ATOM 3749 C CA . THR B 1 108 ? 0.525 121.736 36.713 1.00 19.14 107 THR B CA 1
ATOM 3750 C C . THR B 1 108 ? 0.185 121.203 38.089 1.00 22.39 107 THR B C 1
ATOM 3751 O O . THR B 1 108 ? -0.338 120.094 38.225 1.00 28.72 107 THR B O 1
ATOM 3755 N N . ILE B 1 109 ? 0.502 121.993 39.111 1.00 27.40 108 ILE B N 1
ATOM 3756 C CA . ILE B 1 109 ? 0.234 121.600 40.486 1.00 23.30 108 ILE B CA 1
ATOM 3757 C C . ILE B 1 109 ? -1.053 122.262 40.966 1.00 25.79 108 ILE B C 1
ATOM 3758 O O . ILE B 1 109 ? -1.139 123.488 41.041 1.00 31.47 108 ILE B O 1
ATOM 3763 N N . TYR B 1 110 ? -2.058 121.440 41.260 1.00 29.87 109 TYR B N 1
ATOM 3764 C CA . TYR B 1 110 ? -3.348 121.915 41.748 1.00 24.03 109 TYR B CA 1
ATOM 3765 C C . TYR B 1 110 ? -3.309 121.968 43.276 1.00 24.81 109 TYR B C 1
ATOM 3766 O O . TYR B 1 110 ? -2.283 121.650 43.879 1.00 27.58 109 TYR B O 1
ATOM 3775 N N . ALA B 1 111 ? -4.416 122.375 43.897 1.00 28.51 110 ALA B N 1
ATOM 3776 C CA . ALA B 1 111 ? -4.489 122.494 45.357 1.00 29.57 110 ALA B CA 1
ATOM 3777 C C . ALA B 1 111 ? -4.261 121.180 46.100 1.00 37.87 110 ALA B C 1
ATOM 3778 O O . ALA B 1 111 ? -4.805 120.127 45.729 1.00 36.32 110 ALA B O 1
ATOM 3780 N N . PRO B 1 112 ? -3.451 121.228 47.174 1.00 39.61 111 PRO B N 1
ATOM 3781 C CA . PRO B 1 112 ? -3.136 120.047 47.986 1.00 38.49 111 PRO B CA 1
ATOM 3782 C C . PRO B 1 112 ? -4.295 119.535 48.842 1.00 32.41 111 PRO B C 1
ATOM 3783 O O . PRO B 1 112 ? -4.270 118.405 49.313 1.00 35.54 111 PRO B O 1
ATOM 3787 N N . LYS B 1 113 ? -5.312 120.367 49.023 1.00 43.19 112 LYS B N 1
ATOM 3788 C CA . LYS B 1 113 ? -6.478 119.999 49.824 1.00 47.72 112 LYS B CA 1
ATOM 3789 C C . LYS B 1 113 ? -7.717 120.592 49.169 1.00 43.80 112 LYS B C 1
ATOM 3790 O O . LYS B 1 113 ? -7.741 121.782 48.855 1.00 44.53 112 LYS B O 1
ATOM 3796 N N . ASP B 1 114 ? -8.737 119.763 48.963 1.00 46.89 113 ASP B N 1
ATOM 3797 C CA . ASP B 1 114 ? -9.991 120.206 48.347 1.00 50.87 113 ASP B CA 1
ATOM 3798 C C . ASP B 1 114 ? -9.816 120.771 46.937 1.00 49.06 113 ASP B C 1
ATOM 3799 O O . ASP B 1 114 ? -10.388 121.809 46.597 1.00 48.61 113 ASP B O 1
ATOM 3804 N N . GLY B 1 115 ? -9.029 120.087 46.117 1.00 44.17 114 GLY B N 1
ATOM 3805 C CA . GLY B 1 115 ? -8.825 120.551 44.761 1.00 41.48 114 GLY B CA 1
ATOM 3806 C C . GLY B 1 115 ? -9.403 119.567 43.764 1.00 38.33 114 GLY B C 1
ATOM 3807 O O . GLY B 1 115 ? -10.037 118.581 44.159 1.00 36.01 114 GLY B O 1
ATOM 3808 N N . PRO B 1 116 ? -9.206 119.808 42.458 1.00 32.19 115 PRO B N 1
ATOM 3809 C CA . PRO B 1 116 ? -9.715 118.923 41.407 1.00 26.75 115 PRO B CA 1
ATOM 3810 C C . PRO B 1 116 ? -9.128 117.528 41.572 1.00 31.43 115 PRO B C 1
ATOM 3811 O O . PRO B 1 116 ? -7.985 117.370 42.002 1.00 34.06 115 PRO B O 1
ATOM 3815 N N . LYS B 1 117 ? -9.906 116.517 41.219 1.00 33.01 116 LYS B N 1
ATOM 3816 C CA . LYS B 1 117 ? -9.460 115.133 41.331 1.00 37.78 116 LYS B CA 1
ATOM 3817 C C . LYS B 1 117 ? -9.412 114.558 39.906 1.00 36.70 116 LYS B C 1
ATOM 3818 O O . LYS B 1 117 ? -10.311 114.812 39.109 1.00 32.57 116 LYS B O 1
ATOM 3824 N N . ILE B 1 118 ? -8.351 113.820 39.577 1.00 41.43 117 ILE B N 1
ATOM 3825 C CA . ILE B 1 118 ? -8.213 113.216 38.240 1.00 39.47 117 ILE B CA 1
ATOM 3826 C C . ILE B 1 118 ? -8.098 111.699 38.334 1.00 36.43 117 ILE B C 1
ATOM 3827 O O . ILE B 1 118 ? -7.375 111.169 39.180 1.00 35.25 117 ILE B O 1
ATOM 3832 N N . PHE B 1 119 ? -8.806 111.001 37.454 1.00 33.60 118 PHE B N 1
ATOM 3833 C CA . PHE B 1 119 ? -8.802 109.547 37.488 1.00 35.88 118 PHE B CA 1
ATOM 3834 C C . PHE B 1 119 ? -7.958 108.849 36.413 1.00 41.52 118 PHE B C 1
ATOM 3835 O O . PHE B 1 119 ? -7.614 107.668 36.554 1.00 41.92 118 PHE B O 1
ATOM 3843 N N . ASN B 1 120 ? -7.616 109.566 35.347 1.00 39.06 119 ASN B N 1
ATOM 3844 C CA . ASN B 1 120 ? -6.818 108.977 34.275 1.00 30.84 119 ASN B CA 1
ATOM 3845 C C . ASN B 1 120 ? -5.436 108.584 34.769 1.00 22.98 119 ASN B C 1
ATOM 3846 O O . ASN B 1 120 ? -4.975 109.075 35.796 1.00 23.81 119 ASN B O 1
ATOM 3851 N N . ASN B 1 121 ? -4.783 107.688 34.038 1.00 28.64 120 ASN B N 1
ATOM 3852 C CA . ASN B 1 121 ? -3.420 107.278 34.370 1.00 30.61 120 ASN B CA 1
ATOM 3853 C C . ASN B 1 121 ? -2.497 108.311 33.714 1.00 31.24 120 ASN B C 1
ATOM 3854 O O . ASN B 1 121 ? -1.494 108.723 34.295 1.00 21.96 120 ASN B O 1
ATOM 3859 N N . GLN B 1 122 ? -2.856 108.718 32.497 1.00 28.46 121 GLN B N 1
ATOM 3860 C CA . GLN B 1 122 ? -2.147 109.770 31.766 1.00 28.53 121 GLN B CA 1
ATOM 3861 C C . GLN B 1 122 ? -3.270 110.622 31.181 1.00 30.93 121 GLN B C 1
ATOM 3862 O O . GLN B 1 122 ? -4.337 110.101 30.846 1.00 29.90 121 GLN B O 1
ATOM 3868 N N . LEU B 1 123 ? -3.054 111.930 31.089 1.00 28.29 122 LEU B N 1
ATOM 3869 C CA . LEU B 1 123 ? -4.072 112.804 30.535 1.00 24.92 122 LEU B CA 1
ATOM 3870 C C . LEU B 1 123 ? -4.507 112.264 29.175 1.00 24.57 122 LEU B C 1
ATOM 3871 O O . LEU B 1 123 ? -5.671 112.376 28.786 1.00 27.86 122 LEU B O 1
ATOM 3876 N N . ILE B 1 124 ? -3.567 111.648 28.469 1.00 24.51 123 ILE B N 1
ATOM 3877 C CA . ILE B 1 124 ? -3.849 111.098 27.156 1.00 21.77 123 ILE B CA 1
ATOM 3878 C C . ILE B 1 124 ? -3.502 109.625 27.115 1.00 25.96 123 ILE B C 1
ATOM 3879 O O . ILE B 1 124 ? -2.352 109.250 27.323 1.00 30.12 123 ILE B O 1
ATOM 3884 N N . ARG B 1 125 ? -4.504 108.793 26.854 1.00 29.65 124 ARG B N 1
ATOM 3885 C CA . ARG B 1 125 ? -4.316 107.346 26.768 1.00 31.91 124 ARG B CA 1
ATOM 3886 C C . ARG B 1 125 ? -5.378 106.773 25.843 1.00 34.06 124 ARG B C 1
ATOM 3887 O O . ARG B 1 125 ? -6.448 107.362 25.676 1.00 36.12 124 ARG B O 1
ATOM 3895 N N . TYR B 1 126 ? -5.079 105.628 25.238 1.00 29.05 125 TYR B N 1
ATOM 3896 C CA . TYR B 1 126 ? -6.037 104.979 24.362 1.00 32.12 125 TYR B CA 1
ATOM 3897 C C . TYR B 1 126 ? -6.941 104.044 25.181 1.00 36.22 125 TYR B C 1
ATOM 3898 O O . TYR B 1 126 ? -6.510 103.428 26.161 1.00 34.73 125 TYR B O 1
ATOM 3907 N N . ALA B 1 127 ? -8.203 103.965 24.773 1.00 32.75 126 ALA B N 1
ATOM 3908 C CA . ALA B 1 127 ? -9.194 103.141 25.442 1.00 28.73 126 ALA B CA 1
ATOM 3909 C C . ALA B 1 127 ? -8.832 101.661 25.395 1.00 31.54 126 ALA B C 1
ATOM 3910 O O . ALA B 1 127 ? -8.182 101.197 24.454 1.00 28.47 126 ALA B O 1
ATOM 3912 N N . GLY B 1 128 ? -9.262 100.925 26.417 1.00 31.53 127 GLY B N 1
ATOM 3913 C CA . GLY B 1 128 ? -8.988 99.501 26.482 1.00 31.38 127 GLY B CA 1
ATOM 3914 C C . GLY B 1 128 ? -10.285 98.718 26.556 1.00 36.73 127 GLY B C 1
ATOM 3915 O O . GLY B 1 128 ? -11.042 98.850 27.523 1.00 37.61 127 GLY B O 1
ATOM 3916 N N . TYR B 1 129 ? -10.536 97.901 25.533 1.00 34.97 128 TYR B N 1
ATOM 3917 C CA . TYR B 1 129 ? -11.750 97.092 25.452 1.00 33.02 128 TYR B CA 1
ATOM 3918 C C . TYR B 1 129 ? -11.476 95.607 25.645 1.00 38.01 128 TYR B C 1
ATOM 3919 O O . TYR B 1 129 ? -10.335 95.199 25.877 1.00 39.83 128 TYR B O 1
ATOM 3928 N N . ASP B 1 130 ? -12.533 94.806 25.543 1.00 35.79 129 ASP B N 1
ATOM 3929 C CA . ASP B 1 130 ? -12.417 93.364 25.708 1.00 35.02 129 ASP B CA 1
ATOM 3930 C C . ASP B 1 130 ? -11.876 92.688 24.454 1.00 35.79 129 ASP B C 1
ATOM 3931 O O . ASP B 1 130 ? -11.298 91.601 24.530 1.00 40.63 129 ASP B O 1
ATOM 3936 N N . ASN B 1 131 ? -12.044 93.329 23.302 1.00 32.41 130 ASN B N 1
ATOM 3937 C CA . ASN B 1 131 ? -11.588 92.729 22.061 1.00 32.48 130 ASN B CA 1
ATOM 3938 C C . ASN B 1 131 ? -10.573 93.563 21.272 1.00 36.77 130 ASN B C 1
ATOM 3939 O O . ASN B 1 131 ? -10.134 93.175 20.185 1.00 38.25 130 ASN B O 1
ATOM 3944 N N . CYS B 1 132 ? -10.195 94.710 21.824 1.00 36.13 131 CYS B N 1
ATOM 3945 C CA . CYS B 1 132 ? -9.200 95.571 21.190 1.00 33.50 131 CYS B CA 1
ATOM 3946 C C . CYS B 1 132 ? -8.823 96.719 22.127 1.00 33.92 131 CYS B C 1
ATOM 3947 O O . CYS B 1 132 ? -9.324 96.797 23.254 1.00 31.49 131 CYS B O 1
ATOM 3950 N N . GLY B 1 133 ? -7.924 97.589 21.672 1.00 35.85 132 GLY B N 1
ATOM 3951 C CA . GLY B 1 133 ? -7.489 98.707 22.493 1.00 30.59 132 GLY B CA 1
ATOM 3952 C C . GLY B 1 133 ? -6.390 98.340 23.480 1.00 29.80 132 GLY B C 1
ATOM 3953 O O . GLY B 1 133 ? -5.849 97.232 23.457 1.00 30.34 132 GLY B O 1
ATOM 3954 N N . ASP B 1 134 ? -6.060 99.271 24.366 1.00 23.31 133 ASP B N 1
ATOM 3955 C CA . ASP B 1 134 ? -5.013 99.028 25.347 1.00 27.87 133 ASP B CA 1
ATOM 3956 C C . ASP B 1 134 ? -5.521 98.339 26.620 1.00 27.48 133 ASP B C 1
ATOM 3957 O O . ASP B 1 134 ? -6.173 98.959 27.463 1.00 34.90 133 ASP B O 1
ATOM 3962 N N . PRO B 1 135 ? -5.208 97.042 26.774 1.00 26.83 134 PRO B N 1
ATOM 3963 C CA . PRO B 1 135 ? -5.605 96.223 27.927 1.00 25.05 134 PRO B CA 1
ATOM 3964 C C . PRO B 1 135 ? -5.347 96.934 29.248 1.00 29.61 134 PRO B C 1
ATOM 3965 O O . PRO B 1 135 ? -6.033 96.697 30.245 1.00 30.04 134 PRO B O 1
ATOM 3969 N N . ALA B 1 136 ? -4.337 97.798 29.239 1.00 32.06 135 ALA B N 1
ATOM 3970 C CA . ALA B 1 136 ? -3.934 98.547 30.421 1.00 30.48 135 ALA B CA 1
ATOM 3971 C C . ALA B 1 136 ? -4.940 99.599 30.848 1.00 30.55 135 ALA B C 1
ATOM 3972 O O . ALA B 1 136 ? -4.961 99.994 32.010 1.00 28.76 135 ALA B O 1
ATOM 3974 N N . GLU B 1 137 ? -5.768 100.052 29.909 1.00 30.95 136 GLU B N 1
ATOM 3975 C CA . GLU B 1 137 ? -6.761 101.078 30.197 1.00 26.03 136 GLU B CA 1
ATOM 3976 C C . GLU B 1 137 ? -8.179 100.540 30.310 1.00 28.12 136 GLU B C 1
ATOM 3977 O O . GLU B 1 137 ? -9.145 101.284 30.162 1.00 25.13 136 GLU B O 1
ATOM 3983 N N . LYS B 1 138 ? -8.307 99.245 30.572 1.00 28.55 137 LYS B N 1
ATOM 3984 C CA . LYS B 1 138 ? -9.626 98.646 30.723 1.00 32.01 137 LYS B CA 1
ATOM 3985 C C . LYS B 1 138 ? -10.409 99.313 31.865 1.00 32.21 137 LYS B C 1
ATOM 3986 O O . LYS B 1 138 ? -11.508 99.834 31.665 1.00 24.47 137 LYS B O 1
ATOM 3992 N N . GLU B 1 139 ? -9.823 99.304 33.058 1.00 32.92 138 GLU B N 1
ATOM 3993 C CA . GLU B 1 139 ? -10.452 99.883 34.237 1.00 30.92 138 GLU B CA 1
ATOM 3994 C C . GLU B 1 139 ? -10.898 101.322 34.023 1.00 34.40 138 GLU B C 1
ATOM 3995 O O . GLU B 1 139 ? -12.018 101.690 34.371 1.00 41.01 138 GLU B O 1
ATOM 4001 N N . VAL B 1 140 ? -10.025 102.138 33.446 1.00 34.47 139 VAL B N 1
ATOM 4002 C CA . VAL B 1 140 ? -10.359 103.535 33.199 1.00 31.84 139 VAL B CA 1
ATOM 4003 C C . VAL B 1 140 ? -11.421 103.664 32.117 1.00 30.24 139 VAL B C 1
ATOM 4004 O O . VAL B 1 140 ? -12.246 104.570 32.172 1.00 28.84 139 VAL B O 1
ATOM 4008 N N . THR B 1 141 ? -11.402 102.758 31.140 1.00 29.55 140 THR B N 1
ATOM 4009 C CA . THR B 1 141 ? -12.374 102.799 30.053 1.00 26.89 140 THR B CA 1
ATOM 4010 C C . THR B 1 141 ? -13.750 102.371 30.548 1.00 33.51 140 THR B C 1
ATOM 4011 O O . THR B 1 141 ? -14.773 102.866 30.073 1.00 35.21 140 THR B O 1
ATOM 4015 N N . ARG B 1 142 ? -13.776 101.441 31.496 1.00 33.40 141 ARG B N 1
ATOM 4016 C CA . ARG B 1 142 ? -15.038 100.981 32.054 1.00 30.91 141 ARG B CA 1
ATOM 4017 C C . ARG B 1 142 ? -15.681 102.194 32.695 1.00 35.83 141 ARG B C 1
ATOM 4018 O O . ARG B 1 142 ? -16.864 102.464 32.497 1.00 43.20 141 ARG B O 1
ATOM 4026 N N . LEU B 1 143 ? -14.880 102.936 33.452 1.00 37.47 142 LEU B N 1
ATOM 4027 C CA . LEU B 1 143 ? -15.365 104.127 34.134 1.00 42.63 142 LEU B CA 1
ATOM 4028 C C . LEU B 1 143 ? -15.901 105.175 33.165 1.00 41.55 142 LEU B C 1
ATOM 4029 O O . LEU B 1 143 ? -16.942 105.785 33.409 1.00 45.08 142 LEU B O 1
ATOM 4034 N N . ALA B 1 144 ? -15.187 105.382 32.067 1.00 36.08 143 ALA B N 1
ATOM 4035 C CA . ALA B 1 144 ? -15.601 106.357 31.067 1.00 33.21 143 ALA B CA 1
ATOM 4036 C C . ALA B 1 144 ? -16.967 106.001 30.497 1.00 36.38 143 ALA B C 1
ATOM 4037 O O . ALA B 1 144 ? -17.841 106.866 30.371 1.00 37.31 143 ALA B O 1
ATOM 4039 N N . ASN B 1 145 ? -17.135 104.727 30.145 1.00 37.62 144 ASN B N 1
ATOM 4040 C CA . ASN B 1 145 ? -18.381 104.216 29.577 1.00 36.18 144 ASN B CA 1
ATOM 4041 C C . ASN B 1 145 ? -19.550 104.325 30.554 1.00 37.55 144 ASN B C 1
ATOM 4042 O O . ASN B 1 145 ? -20.669 104.661 30.163 1.00 37.26 144 ASN B O 1
ATOM 4047 N N . HIS B 1 146 ? -19.280 104.037 31.823 1.00 32.48 145 HIS B N 1
ATOM 4048 C CA . HIS B 1 146 ? -20.289 104.109 32.871 1.00 35.19 145 HIS B CA 1
ATOM 4049 C C . HIS B 1 146 ? -20.804 105.547 33.002 1.00 39.09 145 HIS B C 1
ATOM 4050 O O . HIS B 1 146 ? -21.983 105.786 33.257 1.00 39.08 145 HIS B O 1
ATOM 4057 N N . LEU B 1 147 ? -19.896 106.498 32.819 1.00 36.70 146 LEU B N 1
ATOM 4058 C CA . LEU B 1 147 ? -20.208 107.915 32.916 1.00 32.41 146 LEU B CA 1
ATOM 4059 C C . LEU B 1 147 ? -20.902 108.445 31.670 1.00 37.17 146 LEU B C 1
ATOM 4060 O O . LEU B 1 147 ? -21.173 109.643 31.562 1.00 39.61 146 LEU B O 1
ATOM 4065 N N . GLY B 1 148 ? -21.175 107.562 30.721 1.00 35.99 147 GLY B N 1
ATOM 4066 C CA . GLY B 1 148 ? -21.848 108.000 29.515 1.00 31.16 147 GLY B CA 1
ATOM 4067 C C . GLY B 1 148 ? -20.941 108.284 28.337 1.00 39.04 147 GLY B C 1
ATOM 4068 O O . GLY B 1 148 ? -21.423 108.707 27.284 1.00 45.63 147 GLY B O 1
ATOM 4069 N N . TRP B 1 149 ? -19.635 108.082 28.494 1.00 39.47 148 TRP B N 1
ATOM 4070 C CA . TRP B 1 149 ? -18.720 108.313 27.376 1.00 39.69 148 TRP B CA 1
ATOM 4071 C C . TRP B 1 149 ? -18.800 107.126 26.408 1.00 39.76 148 TRP B C 1
ATOM 4072 O O . TRP B 1 149 ? -18.968 105.971 26.834 1.00 40.31 148 TRP B O 1
ATOM 4083 N N . LYS B 1 150 ? -18.683 107.410 25.112 1.00 33.26 149 LYS B N 1
ATOM 4084 C CA . LYS B 1 150 ? -18.732 106.361 24.102 1.00 38.36 149 LYS B CA 1
ATOM 4085 C C . LYS B 1 150 ? -17.787 106.672 22.944 1.00 39.19 149 LYS B C 1
ATOM 4086 O O . LYS B 1 150 ? -17.967 107.662 22.237 1.00 42.27 149 LYS B O 1
ATOM 4092 N N . GLY B 1 151 ? -16.779 105.822 22.760 1.00 40.05 150 GLY B N 1
ATOM 4093 C CA . GLY B 1 151 ? -15.814 106.022 21.691 1.00 35.02 150 GLY B CA 1
ATOM 4094 C C . GLY B 1 151 ? -16.162 105.215 20.456 1.00 38.01 150 GLY B C 1
ATOM 4095 O O . GLY B 1 151 ? -17.037 104.351 20.514 1.00 44.13 150 GLY B O 1
ATOM 4096 N N . LYS B 1 152 ? -15.477 105.495 19.346 1.00 37.48 151 LYS B N 1
ATOM 4097 C CA . LYS B 1 152 ? -15.710 104.809 18.072 1.00 33.09 151 LYS B CA 1
ATOM 4098 C C . LYS B 1 152 ? -15.416 103.312 18.141 1.00 39.52 151 LYS B C 1
ATOM 4099 O O . LYS B 1 152 ? -15.631 102.592 17.168 1.00 47.70 151 LYS B O 1
ATOM 4105 N N . GLY B 1 153 ? -14.909 102.858 19.286 1.00 44.70 152 GLY B N 1
ATOM 4106 C CA . GLY B 1 153 ? -14.590 101.452 19.478 1.00 37.53 152 GLY B CA 1
ATOM 4107 C C . GLY B 1 153 ? -13.396 100.907 18.704 1.00 39.99 152 GLY B C 1
ATOM 4108 O O . GLY B 1 153 ? -13.378 99.720 18.372 1.00 46.47 152 GLY B O 1
ATOM 4109 N N . THR B 1 154 ? -12.401 101.747 18.419 1.00 36.54 153 THR B N 1
ATOM 4110 C CA . THR B 1 154 ? -11.212 101.305 17.685 1.00 37.20 153 THR B CA 1
ATOM 4111 C C . THR B 1 154 ? -10.068 100.894 18.616 1.00 38.09 153 THR B C 1
ATOM 4112 O O . THR B 1 154 ? -10.222 100.841 19.840 1.00 36.13 153 THR B O 1
ATOM 4116 N N . ASN B 1 155 ? -8.918 100.597 18.019 1.00 38.62 154 ASN B N 1
ATOM 4117 C CA . ASN B 1 155 ? -7.735 100.214 18.777 1.00 37.77 154 ASN B CA 1
ATOM 4118 C C . ASN B 1 155 ? -7.104 101.455 19.384 1.00 36.40 154 ASN B C 1
ATOM 4119 O O . ASN B 1 155 ? -6.285 101.361 20.296 1.00 38.48 154 ASN B O 1
ATOM 4124 N N . PHE B 1 156 ? -7.491 102.619 18.874 1.00 35.40 155 PHE B N 1
ATOM 4125 C CA . PHE B 1 156 ? -6.931 103.866 19.363 1.00 33.56 155 PHE B CA 1
ATOM 4126 C C . PHE B 1 156 ? -7.930 104.975 19.655 1.00 30.83 155 PHE B C 1
ATOM 4127 O O . PHE B 1 156 ? -7.867 106.054 19.065 1.00 33.57 155 PHE B O 1
ATOM 4135 N N . ASP B 1 157 ? -8.847 104.706 20.580 1.00 28.23 156 ASP B N 1
ATOM 4136 C CA . ASP B 1 157 ? -9.838 105.700 20.972 1.00 25.31 156 ASP B CA 1
ATOM 4137 C C . ASP B 1 157 ? -9.231 106.536 22.081 1.00 29.84 156 ASP B C 1
ATOM 4138 O O . ASP B 1 157 ? -8.964 106.022 23.172 1.00 31.57 156 ASP B O 1
ATOM 4143 N N . VAL B 1 158 ? -9.007 107.817 21.821 1.00 28.99 157 VAL B N 1
ATOM 4144 C CA . VAL B 1 158 ? -8.447 108.665 22.862 1.00 30.92 157 VAL B CA 1
ATOM 4145 C C . VAL B 1 158 ? -9.491 108.830 23.974 1.00 34.26 157 VAL B C 1
ATOM 4146 O O . VAL B 1 158 ? -10.588 109.357 23.756 1.00 31.05 157 VAL B O 1
ATOM 4150 N N . LEU B 1 159 ? -9.142 108.346 25.162 1.00 33.43 158 LEU B N 1
ATOM 4151 C CA . LEU B 1 159 ? -10.026 108.425 26.315 1.00 37.39 158 LEU B CA 1
ATOM 4152 C C . LEU B 1 159 ? -10.265 109.873 26.726 1.00 35.49 158 LEU B C 1
ATOM 4153 O O . LEU B 1 159 ? -9.499 110.769 26.369 1.00 33.51 158 LEU B O 1
ATOM 4158 N N . PRO B 1 160 ? -11.346 110.119 27.475 1.00 37.54 159 PRO B N 1
ATOM 4159 C CA . PRO B 1 160 ? -11.683 111.463 27.941 1.00 34.80 159 PRO B CA 1
ATOM 4160 C C . PRO B 1 160 ? -11.137 111.708 29.353 1.00 32.17 159 PRO B C 1
ATOM 4161 O O . PRO B 1 160 ? -10.905 110.763 30.118 1.00 31.77 159 PRO B O 1
ATOM 4165 N N . LEU B 1 161 ? -10.923 112.976 29.692 1.00 29.02 160 LEU B N 1
ATOM 4166 C CA . LEU B 1 161 ? -10.440 113.307 31.018 1.00 26.69 160 LEU B CA 1
ATOM 4167 C C . LEU B 1 161 ? -11.571 112.943 31.947 1.00 28.42 160 LEU B C 1
ATOM 4168 O O . LEU B 1 161 ? -12.735 113.166 31.622 1.00 32.22 160 LEU B O 1
ATOM 4173 N N . ILE B 1 162 ? -11.236 112.361 33.089 1.00 28.83 161 ILE B N 1
ATOM 4174 C CA . ILE B 1 162 ? -12.246 112.007 34.071 1.00 31.68 161 ILE B CA 1
ATOM 4175 C C . ILE B 1 162 ? -11.827 112.703 35.346 1.00 29.63 161 ILE B C 1
ATOM 4176 O O . ILE B 1 162 ? -10.765 112.422 35.902 1.00 37.19 161 ILE B O 1
ATOM 4181 N N . TYR B 1 163 ? -12.672 113.618 35.802 1.00 31.99 162 TYR B N 1
ATOM 4182 C CA . TYR B 1 163 ? -12.372 114.414 36.983 1.00 30.68 162 TYR B CA 1
ATOM 4183 C C . TYR B 1 163 ? -13.551 114.582 37.937 1.00 30.67 162 TYR B C 1
ATOM 4184 O O . TYR B 1 163 ? -14.687 114.237 37.623 1.00 33.50 162 TYR B O 1
ATOM 4193 N N . GLN B 1 164 ? -13.256 115.146 39.102 1.00 33.38 163 GLN B N 1
ATOM 4194 C CA . GLN B 1 164 ? -14.255 115.386 40.125 1.00 36.20 163 GLN B CA 1
ATOM 4195 C C . GLN B 1 164 ? -13.835 116.530 41.033 1.00 40.40 163 GLN B C 1
ATOM 4196 O O . GLN B 1 164 ? -12.802 116.474 41.704 1.00 37.38 163 GLN B O 1
ATOM 4202 N N . LEU B 1 165 ? -14.648 117.575 41.036 1.00 42.54 164 LEU B N 1
ATOM 4203 C CA . LEU B 1 165 ? -14.400 118.728 41.878 1.00 44.56 164 LEU B CA 1
ATOM 4204 C C . LEU B 1 165 ? -15.110 118.437 43.194 1.00 42.22 164 LEU B C 1
ATOM 4205 O O . LEU B 1 165 ? -16.070 117.663 43.230 1.00 42.00 164 LEU B O 1
ATOM 4210 N N . PRO B 1 166 ? -14.634 119.030 44.298 1.00 35.69 165 PRO B N 1
ATOM 4211 C CA . PRO B 1 166 ? -15.262 118.800 45.601 1.00 43.51 165 PRO B CA 1
ATOM 4212 C C . PRO B 1 166 ? -16.788 118.914 45.577 1.00 45.47 165 PRO B C 1
ATOM 4213 O O . PRO B 1 166 ? -17.351 119.770 44.895 1.00 40.97 165 PRO B O 1
ATOM 4217 N N . ASN B 1 167 ? -17.446 118.029 46.318 1.00 52.96 166 ASN B N 1
ATOM 4218 C CA . ASN B 1 167 ? -18.901 118.014 46.396 1.00 62.15 166 ASN B CA 1
ATOM 4219 C C . ASN B 1 167 ? -19.575 118.101 45.033 1.00 61.49 166 ASN B C 1
ATOM 4220 O O . ASN B 1 167 ? -20.435 118.957 44.805 1.00 58.90 166 ASN B O 1
ATOM 4225 N N . GLU B 1 168 ? -19.172 117.208 44.133 1.00 60.83 167 GLU B N 1
ATOM 4226 C CA . GLU B 1 168 ? -19.731 117.135 42.788 1.00 55.52 167 GLU B CA 1
ATOM 4227 C C . GLU B 1 168 ? -19.499 115.770 42.188 1.00 50.65 167 GLU B C 1
ATOM 4228 O O . GLU B 1 168 ? -18.507 115.109 42.481 1.00 60.24 167 GLU B O 1
ATOM 4234 N N . SER B 1 169 ? -20.428 115.349 41.346 1.00 48.48 168 SER B N 1
ATOM 4235 C CA . SER B 1 169 ? -20.327 114.053 40.705 1.00 53.46 168 SER B CA 1
ATOM 4236 C C . SER B 1 169 ? -19.085 113.971 39.818 1.00 51.32 168 SER B C 1
ATOM 4237 O O . SER B 1 169 ? -18.533 114.994 39.400 1.00 47.23 168 SER B O 1
ATOM 4240 N N . VAL B 1 170 ? -18.649 112.743 39.548 1.00 48.46 169 VAL B N 1
ATOM 4241 C CA . VAL B 1 170 ? -17.489 112.505 38.699 1.00 43.81 169 VAL B CA 1
ATOM 4242 C C . VAL B 1 170 ? -17.945 112.713 37.265 1.00 36.44 169 VAL B C 1
ATOM 4243 O O . VAL B 1 170 ? -18.944 112.138 36.830 1.00 40.91 169 VAL B O 1
ATOM 4247 N N . LYS B 1 171 ? -17.218 113.537 36.528 1.00 29.97 170 LYS B N 1
ATOM 4248 C CA . LYS B 1 171 ? -17.592 113.815 35.158 1.00 29.95 170 LYS B CA 1
ATOM 4249 C C . LYS B 1 171 ? -16.462 113.455 34.224 1.00 30.74 170 LYS B C 1
ATOM 4250 O O . LYS B 1 171 ? -15.356 113.138 34.659 1.00 33.06 170 LYS B O 1
ATOM 4256 N N . PHE B 1 172 ? -16.755 113.492 32.932 1.00 26.61 171 PHE B N 1
ATOM 4257 C CA . PHE B 1 172 ? -15.755 113.187 31.936 1.00 25.18 171 PHE B CA 1
ATOM 4258 C C . PHE B 1 172 ? -15.767 114.341 30.953 1.00 28.64 171 PHE B C 1
ATOM 4259 O O . PHE B 1 172 ? -16.791 115.001 30.773 1.00 31.05 171 PHE B O 1
ATOM 4267 N N . TYR B 1 173 ? -14.619 114.598 30.339 1.00 30.16 172 TYR B N 1
ATOM 4268 C CA . TYR B 1 173 ? -14.492 115.672 29.370 1.00 28.42 172 TYR B CA 1
ATOM 4269 C C . TYR B 1 173 ? -13.651 115.198 28.183 1.00 34.61 172 TYR B C 1
ATOM 4270 O O . TYR B 1 173 ? -12.556 114.657 28.369 1.00 31.97 172 TYR B O 1
ATOM 4279 N N . GLU B 1 174 ? -14.176 115.381 26.971 1.00 35.28 173 GLU B N 1
ATOM 4280 C CA . GLU B 1 174 ? -13.465 114.980 25.759 1.00 37.05 173 GLU B CA 1
ATOM 4281 C C . GLU B 1 174 ? -12.653 116.138 25.203 1.00 36.11 173 GLU B C 1
ATOM 4282 O O . GLU B 1 174 ? -13.179 117.232 25.007 1.00 38.50 173 GLU B O 1
ATOM 4288 N N . TYR B 1 175 ? -11.371 115.894 24.946 1.00 36.21 174 TYR B N 1
ATOM 4289 C CA . TYR B 1 175 ? -10.501 116.933 24.411 1.00 34.74 174 TYR B CA 1
ATOM 4290 C C . TYR B 1 175 ? -10.858 117.189 22.954 1.00 37.29 174 TYR B C 1
ATOM 4291 O O . TYR B 1 175 ? -11.270 116.278 22.228 1.00 36.90 174 TYR B O 1
ATOM 4300 N N . PRO B 1 176 ? -10.715 118.439 22.506 1.00 40.65 175 PRO B N 1
ATOM 4301 C CA . PRO B 1 176 ? -11.030 118.723 21.104 1.00 42.98 175 PRO B CA 1
ATOM 4302 C C . PRO B 1 176 ? -10.061 117.857 20.293 1.00 50.58 175 PRO B C 1
ATOM 4303 O O . PRO B 1 176 ? -8.986 117.518 20.786 1.00 57.30 175 PRO B O 1
ATOM 4307 N N . THR B 1 177 ? -10.426 117.489 19.069 1.00 52.72 176 THR B N 1
ATOM 4308 C CA . THR B 1 177 ? -9.540 116.665 18.247 1.00 47.97 176 THR B CA 1
ATOM 4309 C C . THR B 1 177 ? -8.225 117.397 18.044 1.00 44.84 176 THR B C 1
ATOM 4310 O O . THR B 1 177 ? -7.151 116.861 18.302 1.00 43.55 176 THR B O 1
ATOM 4314 N N . SER B 1 178 ? -8.326 118.635 17.578 1.00 41.61 177 SER B N 1
ATOM 4315 C CA . SER B 1 178 ? -7.165 119.478 17.327 1.00 45.95 177 SER B CA 1
ATOM 4316 C C . SER B 1 178 ? -6.181 119.522 18.496 1.00 41.35 177 SER B C 1
ATOM 4317 O O . SER B 1 178 ? -5.002 119.818 18.307 1.00 44.87 177 SER B O 1
ATOM 4320 N N . LEU B 1 179 ? -6.666 119.231 19.698 1.00 39.21 178 LEU B N 1
ATOM 4321 C CA . LEU B 1 179 ? -5.827 119.283 20.888 1.00 32.26 178 LEU B CA 1
ATOM 4322 C C . LEU B 1 179 ? -4.856 118.127 21.064 1.00 32.31 178 LEU B C 1
ATOM 4323 O O . LEU B 1 179 ? -3.759 118.314 21.598 1.00 37.81 178 LEU B O 1
ATOM 4328 N N . ILE B 1 180 ? -5.245 116.937 20.615 1.00 35.65 179 ILE B N 1
ATOM 4329 C CA . ILE B 1 180 ? -4.399 115.758 20.787 1.00 29.85 179 ILE B CA 1
ATOM 4330 C C . ILE B 1 180 ? -3.562 115.356 19.579 1.00 29.81 179 ILE B C 1
ATOM 4331 O O . ILE B 1 180 ? -4.067 114.732 18.642 1.00 30.49 179 ILE B O 1
ATOM 4336 N N . LYS B 1 181 ? -2.273 115.700 19.629 1.00 30.17 180 LYS B N 1
ATOM 4337 C CA . LYS B 1 181 ? -1.333 115.385 18.555 1.00 28.57 180 LYS B CA 1
ATOM 4338 C C . LYS B 1 181 ? -1.004 113.894 18.545 1.00 34.72 180 LYS B C 1
ATOM 4339 O O . LYS B 1 181 ? -0.593 113.339 19.568 1.00 26.84 180 LYS B O 1
ATOM 4345 N N . GLU B 1 182 ? -1.187 113.252 17.390 1.00 32.10 181 GLU B N 1
ATOM 4346 C CA . GLU B 1 182 ? -0.906 111.822 17.250 1.00 32.66 181 GLU B CA 1
ATOM 4347 C C . GLU B 1 182 ? 0.049 111.562 16.090 1.00 33.47 181 GLU B C 1
ATOM 4348 O O . GLU B 1 182 ? 0.195 112.398 15.194 1.00 30.48 181 GLU B O 1
ATOM 4354 N N . VAL B 1 183 ? 0.682 110.390 16.104 1.00 38.68 182 VAL B N 1
ATOM 4355 C CA . VAL B 1 183 ? 1.638 110.018 15.070 1.00 32.25 182 VAL B CA 1
ATOM 4356 C C . VAL B 1 183 ? 1.393 108.643 14.462 1.00 32.46 182 VAL B C 1
ATOM 4357 O O . VAL B 1 183 ? 1.374 107.635 15.170 1.00 32.27 182 VAL B O 1
ATOM 4361 N N . PRO B 1 184 ? 1.184 108.593 13.135 1.00 32.85 183 PRO B N 1
ATOM 4362 C CA . PRO B 1 184 ? 0.950 107.340 12.408 1.00 29.25 183 PRO B CA 1
ATOM 4363 C C . PRO B 1 184 ? 2.294 106.624 12.293 1.00 34.42 183 PRO B C 1
ATOM 4364 O O . PRO B 1 184 ? 3.297 107.244 11.942 1.00 31.47 183 PRO B O 1
ATOM 4368 N N . ILE B 1 185 ? 2.326 105.332 12.593 1.00 37.94 184 ILE B N 1
ATOM 4369 C CA . ILE B 1 185 ? 3.581 104.591 12.510 1.00 37.94 184 ILE B CA 1
ATOM 4370 C C . ILE B 1 185 ? 3.769 103.929 11.144 1.00 37.68 184 ILE B C 1
ATOM 4371 O O . ILE B 1 185 ? 2.879 103.258 10.624 1.00 37.30 184 ILE B O 1
ATOM 4376 N N . GLU B 1 186 ? 4.944 104.125 10.565 1.00 31.47 185 GLU B N 1
ATOM 4377 C CA . GLU B 1 186 ? 5.240 103.551 9.269 1.00 38.53 185 GLU B CA 1
ATOM 4378 C C . GLU B 1 186 ? 6.737 103.325 9.159 1.00 39.21 185 GLU B C 1
ATOM 4379 O O . GLU B 1 186 ? 7.525 104.006 9.822 1.00 36.89 185 GLU B O 1
ATOM 4385 N N . HIS B 1 187 ? 7.121 102.364 8.326 1.00 33.35 186 HIS B N 1
ATOM 4386 C CA . HIS B 1 187 ? 8.524 102.054 8.127 1.00 26.97 186 HIS B CA 1
ATOM 4387 C C . HIS B 1 187 ? 8.850 102.274 6.658 1.00 29.57 186 HIS B C 1
ATOM 4388 O O . HIS B 1 187 ? 8.195 101.706 5.783 1.00 35.11 186 HIS B O 1
ATOM 4395 N N . ASN B 1 188 ? 9.860 103.100 6.398 1.00 33.41 187 ASN B N 1
ATOM 4396 C CA . ASN B 1 188 ? 10.283 103.441 5.036 1.00 43.69 187 ASN B CA 1
ATOM 4397 C C . ASN B 1 188 ? 10.589 102.224 4.189 1.00 48.17 187 ASN B C 1
ATOM 4398 O O . ASN B 1 188 ? 10.229 102.153 3.012 1.00 44.19 187 ASN B O 1
ATOM 4403 N N . HIS B 1 189 ? 11.270 101.267 4.801 1.00 45.20 188 HIS B N 1
ATOM 4404 C CA . HIS B 1 189 ? 11.669 100.062 4.106 1.00 47.99 188 HIS B CA 1
ATOM 4405 C C . HIS B 1 189 ? 10.587 98.980 4.081 1.00 50.58 188 HIS B C 1
ATOM 4406 O O . HIS B 1 189 ? 10.743 97.968 3.399 1.00 61.05 188 HIS B O 1
ATOM 4413 N N . TYR B 1 190 ? 9.487 99.191 4.800 1.00 38.66 189 TYR B N 1
ATOM 4414 C CA . TYR B 1 190 ? 8.426 98.189 4.850 1.00 34.60 189 TYR B CA 1
ATOM 4415 C C . TYR B 1 190 ? 7.023 98.766 4.718 1.00 36.21 189 TYR B C 1
ATOM 4416 O O . TYR B 1 190 ? 6.348 99.018 5.711 1.00 34.05 189 TYR B O 1
ATOM 4425 N N . PRO B 1 191 ? 6.555 98.948 3.474 1.00 44.69 190 PRO B N 1
ATOM 4426 C CA . PRO B 1 191 ? 5.235 99.497 3.144 1.00 38.73 190 PRO B CA 1
ATOM 4427 C C . PRO B 1 191 ? 4.045 98.799 3.802 1.00 38.38 190 PRO B C 1
ATOM 4428 O O . PRO B 1 191 ? 3.002 99.414 4.000 1.00 40.10 190 PRO B O 1
ATOM 4432 N N . LYS B 1 192 ? 4.199 97.521 4.135 1.00 38.98 191 LYS B N 1
ATOM 4433 C CA . LYS B 1 192 ? 3.126 96.755 4.763 1.00 33.54 191 LYS B CA 1
ATOM 4434 C C . LYS B 1 192 ? 2.821 97.187 6.186 1.00 34.06 191 LYS B C 1
ATOM 4435 O O . LYS B 1 192 ? 1.725 96.930 6.686 1.00 39.85 191 LYS B O 1
ATOM 4441 N N . LEU B 1 193 ? 3.785 97.823 6.844 1.00 30.53 192 LEU B N 1
ATOM 4442 C CA . LEU B 1 193 ? 3.579 98.265 8.219 1.00 32.44 192 LEU B CA 1
ATOM 4443 C C . LEU B 1 193 ? 2.516 99.356 8.306 1.00 37.54 192 LEU B C 1
ATOM 4444 O O . LEU B 1 193 ? 1.750 99.403 9.276 1.00 31.68 192 LEU B O 1
ATOM 4449 N N . ARG B 1 194 ? 2.475 100.231 7.300 1.00 37.74 193 ARG B N 1
ATOM 4450 C CA . ARG B 1 194 ? 1.483 101.304 7.265 1.00 39.00 193 ARG B CA 1
ATOM 4451 C C . ARG B 1 194 ? 0.089 100.702 7.285 1.00 33.29 193 ARG B C 1
ATOM 4452 O O . ARG B 1 194 ? -0.807 101.206 7.955 1.00 36.26 193 ARG B O 1
ATOM 4460 N N . LYS B 1 195 ? -0.078 99.615 6.541 1.00 33.90 194 LYS B N 1
ATOM 4461 C CA . LYS B 1 195 ? -1.354 98.920 6.447 1.00 38.57 194 LYS B CA 1
ATOM 4462 C C . LYS B 1 195 ? -1.919 98.455 7.786 1.00 36.65 194 LYS B C 1
ATOM 4463 O O . LYS B 1 195 ? -3.093 98.095 7.869 1.00 32.72 194 LYS B O 1
ATOM 4469 N N . LEU B 1 196 ? -1.092 98.461 8.830 1.00 38.61 195 LEU B N 1
ATOM 4470 C CA . LEU B 1 196 ? -1.538 98.055 10.161 1.00 28.60 195 LEU B CA 1
ATOM 4471 C C . LEU B 1 196 ? -2.281 99.190 10.882 1.00 26.81 195 LEU B C 1
ATOM 4472 O O . LEU B 1 196 ? -2.931 98.961 11.897 1.00 30.50 195 LEU B O 1
ATOM 4477 N N . ASN B 1 197 ? -2.181 100.405 10.347 1.00 27.82 196 ASN B N 1
ATOM 4478 C CA . ASN B 1 197 ? -2.849 101.583 10.907 1.00 37.95 196 ASN B CA 1
ATOM 4479 C C . ASN B 1 197 ? -2.511 101.807 12.368 1.00 41.18 196 ASN B C 1
ATOM 4480 O O . ASN B 1 197 ? -3.401 101.959 13.216 1.00 39.40 196 ASN B O 1
ATOM 4485 N N . LEU B 1 198 ? -1.218 101.825 12.657 1.00 32.97 197 LEU B N 1
ATOM 4486 C CA . LEU B 1 198 ? -0.753 102.038 14.011 1.00 27.56 197 LEU B CA 1
ATOM 4487 C C . LEU B 1 198 ? -0.440 103.516 14.219 1.00 30.08 197 LEU B C 1
ATOM 4488 O O . LEU B 1 198 ? -0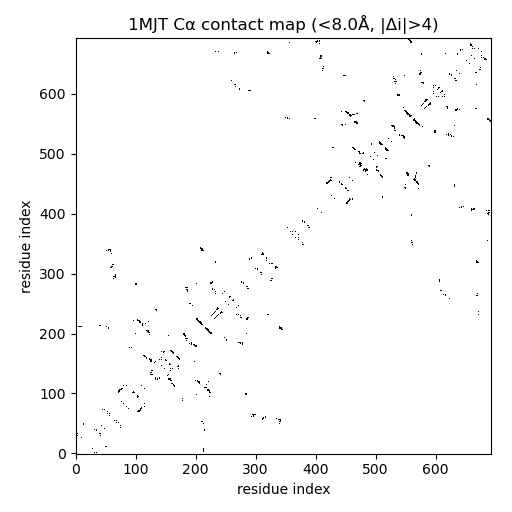.200 104.259 13.259 1.00 27.44 197 LEU B O 1
ATOM 4493 N N . LYS B 1 199 ? -0.460 103.934 15.481 1.00 31.31 198 LYS B N 1
ATOM 4494 C CA . LYS B 1 199 ? -0.160 105.307 15.842 1.00 25.56 198 LYS B CA 1
ATOM 4495 C C . LYS B 1 199 ? -0.039 105.415 17.346 1.00 27.41 198 LYS B C 1
ATOM 4496 O O . LYS B 1 199 ? -0.336 104.466 18.069 1.00 20.78 198 LYS B O 1
ATOM 4502 N N . TRP B 1 200 ? 0.420 106.571 17.810 1.00 30.63 199 TRP B N 1
ATOM 4503 C CA . TRP B 1 200 ? 0.558 106.818 19.239 1.00 25.57 199 TRP B CA 1
ATOM 4504 C C . TRP B 1 200 ? 0.524 108.318 19.494 1.00 20.82 199 TRP B C 1
ATOM 4505 O O . TRP B 1 200 ? 0.840 109.100 18.607 1.00 27.51 199 TRP B O 1
ATOM 4516 N N . TYR B 1 201 ? 0.122 108.724 20.693 1.00 22.15 200 TYR B N 1
ATOM 4517 C CA . TYR B 1 201 ? 0.064 110.145 21.013 1.00 22.86 200 TYR B CA 1
ATOM 4518 C C . TYR B 1 201 ? 1.460 110.691 21.302 1.00 23.89 200 TYR B C 1
ATOM 4519 O O . TYR B 1 201 ? 2.366 109.952 21.680 1.00 31.40 200 TYR B O 1
ATOM 4528 N N . ALA B 1 202 ? 1.621 111.994 21.103 1.00 29.79 201 ALA B N 1
ATOM 4529 C CA . ALA B 1 202 ? 2.902 112.665 21.269 1.00 25.66 201 ALA B CA 1
ATOM 4530 C C . ALA B 1 202 ? 3.358 112.921 22.685 1.00 25.15 201 ALA B C 1
ATOM 4531 O O . ALA B 1 202 ? 4.531 112.741 23.003 1.00 30.97 201 ALA B O 1
ATOM 4533 N N . VAL B 1 203 ? 2.442 113.353 23.538 1.00 25.87 202 VAL B N 1
ATOM 4534 C CA . VAL B 1 203 ? 2.823 113.681 24.896 1.00 22.06 202 VAL B CA 1
ATOM 4535 C C . VAL B 1 203 ? 2.436 112.715 26.003 1.00 27.03 202 VAL B C 1
ATOM 4536 O O . VAL B 1 203 ? 1.262 112.396 26.204 1.00 24.36 202 VAL B O 1
ATOM 4540 N N . PRO B 1 204 ? 3.445 112.211 26.721 1.00 18.03 203 PRO B N 1
ATOM 4541 C CA . PRO B 1 204 ? 3.190 111.293 27.827 1.00 21.45 203 PRO B CA 1
ATOM 4542 C C . PRO B 1 204 ? 3.028 112.201 29.064 1.00 25.57 203 PRO B C 1
ATOM 4543 O O . PRO B 1 204 ? 3.995 112.834 29.509 1.00 28.73 203 PRO B O 1
ATOM 4547 N N . ILE B 1 205 ? 1.807 112.294 29.591 1.00 24.64 204 ILE B N 1
ATOM 4548 C CA . ILE B 1 205 ? 1.531 113.143 30.761 1.00 29.92 204 ILE B CA 1
ATOM 4549 C C . ILE B 1 205 ? 1.000 112.323 31.935 1.00 25.58 204 ILE B C 1
ATOM 4550 O O . ILE B 1 205 ? -0.193 112.037 32.009 1.00 31.29 204 ILE B O 1
ATOM 4555 N N . ILE B 1 206 ? 1.880 111.959 32.857 1.00 28.87 205 ILE B N 1
ATOM 4556 C CA . ILE B 1 206 ? 1.483 111.171 34.018 1.00 24.39 205 ILE B CA 1
ATOM 4557 C C . ILE B 1 206 ? 0.583 111.964 34.955 1.00 29.91 205 ILE B C 1
ATOM 4558 O O . ILE B 1 206 ? 0.951 113.037 35.429 1.00 32.92 205 ILE B O 1
ATOM 4563 N N . SER B 1 207 ? -0.604 111.415 35.212 1.00 34.99 206 SER B N 1
ATOM 4564 C CA . SER B 1 207 ? -1.601 112.047 36.067 1.00 24.84 206 SER B CA 1
ATOM 4565 C C . SER B 1 207 ? -2.095 111.124 37.177 1.00 23.42 206 SER B C 1
ATOM 4566 O O . SER B 1 207 ? -3.205 111.291 37.678 1.00 25.54 206 SER B O 1
ATOM 4569 N N . ASN B 1 208 ? -1.281 110.148 37.564 1.00 27.83 207 ASN B N 1
ATOM 4570 C CA . ASN B 1 208 ? -1.686 109.231 38.625 1.00 36.29 207 ASN B CA 1
ATOM 4571 C C . ASN B 1 208 ? -0.677 109.109 39.771 1.00 39.80 207 ASN B C 1
ATOM 4572 O O . ASN B 1 208 ? -0.644 108.094 40.480 1.00 42.10 207 ASN B O 1
ATOM 4577 N N . MET B 1 209 ? 0.136 110.144 39.968 1.00 32.65 208 MET B N 1
ATOM 4578 C CA . MET B 1 209 ? 1.118 110.105 41.041 1.00 32.95 208 MET B CA 1
ATOM 4579 C C . MET B 1 209 ? 1.001 111.273 41.997 1.00 32.12 208 MET B C 1
ATOM 4580 O O . MET B 1 209 ? 0.440 112.313 41.660 1.00 31.16 208 MET B O 1
ATOM 4585 N N . ASP B 1 210 ? 1.513 111.073 43.205 1.00 29.65 209 ASP B N 1
ATOM 4586 C CA . ASP B 1 210 ? 1.498 112.112 44.212 1.00 27.96 209 ASP B CA 1
ATOM 4587 C C . ASP B 1 210 ? 2.835 112.805 44.182 1.00 32.26 209 ASP B C 1
ATOM 4588 O O . ASP B 1 210 ? 3.875 112.165 44.044 1.00 33.53 209 ASP B O 1
ATOM 4593 N N . LEU B 1 211 ? 2.796 114.121 44.300 1.00 30.58 210 LEU B N 1
ATOM 4594 C CA . LEU B 1 211 ? 4.009 114.906 44.349 1.00 31.87 210 LEU B CA 1
ATOM 4595 C C . LEU B 1 211 ? 4.159 115.276 45.825 1.00 23.64 210 LEU B C 1
ATOM 4596 O O . LEU B 1 211 ? 3.247 115.849 46.414 1.00 26.54 210 LEU B O 1
ATOM 4601 N N . LYS B 1 212 ? 5.290 114.934 46.429 1.00 25.88 211 LYS B N 1
ATOM 4602 C CA . LYS B 1 212 ? 5.515 115.265 47.834 1.00 30.77 211 LYS B CA 1
ATOM 4603 C C . LYS B 1 212 ? 6.681 116.227 48.002 1.00 32.82 211 LYS B C 1
ATOM 4604 O O . LYS B 1 212 ? 7.796 115.938 47.571 1.00 32.63 211 LYS B O 1
ATOM 4610 N N . ILE B 1 213 ? 6.407 117.369 48.631 1.00 26.64 212 ILE B N 1
ATOM 4611 C CA . ILE B 1 213 ? 7.412 118.402 48.868 1.00 21.56 212 ILE B CA 1
ATOM 4612 C C . ILE B 1 213 ? 7.375 118.856 50.321 1.00 26.32 212 ILE B C 1
ATOM 4613 O O . ILE B 1 213 ? 6.387 119.431 50.768 1.00 29.14 212 ILE B O 1
ATOM 4618 N N . GLY B 1 214 ? 8.452 118.592 51.052 1.00 28.71 213 GLY B N 1
ATOM 4619 C CA . GLY B 1 214 ? 8.524 118.986 52.453 1.00 32.98 213 GLY B CA 1
ATOM 4620 C C . GLY B 1 214 ? 7.296 118.664 53.288 1.00 28.60 213 GLY B C 1
ATOM 4621 O O . GLY B 1 214 ? 6.762 119.525 53.987 1.00 28.69 213 GLY B O 1
ATOM 4622 N N . GLY B 1 215 ? 6.838 117.421 53.216 1.00 29.69 214 GLY B N 1
ATOM 4623 C CA . GLY B 1 215 ? 5.674 117.030 53.985 1.00 26.84 214 GLY B CA 1
ATOM 4624 C C . GLY B 1 215 ? 4.347 117.303 53.307 1.00 27.54 214 GLY B C 1
ATOM 4625 O O . GLY B 1 215 ? 3.344 116.667 53.629 1.00 35.66 214 GLY B O 1
ATOM 4626 N N . ILE B 1 216 ? 4.332 118.247 52.371 1.00 29.44 215 ILE B N 1
ATOM 4627 C CA . ILE B 1 216 ? 3.107 118.589 51.667 1.00 26.77 215 ILE B CA 1
ATOM 4628 C C . ILE B 1 216 ? 2.858 117.653 50.509 1.00 32.89 215 ILE B C 1
ATOM 4629 O O . ILE B 1 216 ? 3.689 117.523 49.613 1.00 33.87 215 ILE B O 1
ATOM 4634 N N . VAL B 1 217 ? 1.703 117.001 50.532 1.00 39.19 216 VAL B N 1
ATOM 4635 C CA . VAL B 1 217 ? 1.338 116.078 49.469 1.00 36.33 216 VAL B CA 1
ATOM 4636 C C . VAL B 1 217 ? 0.388 116.744 48.471 1.00 30.97 216 VAL B C 1
ATOM 4637 O O . VAL B 1 217 ? -0.678 117.249 48.837 1.00 30.77 216 VAL B O 1
ATOM 4641 N N . TYR B 1 218 ? 0.805 116.749 47.209 1.00 32.95 217 TYR B N 1
ATOM 4642 C CA . TYR B 1 218 ? 0.027 117.313 46.108 1.00 28.71 217 TYR B CA 1
ATOM 4643 C C . TYR B 1 218 ? -0.459 116.126 45.268 1.00 28.94 217 TYR B C 1
ATOM 4644 O O . TYR B 1 218 ? 0.259 115.626 44.398 1.00 31.52 217 TYR B O 1
ATOM 4653 N N . PRO B 1 219 ? -1.686 115.647 45.537 1.00 31.01 218 PRO B N 1
ATOM 4654 C CA . PRO B 1 219 ? -2.288 114.514 44.822 1.00 27.32 218 PRO B CA 1
ATOM 4655 C C . PRO B 1 219 ? -2.590 114.736 43.342 1.00 24.01 218 PRO B C 1
ATOM 4656 O O . PRO B 1 219 ? -2.553 113.793 42.552 1.00 27.20 218 PRO B O 1
ATOM 4660 N N . THR B 1 220 ? -2.879 115.973 42.961 1.00 16.81 219 THR B N 1
ATOM 4661 C CA . THR B 1 220 ? -3.196 116.262 41.572 1.00 22.91 219 THR B CA 1
ATOM 4662 C C . THR B 1 220 ? -2.179 117.218 40.976 1.00 26.52 219 THR B C 1
ATOM 4663 O O . THR B 1 220 ? -2.313 118.430 41.099 1.00 27.23 219 THR B O 1
ATOM 4667 N N . ALA B 1 221 ? -1.160 116.657 40.327 1.00 29.13 220 ALA B N 1
ATOM 4668 C CA . ALA B 1 221 ? -0.096 117.444 39.712 1.00 24.10 220 ALA B CA 1
ATOM 4669 C C . ALA B 1 221 ? 0.476 116.729 38.485 1.00 22.18 220 ALA B C 1
ATOM 4670 O O . ALA B 1 221 ? 1.596 116.223 38.513 1.00 22.50 220 ALA B O 1
ATOM 4672 N N . PRO B 1 222 ? -0.291 116.681 37.389 1.00 22.09 221 PRO B N 1
ATOM 4673 C CA . PRO B 1 222 ? 0.167 116.015 36.166 1.00 17.30 221 PRO B CA 1
ATOM 4674 C C . PRO B 1 222 ? 1.419 116.611 35.547 1.00 22.55 221 PRO B C 1
ATOM 4675 O O . PRO B 1 222 ? 1.548 117.825 35.438 1.00 23.99 221 PRO B O 1
ATOM 4679 N N . PHE B 1 223 ? 2.339 115.737 35.144 1.00 25.41 222 PHE B N 1
ATOM 4680 C CA . PHE B 1 223 ? 3.586 116.155 34.525 1.00 22.62 222 PHE B CA 1
ATOM 4681 C C . PHE B 1 223 ? 3.845 115.420 33.218 1.00 23.16 222 PHE B C 1
ATOM 4682 O O . PHE B 1 223 ? 3.275 114.367 32.956 1.00 28.10 222 PHE B O 1
ATOM 4690 N N . ASN B 1 224 ? 4.714 115.986 32.394 1.00 22.99 223 ASN B N 1
ATOM 4691 C CA . ASN B 1 224 ? 5.033 115.381 31.115 1.00 23.51 223 ASN B CA 1
ATOM 4692 C C . ASN B 1 224 ? 6.450 115.710 30.661 1.00 21.49 223 ASN B C 1
ATOM 4693 O O . ASN B 1 224 ? 7.086 116.640 31.152 1.00 23.19 223 ASN B O 1
ATOM 4698 N N . GLY B 1 225 ? 6.920 114.916 29.709 1.00 22.55 224 GLY B N 1
ATOM 4699 C CA . GLY B 1 225 ? 8.219 115.105 29.099 1.00 12.47 224 GLY B CA 1
ATOM 4700 C C . GLY B 1 225 ? 7.917 114.695 27.671 1.00 23.37 224 GLY B C 1
ATOM 4701 O O . GLY B 1 225 ? 6.831 114.986 27.165 1.00 24.57 224 GLY B O 1
ATOM 4702 N N . TRP B 1 226 ? 8.859 114.032 27.010 1.00 21.01 225 TRP B N 1
ATOM 4703 C CA . TRP B 1 226 ? 8.626 113.540 25.660 1.00 13.63 225 TRP B CA 1
ATOM 4704 C C . TRP B 1 226 ? 9.009 112.073 25.732 1.00 21.16 225 TRP B C 1
ATOM 4705 O O . TRP B 1 226 ? 9.634 111.636 26.702 1.00 21.78 225 TRP B O 1
ATOM 4716 N N . TYR B 1 227 ? 8.625 111.307 24.722 1.00 20.73 226 TYR B N 1
ATOM 4717 C CA . TYR B 1 227 ? 8.917 109.884 24.702 1.00 20.44 226 TYR B CA 1
ATOM 4718 C C . TYR B 1 227 ? 10.323 109.472 24.320 1.00 27.22 226 TYR B C 1
ATOM 4719 O O . TYR B 1 227 ? 11.066 110.203 23.646 1.00 19.75 226 TYR B O 1
ATOM 4728 N N . MET B 1 228 ? 10.660 108.268 24.771 1.00 30.79 227 MET B N 1
ATOM 4729 C CA . MET B 1 228 ? 11.918 107.615 24.457 1.00 26.34 227 MET B CA 1
ATOM 4730 C C . MET B 1 228 ? 11.406 106.398 23.670 1.00 22.68 227 MET B C 1
ATOM 4731 O O . MET B 1 228 ? 10.556 105.641 24.144 1.00 21.34 227 MET B O 1
ATOM 4736 N N . VAL B 1 229 ? 11.914 106.242 22.455 1.00 18.07 228 VAL B N 1
ATOM 4737 C CA . VAL B 1 229 ? 11.481 105.193 21.539 1.00 21.33 228 VAL B CA 1
ATOM 4738 C C . VAL B 1 229 ? 10.981 103.841 22.053 1.00 22.73 228 VAL B C 1
ATOM 4739 O O . VAL B 1 229 ? 9.921 103.383 21.630 1.00 24.23 228 VAL B O 1
ATOM 4743 N N . THR B 1 230 ? 11.722 103.200 22.953 1.00 25.44 229 THR B N 1
ATOM 4744 C CA . THR B 1 230 ? 11.334 101.880 23.441 1.00 22.14 229 THR B CA 1
ATOM 4745 C C . THR B 1 230 ? 10.048 101.811 24.253 1.00 18.50 229 THR B C 1
ATOM 4746 O O . THR B 1 230 ? 9.446 100.746 24.372 1.00 25.34 229 THR B O 1
ATOM 4750 N N . GLU B 1 231 ? 9.613 102.931 24.811 1.00 23.69 230 GLU B N 1
ATOM 4751 C CA . GLU B 1 231 ? 8.376 102.927 25.589 1.00 24.65 230 GLU B CA 1
ATOM 4752 C C . GLU B 1 231 ? 7.208 102.502 24.690 1.00 24.80 230 GLU B C 1
ATOM 4753 O O . GLU B 1 231 ? 6.303 101.783 25.110 1.00 29.94 230 GLU B O 1
ATOM 4759 N N . ILE B 1 232 ? 7.252 102.959 23.447 1.00 22.44 231 ILE B N 1
ATOM 4760 C CA . ILE B 1 232 ? 6.232 102.657 22.454 1.00 25.14 231 ILE B CA 1
ATOM 4761 C C . ILE B 1 232 ? 6.640 101.423 21.633 1.00 24.05 231 ILE B C 1
ATOM 4762 O O . ILE B 1 232 ? 5.956 100.397 21.657 1.00 25.83 231 ILE B O 1
ATOM 4767 N N . GLY B 1 233 ? 7.763 101.531 20.928 1.00 17.93 232 GLY B N 1
ATOM 4768 C CA . GLY B 1 233 ? 8.242 100.446 20.088 1.00 29.15 232 GLY B CA 1
ATOM 4769 C C . GLY B 1 233 ? 8.472 99.084 20.726 1.00 32.97 232 GLY B C 1
ATOM 4770 O O . GLY B 1 233 ? 8.513 98.069 20.029 1.00 35.46 232 GLY B O 1
ATOM 4771 N N . VAL B 1 234 ? 8.633 99.042 22.042 1.00 28.62 233 VAL B N 1
ATOM 4772 C CA . VAL B 1 234 ? 8.860 97.764 22.719 1.00 22.20 233 VAL B CA 1
ATOM 4773 C C . VAL B 1 234 ? 7.751 97.389 23.705 1.00 22.31 233 VAL B C 1
ATOM 4774 O O . VAL B 1 234 ? 7.082 96.376 23.539 1.00 24.26 233 VAL B O 1
ATOM 4778 N N . ARG B 1 235 ? 7.553 98.211 24.727 1.00 16.47 234 ARG B N 1
ATOM 4779 C CA . ARG B 1 235 ? 6.556 97.913 25.738 1.00 17.71 234 ARG B CA 1
ATOM 4780 C C . ARG B 1 235 ? 5.114 98.061 25.270 1.00 20.18 234 ARG B C 1
ATOM 4781 O O . ARG B 1 235 ? 4.375 97.080 25.202 1.00 22.52 234 ARG B O 1
ATOM 4789 N N . ASN B 1 236 ? 4.714 99.282 24.943 1.00 29.30 235 ASN B N 1
ATOM 4790 C CA . ASN B 1 236 ? 3.346 99.530 24.504 1.00 28.00 235 ASN B CA 1
ATOM 4791 C C . ASN B 1 236 ? 2.883 98.646 23.344 1.00 22.35 235 ASN B C 1
ATOM 4792 O O . ASN B 1 236 ? 1.806 98.056 23.399 1.00 30.74 235 ASN B O 1
ATOM 4797 N N . PHE B 1 237 ? 3.689 98.530 22.301 1.00 17.07 236 PHE B N 1
ATOM 4798 C CA . PHE B 1 237 ? 3.280 97.725 21.157 1.00 22.14 236 PHE B CA 1
ATOM 4799 C C . PHE B 1 237 ? 3.510 96.215 21.244 1.00 27.49 236 PHE B C 1
ATOM 4800 O O . PHE B 1 237 ? 2.734 95.433 20.701 1.00 27.00 236 PHE B O 1
ATOM 4808 N N . ILE B 1 238 ? 4.564 95.798 21.934 1.00 28.75 237 ILE B N 1
ATOM 4809 C CA . ILE B 1 238 ? 4.888 94.382 21.983 1.00 22.89 237 ILE B CA 1
ATOM 4810 C C . ILE B 1 238 ? 4.545 93.580 23.238 1.00 20.97 237 ILE B C 1
ATOM 4811 O O . ILE B 1 238 ? 4.355 92.370 23.141 1.00 22.31 237 ILE B O 1
ATOM 4816 N N . ASP B 1 239 ? 4.461 94.213 24.406 1.00 15.84 238 ASP B N 1
ATOM 4817 C CA . ASP B 1 239 ? 4.118 93.450 25.606 1.00 24.23 238 ASP B CA 1
ATOM 4818 C C . ASP B 1 239 ? 2.841 92.659 25.315 1.00 29.30 238 ASP B C 1
ATOM 4819 O O . ASP B 1 239 ? 1.913 93.182 24.693 1.00 29.65 238 ASP B O 1
ATOM 4824 N N . ASP B 1 240 ? 2.788 91.403 25.751 1.00 29.32 239 ASP B N 1
ATOM 4825 C CA . ASP B 1 240 ? 1.604 90.590 25.496 1.00 31.74 239 ASP B CA 1
ATOM 4826 C C . ASP B 1 240 ? 0.380 91.046 26.292 1.00 32.99 239 ASP B C 1
ATOM 4827 O O . ASP B 1 240 ? -0.748 90.615 26.016 1.00 28.72 239 ASP B O 1
ATOM 4832 N N . TYR B 1 241 ? 0.595 91.918 27.275 1.00 27.68 240 TYR B N 1
ATOM 4833 C CA . TYR B 1 241 ? -0.519 92.437 28.068 1.00 22.48 240 TYR B CA 1
ATOM 4834 C C . TYR B 1 241 ? -0.882 93.852 27.636 1.00 26.64 240 TYR B C 1
ATOM 4835 O O . TYR B 1 241 ? -1.642 94.552 28.313 1.00 32.95 240 TYR B O 1
ATOM 4844 N N . ARG B 1 242 ? -0.316 94.261 26.502 1.00 29.72 241 ARG B N 1
ATOM 4845 C CA . ARG B 1 242 ? -0.567 95.572 25.917 1.00 25.36 241 ARG B CA 1
ATOM 4846 C C . ARG B 1 242 ? -1.134 95.298 24.528 1.00 28.18 241 ARG B C 1
ATOM 4847 O O . ARG B 1 242 ? -2.085 94.528 24.408 1.00 35.75 241 ARG B O 1
ATOM 4855 N N . TYR B 1 243 ? -0.566 95.890 23.479 1.00 24.05 242 TYR B N 1
ATOM 4856 C CA . TYR B 1 243 ? -1.112 95.647 22.148 1.00 24.31 242 TYR B CA 1
ATOM 4857 C C . TYR B 1 243 ? -0.715 94.322 21.519 1.00 30.75 242 TYR B C 1
ATOM 4858 O O . TYR B 1 243 ? -1.353 93.883 20.560 1.00 32.12 242 TYR B O 1
ATOM 4867 N N . ASN B 1 244 ? 0.342 93.702 22.045 1.00 31.00 243 ASN B N 1
ATOM 4868 C CA . ASN B 1 244 ? 0.791 92.386 21.588 1.00 24.04 243 ASN B CA 1
ATOM 4869 C C . ASN B 1 244 ? 0.885 92.253 20.058 1.00 28.59 243 ASN B C 1
ATOM 4870 O O . ASN B 1 244 ? 0.387 91.293 19.468 1.00 33.58 243 ASN B O 1
ATOM 4875 N N . LEU B 1 245 ? 1.566 93.199 19.425 1.00 28.14 244 LEU B N 1
ATOM 4876 C CA . LEU B 1 245 ? 1.683 93.241 17.963 1.00 29.92 244 LEU B CA 1
ATOM 4877 C C . LEU B 1 245 ? 2.866 92.540 17.287 1.00 28.62 244 LEU B C 1
ATOM 4878 O O . LEU B 1 245 ? 3.070 92.717 16.087 1.00 30.23 244 LEU B O 1
ATOM 4883 N N . LEU B 1 246 ? 3.633 91.739 18.021 1.00 26.92 245 LEU B N 1
ATOM 4884 C CA . LEU B 1 246 ? 4.799 91.088 17.420 1.00 28.45 245 LEU B CA 1
ATOM 4885 C C . LEU B 1 246 ? 4.505 90.277 16.159 1.00 28.39 245 LEU B C 1
ATOM 4886 O O . LEU B 1 246 ? 5.144 90.480 15.120 1.00 34.20 245 LEU B O 1
ATOM 4891 N N . GLU B 1 247 ? 3.552 89.355 16.241 1.00 15.09 246 GLU B N 1
ATOM 4892 C CA . GLU B 1 247 ? 3.231 88.547 15.080 1.00 23.14 246 GLU B CA 1
ATOM 4893 C C . GLU B 1 247 ? 2.844 89.413 13.893 1.00 26.74 246 GLU B C 1
ATOM 4894 O O . GLU B 1 247 ? 3.398 89.262 12.809 1.00 32.33 246 GLU B O 1
ATOM 4900 N N . LYS B 1 248 ? 1.900 90.323 14.100 1.00 28.47 247 LYS B N 1
ATOM 4901 C CA . LYS B 1 248 ? 1.440 91.198 13.030 1.00 31.83 247 LYS B CA 1
ATOM 4902 C C . LYS B 1 248 ? 2.556 92.029 12.421 1.00 32.18 247 LYS B C 1
ATOM 4903 O O . LYS B 1 248 ? 2.701 92.097 11.200 1.00 37.42 247 LYS B O 1
ATOM 4909 N N . VAL B 1 249 ? 3.347 92.656 13.278 1.00 27.18 248 VAL B N 1
ATOM 4910 C CA . VAL B 1 249 ? 4.458 93.478 12.836 1.00 24.38 248 VAL B CA 1
ATOM 4911 C C . VAL B 1 249 ? 5.508 92.643 12.086 1.00 26.29 248 VAL B C 1
ATOM 4912 O O . VAL B 1 249 ? 6.069 93.085 11.083 1.00 28.55 248 VAL B O 1
ATOM 4916 N N . ALA B 1 250 ? 5.772 91.436 12.573 1.00 22.89 249 ALA B N 1
ATOM 4917 C CA . ALA B 1 250 ? 6.731 90.552 11.922 1.00 29.88 249 ALA B CA 1
ATOM 4918 C C . ALA B 1 250 ? 6.316 90.339 10.465 1.00 32.09 249 ALA B C 1
ATOM 4919 O O . ALA B 1 250 ? 7.143 90.412 9.555 1.00 32.50 249 ALA B O 1
ATOM 4921 N N . ASP B 1 251 ? 5.025 90.083 10.261 1.00 35.60 250 ASP B N 1
ATOM 4922 C CA . ASP B 1 251 ? 4.467 89.861 8.929 1.00 38.88 250 ASP B CA 1
ATOM 4923 C C . ASP B 1 251 ? 4.640 91.080 8.041 1.00 33.87 250 ASP B C 1
ATOM 4924 O O . ASP B 1 251 ? 4.883 90.955 6.841 1.00 38.98 250 ASP B O 1
ATOM 4929 N N . ALA B 1 252 ? 4.506 92.261 8.631 1.00 29.26 251 ALA B N 1
ATOM 4930 C CA . ALA B 1 252 ? 4.665 93.496 7.882 1.00 24.38 251 ALA B CA 1
ATOM 4931 C C . ALA B 1 252 ? 6.119 93.624 7.455 1.00 32.13 251 ALA B C 1
ATOM 4932 O O . ALA B 1 252 ? 6.411 94.168 6.393 1.00 39.30 251 ALA B O 1
ATOM 4934 N N . PHE B 1 253 ? 7.030 93.114 8.283 1.00 36.39 252 PHE B N 1
ATOM 4935 C CA . PHE B 1 253 ? 8.461 93.163 7.976 1.00 32.90 252 PHE B CA 1
ATOM 4936 C C . PHE B 1 253 ? 8.821 91.957 7.116 1.00 35.93 252 PHE B C 1
ATOM 4937 O O . PHE B 1 253 ? 9.972 91.767 6.725 1.00 33.36 252 PHE B O 1
ATOM 4945 N N . GLU B 1 254 ? 7.806 91.144 6.843 1.00 38.47 253 GLU B N 1
ATOM 4946 C CA . GLU B 1 254 ? 7.927 89.961 6.007 1.00 40.72 253 GLU B CA 1
ATOM 4947 C C . GLU B 1 254 ? 8.904 88.908 6.497 1.00 40.84 253 GLU B C 1
ATOM 4948 O O . GLU B 1 254 ? 9.764 88.445 5.746 1.00 41.36 253 GLU B O 1
ATOM 4954 N N . PHE B 1 255 ? 8.770 88.523 7.757 1.00 35.86 254 PHE B N 1
ATOM 4955 C CA . PHE B 1 255 ? 9.632 87.493 8.301 1.00 36.80 254 PHE B CA 1
ATOM 4956 C C . PHE B 1 255 ? 8.908 86.162 8.118 1.00 40.57 254 PHE B C 1
ATOM 4957 O O . PHE B 1 255 ? 7.775 85.991 8.577 1.00 50.03 254 PHE B O 1
ATOM 4965 N N . ASP B 1 256 ? 9.564 85.233 7.426 1.00 36.85 255 ASP B N 1
ATOM 4966 C CA . ASP B 1 256 ? 8.998 83.916 7.140 1.00 47.67 255 ASP B CA 1
ATOM 4967 C C . ASP B 1 256 ? 8.734 83.052 8.371 1.00 49.34 255 ASP B C 1
ATOM 4968 O O . ASP B 1 256 ? 7.907 82.143 8.330 1.00 56.62 255 ASP B O 1
ATOM 4973 N N . THR B 1 257 ? 9.439 83.329 9.461 1.00 44.43 256 THR B N 1
ATOM 4974 C CA . THR B 1 257 ? 9.265 82.563 10.684 1.00 34.38 256 THR B CA 1
ATOM 4975 C C . THR B 1 257 ? 9.707 83.390 11.884 1.00 36.20 256 THR B C 1
ATOM 4976 O O . THR B 1 257 ? 10.422 84.377 11.738 1.00 36.28 256 THR B O 1
ATOM 4980 N N . LEU B 1 258 ? 9.260 82.994 13.068 1.00 30.82 257 LEU B N 1
ATOM 4981 C CA . LEU B 1 258 ? 9.633 83.685 14.291 1.00 31.20 257 LEU B CA 1
ATOM 4982 C C . LEU B 1 258 ? 10.191 82.668 15.277 1.00 36.86 257 LEU B C 1
ATOM 4983 O O . LEU B 1 258 ? 10.107 82.864 16.492 1.00 36.65 257 LEU B O 1
ATOM 4988 N N . LYS B 1 259 ? 10.736 81.565 14.763 1.00 36.14 258 LYS B N 1
ATOM 4989 C CA . LYS B 1 259 ? 11.303 80.559 15.651 1.00 34.22 258 LYS B CA 1
ATOM 4990 C C . LYS B 1 259 ? 12.512 81.220 16.300 1.00 33.63 258 LYS B C 1
ATOM 4991 O O . LYS B 1 259 ? 13.264 81.956 15.654 1.00 31.62 258 LYS B O 1
ATOM 4997 N N . ASN B 1 260 ? 12.683 80.974 17.588 1.00 29.14 259 ASN B N 1
ATOM 4998 C CA . ASN B 1 260 ? 13.761 81.591 18.326 1.00 24.50 259 ASN B CA 1
ATOM 4999 C C . ASN B 1 260 ? 15.122 81.630 17.655 1.00 31.59 259 ASN B C 1
ATOM 5000 O O . ASN B 1 260 ? 15.675 82.716 17.464 1.00 37.65 259 ASN B O 1
ATOM 5005 N N . ASN B 1 261 ? 15.670 80.480 17.276 1.00 28.50 260 ASN B N 1
ATOM 5006 C CA . ASN B 1 261 ? 16.996 80.505 16.677 1.00 24.93 260 ASN B CA 1
ATOM 5007 C C . ASN B 1 261 ? 17.088 81.193 15.316 1.00 26.64 260 ASN B C 1
ATOM 5008 O O . ASN B 1 261 ? 18.130 81.156 14.663 1.00 26.75 260 ASN B O 1
ATOM 5013 N N . SER B 1 262 ? 16.008 81.846 14.898 1.00 23.10 261 SER B N 1
ATOM 5014 C CA . SER B 1 262 ? 16.020 82.570 13.630 1.00 29.15 261 SER B CA 1
ATOM 5015 C C . SER B 1 262 ? 16.369 84.034 13.931 1.00 31.06 261 SER B C 1
ATOM 5016 O O . SER B 1 262 ? 16.881 84.756 13.069 1.00 29.42 261 SER B O 1
ATOM 5019 N N . PHE B 1 263 ? 16.093 84.446 15.171 1.00 25.22 262 PHE B N 1
ATOM 5020 C CA . PHE B 1 263 ? 16.353 85.804 15.657 1.00 21.49 262 PHE B CA 1
ATOM 5021 C C . PHE B 1 263 ? 15.488 86.876 15.006 1.00 26.50 262 PHE B C 1
ATOM 5022 O O . PHE B 1 263 ? 15.734 88.077 15.174 1.00 22.66 262 PHE B O 1
ATOM 5030 N N . ASN B 1 264 ? 14.465 86.444 14.273 1.00 30.53 263 ASN B N 1
ATOM 5031 C CA . ASN B 1 264 ? 13.561 87.390 13.630 1.00 24.66 263 ASN B CA 1
ATOM 5032 C C . ASN B 1 264 ? 12.766 88.175 14.670 1.00 26.24 263 ASN B C 1
ATOM 5033 O O . ASN B 1 264 ? 12.445 89.341 14.455 1.00 26.96 263 ASN B O 1
ATOM 5038 N N . LYS B 1 265 ? 12.444 87.547 15.799 1.00 21.58 264 LYS B N 1
ATOM 5039 C CA . LYS B 1 265 ? 11.705 88.250 16.842 1.00 21.88 264 LYS B CA 1
ATOM 5040 C C . LYS B 1 265 ? 12.476 89.498 17.243 1.00 27.25 264 LYS B C 1
ATOM 5041 O O . LYS B 1 265 ? 11.891 90.563 17.451 1.00 29.68 264 LYS B O 1
ATOM 5047 N N . ASP B 1 266 ? 13.796 89.352 17.334 1.00 28.02 265 ASP B N 1
ATOM 5048 C CA . ASP B 1 266 ? 14.683 90.443 17.719 1.00 20.03 265 ASP B CA 1
ATOM 5049 C C . ASP B 1 266 ? 14.839 91.470 16.599 1.00 22.20 265 ASP B C 1
ATOM 5050 O O . ASP B 1 266 ? 14.955 92.663 16.857 1.00 21.41 265 ASP B O 1
ATOM 5055 N N . ARG B 1 267 ? 14.868 91.009 15.354 1.00 24.48 266 ARG B N 1
ATOM 5056 C CA . ARG B 1 267 ? 14.993 91.935 14.235 1.00 20.11 266 ARG B CA 1
ATOM 5057 C C . ARG B 1 267 ? 13.694 92.708 14.138 1.00 25.08 266 ARG B C 1
ATOM 5058 O O . ARG B 1 267 ? 13.685 93.897 13.839 1.00 34.47 266 ARG B O 1
ATOM 5066 N N . ALA B 1 268 ? 12.592 92.016 14.394 1.00 21.47 267 ALA B N 1
ATOM 5067 C CA . ALA B 1 268 ? 11.283 92.631 14.325 1.00 18.78 267 ALA B CA 1
ATOM 5068 C C . ALA B 1 268 ? 11.215 93.773 15.323 1.00 27.73 267 ALA B C 1
ATOM 5069 O O . ALA B 1 268 ? 10.723 94.856 15.001 1.00 39.09 267 ALA B O 1
ATOM 5071 N N . LEU B 1 269 ? 11.732 93.536 16.526 1.00 28.09 268 LEU B N 1
ATOM 5072 C CA . LEU B 1 269 ? 11.739 94.543 17.591 1.00 28.70 268 LEU B CA 1
ATOM 5073 C C . LEU B 1 269 ? 12.560 95.788 17.218 1.00 31.26 268 LEU B C 1
ATOM 5074 O O . LEU B 1 269 ? 12.127 96.925 17.433 1.00 33.91 268 LEU B O 1
ATOM 5079 N N . VAL B 1 270 ? 13.745 95.571 16.661 1.00 22.89 269 VAL B N 1
ATOM 5080 C CA . VAL B 1 270 ? 14.607 96.677 16.282 1.00 20.59 269 VAL B CA 1
ATOM 5081 C C . VAL B 1 270 ? 13.974 97.492 15.165 1.00 24.13 269 VAL B C 1
ATOM 5082 O O . VAL B 1 270 ? 14.042 98.726 15.165 1.00 23.31 269 VAL B O 1
ATOM 5086 N N . GLU B 1 271 ? 13.360 96.794 14.214 1.00 21.91 270 GLU B N 1
ATOM 5087 C CA . GLU B 1 271 ? 12.721 97.441 13.072 1.00 20.62 270 GLU B CA 1
ATOM 5088 C C . GLU B 1 271 ? 11.500 98.275 13.461 1.00 20.87 270 GLU B C 1
ATOM 5089 O O . GLU B 1 271 ? 11.281 99.367 12.926 1.00 20.27 270 GLU B O 1
ATOM 5095 N N . LEU B 1 272 ? 10.712 97.767 14.398 1.00 18.44 271 LEU B N 1
ATOM 5096 C CA . LEU B 1 272 ? 9.525 98.481 14.851 1.00 20.70 271 LEU B CA 1
ATOM 5097 C C . LEU B 1 272 ? 9.881 99.788 15.576 1.00 26.00 271 LEU B C 1
ATOM 5098 O O . LEU B 1 272 ? 9.147 100.774 15.495 1.00 33.95 271 LEU B O 1
ATOM 5103 N N . ASN B 1 273 ? 11.008 99.792 16.283 1.00 28.51 272 ASN B N 1
ATOM 5104 C CA . ASN B 1 273 ? 11.451 100.981 17.007 1.00 19.62 272 ASN B CA 1
ATOM 5105 C C . ASN B 1 273 ? 12.046 101.968 16.030 1.00 19.27 272 ASN B C 1
ATOM 5106 O O . ASN B 1 273 ? 11.963 103.177 16.235 1.00 25.32 272 ASN B O 1
ATOM 5111 N N . TYR B 1 274 ? 12.656 101.450 14.970 1.00 17.64 273 TYR B N 1
ATOM 5112 C CA . TYR B 1 274 ? 13.216 102.308 13.938 1.00 15.22 273 TYR B CA 1
ATOM 5113 C C . TYR B 1 274 ? 12.047 103.070 13.316 1.00 25.20 273 TYR B C 1
ATOM 5114 O O . TYR B 1 274 ? 12.120 104.280 13.073 1.00 30.72 273 TYR B O 1
ATOM 5123 N N . ALA B 1 275 ? 10.960 102.342 13.074 1.00 29.75 274 ALA B N 1
ATOM 5124 C CA . ALA B 1 275 ? 9.750 102.905 12.496 1.00 24.13 274 ALA B CA 1
ATOM 5125 C C . ALA B 1 275 ? 9.171 103.973 13.412 1.00 26.96 274 ALA B C 1
ATOM 5126 O O . ALA B 1 275 ? 8.956 105.113 13.000 1.00 28.25 274 ALA B O 1
ATOM 5128 N N . VAL B 1 276 ? 8.907 103.594 14.657 1.00 26.64 275 VAL B N 1
ATOM 5129 C CA . VAL B 1 276 ? 8.338 104.520 15.627 1.00 19.38 275 VAL B CA 1
ATOM 5130 C C . VAL B 1 276 ? 9.169 105.788 15.753 1.00 27.76 275 VAL B C 1
ATOM 5131 O O . VAL B 1 276 ? 8.625 106.894 15.782 1.00 28.11 275 VAL B O 1
ATOM 5135 N N . TYR B 1 277 ? 10.488 105.627 15.813 1.00 29.70 276 TYR B N 1
ATOM 5136 C CA . TYR B 1 277 ? 11.380 106.772 15.948 1.00 30.52 276 TYR B CA 1
ATOM 5137 C C . TYR B 1 277 ? 11.310 107.768 14.791 1.00 26.09 276 TYR B C 1
ATOM 5138 O O . TYR B 1 277 ? 11.157 108.970 15.008 1.00 25.80 276 TYR B O 1
ATOM 5147 N N . HIS B 1 278 ? 11.427 107.277 13.566 1.00 22.56 277 HIS B N 1
ATOM 5148 C CA . HIS B 1 278 ? 11.395 108.162 12.414 1.00 26.15 277 HIS B CA 1
ATOM 5149 C C . HIS B 1 278 ? 10.003 108.624 12.039 1.00 31.02 277 HIS B C 1
ATOM 5150 O O . HIS B 1 278 ? 9.839 109.608 11.316 1.00 28.61 277 HIS B O 1
ATOM 5157 N N . SER B 1 279 ? 8.997 107.917 12.545 1.00 32.07 278 SER B N 1
ATOM 5158 C CA . SER B 1 279 ? 7.621 108.292 12.282 1.00 29.79 278 SER B CA 1
ATOM 5159 C C . SER B 1 279 ? 7.391 109.601 13.017 1.00 31.22 278 SER B C 1
ATOM 5160 O O . SER B 1 279 ? 6.818 110.543 12.468 1.00 33.17 278 SER B O 1
ATOM 5163 N N . PHE B 1 280 ? 7.855 109.651 14.264 1.00 25.75 279 PHE B N 1
ATOM 5164 C CA . PHE B 1 280 ? 7.716 110.848 15.083 1.00 26.58 279 PHE B CA 1
ATOM 5165 C C . PHE B 1 280 ? 8.495 111.982 14.432 1.00 30.70 279 PHE B C 1
ATOM 5166 O O . PHE B 1 280 ? 8.022 113.114 14.345 1.00 32.87 279 PHE B O 1
ATOM 5174 N N . LYS B 1 281 ? 9.697 111.656 13.975 1.00 30.53 280 LYS B N 1
ATOM 5175 C CA . LYS B 1 281 ? 10.573 112.620 13.333 1.00 28.44 280 LYS B CA 1
ATOM 5176 C C . LYS B 1 281 ? 9.903 113.199 12.092 1.00 37.49 280 LYS B C 1
ATOM 5177 O O . LYS B 1 281 ? 9.952 114.409 11.851 1.00 40.15 280 LYS B O 1
ATOM 5183 N N . LYS B 1 282 ? 9.269 112.332 11.310 1.00 36.78 281 LYS B N 1
ATOM 5184 C CA . LYS B 1 282 ? 8.602 112.750 10.081 1.00 34.01 281 LYS B CA 1
ATOM 5185 C C . LYS B 1 282 ? 7.429 113.694 10.341 1.00 31.77 281 LYS B C 1
ATOM 5186 O O . LYS B 1 282 ? 7.140 114.573 9.531 1.00 30.42 281 LYS B O 1
ATOM 5192 N N . GLU B 1 283 ? 6.766 113.509 11.480 1.00 29.37 282 GLU B N 1
ATOM 5193 C CA . GLU B 1 283 ? 5.617 114.324 11.875 1.00 27.60 282 GLU B CA 1
ATOM 5194 C C . GLU B 1 283 ? 6.042 115.539 12.704 1.00 30.29 282 GLU B C 1
ATOM 5195 O O . GLU B 1 283 ? 5.196 116.335 13.122 1.00 30.19 282 GLU B O 1
ATOM 5201 N N . GLY B 1 284 ? 7.349 115.663 12.946 1.00 32.60 283 GLY B N 1
ATOM 5202 C CA . GLY B 1 284 ? 7.888 116.779 13.713 1.00 23.35 283 GLY B CA 1
ATOM 5203 C C . GLY B 1 284 ? 7.627 116.740 15.212 1.00 29.30 283 GLY B C 1
ATOM 5204 O O . GLY B 1 284 ? 7.499 117.783 15.845 1.00 29.88 283 GLY B O 1
ATOM 5205 N N . VAL B 1 285 ? 7.552 115.539 15.783 1.00 26.14 284 VAL B N 1
ATOM 5206 C CA . VAL B 1 285 ? 7.303 115.373 17.211 1.00 24.58 284 VAL B CA 1
ATOM 5207 C C . VAL B 1 285 ? 8.581 114.944 17.938 1.00 25.07 284 VAL B C 1
ATOM 5208 O O . VAL B 1 285 ? 9.282 114.028 17.501 1.00 24.66 284 VAL B O 1
ATOM 5212 N N . SER B 1 286 ? 8.888 115.615 19.044 1.00 20.17 285 SER B N 1
ATOM 5213 C CA . SER B 1 286 ? 10.087 115.297 19.814 1.00 19.51 285 SER B CA 1
ATOM 5214 C C . SER B 1 286 ? 10.102 113.850 20.292 1.00 25.03 285 SER B C 1
ATOM 5215 O O . SER B 1 286 ? 9.089 113.318 20.761 1.00 25.14 285 SER B O 1
ATOM 5218 N N . ILE B 1 287 ? 11.264 113.221 20.162 1.00 20.01 286 ILE B N 1
ATOM 5219 C CA . ILE B 1 287 ? 11.452 111.853 20.605 1.00 17.72 286 ILE B CA 1
ATOM 5220 C C . ILE B 1 287 ? 12.945 111.602 20.669 1.00 18.90 286 ILE B C 1
ATOM 5221 O O . ILE B 1 287 ? 13.717 112.196 19.913 1.00 29.66 286 ILE B O 1
ATOM 5226 N N . VAL B 1 288 ? 13.355 110.744 21.592 1.00 20.31 287 VAL B N 1
ATOM 5227 C CA . VAL B 1 288 ? 14.763 110.423 21.752 1.00 16.15 287 VAL B CA 1
ATOM 5228 C C . VAL B 1 288 ? 14.912 108.905 21.736 1.00 20.45 287 VAL B C 1
ATOM 5229 O O . VAL B 1 288 ? 14.053 108.180 22.245 1.00 24.37 287 VAL B O 1
ATOM 5233 N N . ASP B 1 289 ? 15.979 108.415 21.119 1.00 15.69 288 ASP B N 1
ATOM 5234 C CA . ASP B 1 289 ? 16.201 106.980 21.083 1.00 17.47 288 ASP B CA 1
ATOM 5235 C C . ASP B 1 289 ? 16.813 106.547 22.413 1.00 17.37 288 ASP B C 1
ATOM 5236 O O . ASP B 1 289 ? 17.371 107.355 23.151 1.00 15.76 288 ASP B O 1
ATOM 5241 N N . HIS B 1 290 ? 16.677 105.267 22.720 1.00 23.29 289 HIS B N 1
ATOM 5242 C CA . HIS B 1 290 ? 17.180 104.702 23.962 1.00 20.41 289 HIS B CA 1
ATOM 5243 C C . HIS B 1 290 ? 18.661 104.966 24.242 1.00 24.74 289 HIS B C 1
ATOM 5244 O O . HIS B 1 290 ? 19.030 105.325 25.359 1.00 34.61 289 HIS B O 1
ATOM 5251 N N . LEU B 1 291 ? 19.508 104.782 23.236 1.00 27.80 290 LEU B N 1
ATOM 5252 C CA . LEU B 1 291 ? 20.939 104.982 23.409 1.00 30.97 290 LEU B CA 1
ATOM 5253 C C . LEU B 1 291 ? 21.315 106.443 23.627 1.00 32.35 290 LEU B C 1
ATOM 5254 O O . LEU B 1 291 ? 22.196 106.757 24.428 1.00 32.40 290 LEU B O 1
ATOM 5259 N N . THR B 1 292 ? 20.650 107.337 22.908 1.00 30.44 291 THR B N 1
ATOM 5260 C CA . THR B 1 292 ? 20.908 108.762 23.042 1.00 22.13 291 THR B CA 1
ATOM 5261 C C . THR B 1 292 ? 20.448 109.234 24.419 1.00 23.76 291 THR B C 1
ATOM 5262 O O . THR B 1 292 ? 21.105 110.053 25.052 1.00 26.66 291 THR B O 1
ATOM 5266 N N . ALA B 1 293 ? 19.322 108.700 24.881 1.00 24.31 292 ALA B N 1
ATOM 5267 C CA . ALA B 1 293 ? 18.772 109.060 26.185 1.00 24.04 292 ALA B CA 1
ATOM 5268 C C . ALA B 1 293 ? 19.724 108.657 27.307 1.00 23.00 292 ALA B C 1
ATOM 5269 O O . ALA B 1 293 ? 19.852 109.359 28.306 1.00 19.55 292 ALA B O 1
ATOM 5271 N N . ALA B 1 294 ? 20.383 107.517 27.133 1.00 23.18 293 ALA B N 1
ATOM 5272 C CA . ALA B 1 294 ? 21.337 107.016 28.116 1.00 20.57 293 ALA B CA 1
ATOM 5273 C C . ALA B 1 294 ? 22.614 107.850 28.108 1.00 22.75 293 ALA B C 1
ATOM 5274 O O . ALA B 1 294 ? 23.291 107.959 29.130 1.00 27.60 293 ALA B O 1
ATOM 5276 N N . LYS B 1 295 ? 22.949 108.434 26.960 1.00 23.30 294 LYS B N 1
ATOM 5277 C CA . LYS B 1 295 ? 24.151 109.252 26.864 1.00 20.84 294 LYS B CA 1
ATOM 5278 C C . LYS B 1 295 ? 23.905 110.557 27.594 1.00 27.99 294 LYS B C 1
ATOM 5279 O O . LYS B 1 295 ? 24.808 111.109 28.230 1.00 32.74 294 LYS B O 1
ATOM 5285 N N . GLN B 1 296 ? 22.674 111.048 27.493 1.00 20.33 295 GLN B N 1
ATOM 5286 C CA . GLN B 1 296 ? 22.293 112.284 28.156 1.00 14.52 295 GLN B CA 1
ATOM 5287 C C . GLN B 1 296 ? 22.305 112.070 29.664 1.00 14.30 295 GLN B C 1
ATOM 5288 O O . GLN B 1 296 ? 22.584 112.989 30.434 1.00 16.06 295 GLN B O 1
ATOM 5294 N N . PHE B 1 297 ? 22.007 110.845 30.081 1.00 23.25 296 PHE B N 1
ATOM 5295 C CA . PHE B 1 297 ? 21.978 110.514 31.493 1.00 14.37 296 PHE B CA 1
ATOM 5296 C C . PHE B 1 297 ? 23.389 110.540 32.041 1.00 23.50 296 PHE B C 1
ATOM 5297 O O . PHE B 1 297 ? 23.596 110.795 33.225 1.00 24.51 296 PHE B O 1
ATOM 5305 N N . GLU B 1 298 ? 24.361 110.263 31.177 1.00 28.10 297 GLU B N 1
ATOM 5306 C CA . GLU B 1 298 ? 25.756 110.291 31.588 1.00 23.49 297 GLU B CA 1
ATOM 5307 C C . GLU B 1 298 ? 26.086 111.734 31.938 1.00 28.40 297 GLU B C 1
ATOM 5308 O O . GLU B 1 298 ? 26.782 111.999 32.916 1.00 24.56 297 GLU B O 1
ATOM 5314 N N . LEU B 1 299 ? 25.580 112.664 31.125 1.00 32.43 298 LEU B N 1
ATOM 5315 C CA . LEU B 1 299 ? 25.815 114.086 31.339 1.00 26.56 298 LEU B CA 1
ATOM 5316 C C . LEU B 1 299 ? 25.180 114.503 32.645 1.00 27.22 298 LEU B C 1
ATOM 5317 O O . LEU B 1 299 ? 25.761 115.256 33.419 1.00 29.19 298 LEU B O 1
ATOM 5322 N N . PHE B 1 300 ? 23.976 114.011 32.887 1.00 29.48 299 PHE B N 1
ATOM 5323 C CA . PHE B 1 300 ? 23.286 114.327 34.122 1.00 31.34 299 PHE B CA 1
ATOM 5324 C C . PHE B 1 300 ? 24.191 113.994 35.321 1.00 28.24 299 PHE B C 1
ATOM 5325 O O . PHE B 1 300 ? 24.367 114.814 36.221 1.00 20.47 299 PHE B O 1
ATOM 5333 N N . GLU B 1 301 ? 24.754 112.788 35.323 1.00 27.77 300 GLU B N 1
ATOM 5334 C CA . GLU B 1 301 ? 25.633 112.348 36.395 1.00 27.96 300 GLU B CA 1
ATOM 5335 C C . GLU B 1 301 ? 26.892 113.212 36.516 1.00 31.54 300 GLU B C 1
ATOM 5336 O O . GLU B 1 301 ? 27.408 113.404 37.619 1.00 32.32 300 GLU B O 1
ATOM 5342 N N . ARG B 1 302 ? 27.376 113.732 35.386 1.00 27.73 301 ARG B N 1
ATOM 5343 C CA . ARG B 1 302 ? 28.557 114.604 35.368 1.00 31.79 301 ARG B CA 1
ATOM 5344 C C . ARG B 1 302 ? 28.222 115.951 36.000 1.00 31.18 301 ARG B C 1
ATOM 5345 O O . ARG B 1 302 ? 29.016 116.506 36.761 1.00 26.44 301 ARG B O 1
ATOM 5353 N N . ASN B 1 303 ? 27.044 116.476 35.667 1.00 31.96 302 ASN B N 1
ATOM 5354 C CA . ASN B 1 303 ? 26.586 117.745 36.215 1.00 28.07 302 ASN B CA 1
ATOM 5355 C C . ASN B 1 303 ? 26.333 117.617 37.714 1.00 32.71 302 ASN B C 1
ATOM 5356 O O . ASN B 1 303 ? 26.739 118.476 38.488 1.00 36.93 302 ASN B O 1
ATOM 5361 N N . GLU B 1 304 ? 25.655 116.547 38.117 1.00 30.77 303 GLU B N 1
ATOM 5362 C CA . GLU B 1 304 ? 25.355 116.319 39.525 1.00 22.53 303 GLU B CA 1
ATOM 5363 C C . GLU B 1 304 ? 26.615 116.206 40.382 1.00 27.62 303 GLU B C 1
ATOM 5364 O O . GLU B 1 304 ? 26.618 116.636 41.535 1.00 29.18 303 GLU B O 1
ATOM 5370 N N . ALA B 1 305 ? 27.679 115.626 39.827 1.00 26.91 304 ALA B N 1
ATOM 5371 C CA . ALA B 1 305 ? 28.940 115.481 40.559 1.00 33.68 304 ALA B CA 1
ATOM 5372 C C . ALA B 1 305 ? 29.536 116.873 40.826 1.00 33.79 304 ALA B C 1
ATOM 5373 O O . ALA B 1 305 ? 30.046 117.169 41.913 1.00 25.19 304 ALA B O 1
ATOM 5375 N N . GLN B 1 306 ? 29.452 117.724 39.812 1.00 34.98 305 GLN B N 1
ATOM 5376 C CA . GLN B 1 306 ? 29.954 119.087 39.888 1.00 39.33 305 GLN B CA 1
ATOM 5377 C C . GLN B 1 306 ? 29.146 119.953 40.871 1.00 39.74 305 GLN B C 1
ATOM 5378 O O . GLN B 1 306 ? 29.557 121.063 41.209 1.00 39.97 305 GLN B O 1
ATOM 5384 N N . GLN B 1 307 ? 28.007 119.439 41.334 1.00 35.67 306 GLN B N 1
ATOM 5385 C CA . GLN B 1 307 ? 27.144 120.172 42.260 1.00 33.86 306 GLN B CA 1
ATOM 5386 C C . GLN B 1 307 ? 27.216 119.589 43.668 1.00 32.96 306 GLN B C 1
ATOM 5387 O O . GLN B 1 307 ? 26.500 120.025 44.576 1.00 34.28 306 GLN B O 1
ATOM 5393 N N . GLY B 1 308 ? 28.081 118.596 43.842 1.00 30.39 307 GLY B N 1
ATOM 5394 C CA . GLY B 1 308 ? 28.240 117.980 45.144 1.00 26.97 307 GLY B CA 1
ATOM 5395 C C . GLY B 1 308 ? 27.141 117.013 45.527 1.00 30.49 307 GLY B C 1
ATOM 5396 O O . GLY B 1 308 ? 27.074 116.573 46.675 1.00 46.40 307 GLY B O 1
ATOM 5397 N N . ARG B 1 309 ? 26.277 116.681 44.574 1.00 31.77 308 ARG B N 1
ATOM 5398 C CA . ARG B 1 309 ? 25.185 115.752 44.825 1.00 31.19 308 ARG B CA 1
ATOM 5399 C C . ARG B 1 309 ? 25.485 114.364 44.278 1.00 35.59 308 ARG B C 1
ATOM 5400 O O . ARG B 1 309 ? 26.143 114.214 43.249 1.00 35.06 308 ARG B O 1
ATOM 5408 N N . GLN B 1 310 ? 25.012 113.346 44.988 1.00 38.57 309 GLN B N 1
ATOM 5409 C CA . GLN B 1 310 ? 25.206 111.979 44.548 1.00 43.31 309 GLN B CA 1
ATOM 5410 C C . GLN B 1 310 ? 23.959 111.610 43.747 1.00 41.61 309 GLN B C 1
ATOM 5411 O O . GLN B 1 310 ? 22.906 112.233 43.915 1.00 36.59 309 GLN B O 1
ATOM 5417 N N . VAL B 1 311 ? 24.089 110.620 42.863 1.00 43.79 310 VAL B N 1
ATOM 5418 C CA . VAL B 1 311 ? 22.975 110.171 42.024 1.00 34.39 310 VAL B CA 1
ATOM 5419 C C . VAL B 1 311 ? 22.372 108.845 42.497 1.00 26.70 310 VAL B C 1
ATOM 5420 O O . VAL B 1 311 ? 23.072 107.862 42.747 1.00 30.25 310 VAL B O 1
ATOM 5424 N N . THR B 1 312 ? 21.055 108.840 42.622 1.00 25.17 311 THR B N 1
ATOM 5425 C CA . THR B 1 312 ? 20.330 107.660 43.046 1.00 26.83 311 THR B CA 1
ATOM 5426 C C . THR B 1 312 ? 19.596 107.140 41.820 1.00 24.00 311 THR B C 1
ATOM 5427 O O . THR B 1 312 ? 19.445 107.865 40.840 1.00 23.63 311 THR B O 1
ATOM 5431 N N . GLY B 1 313 ? 19.164 105.881 41.858 1.00 23.50 312 GLY B N 1
ATOM 5432 C CA . GLY B 1 313 ? 18.452 105.337 40.721 1.00 22.29 312 GLY B CA 1
ATOM 5433 C C . GLY B 1 313 ? 18.023 103.906 40.896 1.00 28.36 312 GLY B C 1
ATOM 5434 O O . GLY B 1 313 ? 18.488 103.230 41.810 1.00 28.80 312 GLY B O 1
ATOM 5435 N N . LYS B 1 314 ? 17.114 103.462 40.026 1.00 34.37 313 LYS B N 1
ATOM 5436 C CA . LYS B 1 314 ? 16.613 102.081 40.018 1.00 34.65 313 LYS B CA 1
ATOM 5437 C C . LYS B 1 314 ? 17.094 101.463 38.698 1.00 32.50 313 LYS B C 1
ATOM 5438 O O . LYS B 1 314 ? 16.533 101.733 37.631 1.00 30.86 313 LYS B O 1
ATOM 5444 N N . TRP B 1 315 ? 18.146 100.652 38.797 1.00 28.23 314 TRP B N 1
ATOM 5445 C CA . TRP B 1 315 ? 18.792 99.983 37.665 1.00 33.09 314 TRP B CA 1
ATOM 5446 C C . TRP B 1 315 ? 17.871 99.399 36.581 1.00 30.49 314 TRP B C 1
ATOM 5447 O O . TRP B 1 315 ? 17.969 99.762 35.402 1.00 22.11 314 TRP B O 1
ATOM 5458 N N . SER B 1 316 ? 16.994 98.485 36.995 1.00 30.80 315 SER B N 1
ATOM 5459 C CA . SER B 1 316 ? 16.054 97.808 36.104 1.00 20.89 315 SER B CA 1
ATOM 5460 C C . SER B 1 316 ? 15.222 98.738 35.234 1.00 26.85 315 SER B C 1
ATOM 5461 O O . SER B 1 316 ? 14.822 98.356 34.137 1.00 30.40 315 SER B O 1
ATOM 5464 N N . TRP B 1 317 ? 14.949 99.948 35.722 1.00 34.43 316 TRP B N 1
ATOM 5465 C CA . TRP B 1 317 ? 14.157 100.914 34.965 1.00 31.69 316 TRP B CA 1
ATOM 5466 C C . TRP B 1 317 ? 15.038 101.786 34.087 1.00 30.20 316 TRP B C 1
ATOM 5467 O O . TRP B 1 317 ? 14.611 102.215 33.010 1.00 40.30 316 TRP B O 1
ATOM 5478 N N . LEU B 1 318 ? 16.262 102.052 34.537 1.00 26.53 317 LEU B N 1
ATOM 5479 C CA . LEU B 1 318 ? 17.178 102.899 33.770 1.00 26.98 317 LEU B CA 1
ATOM 5480 C C . LEU B 1 318 ? 17.726 102.200 32.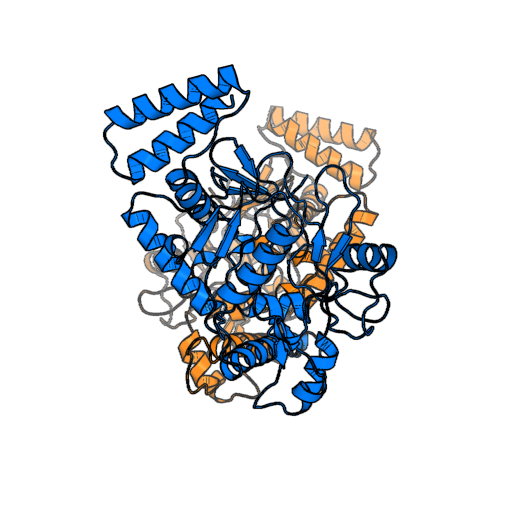529 1.00 30.09 317 LEU B C 1
ATOM 5481 O O . LEU B 1 318 ? 17.993 102.841 31.506 1.00 31.10 317 LEU B O 1
ATOM 5486 N N . ALA B 1 319 ? 17.898 100.886 32.623 1.00 28.38 318 ALA B N 1
ATOM 5487 C CA . ALA B 1 319 ? 18.386 100.113 31.495 1.00 28.68 318 ALA B CA 1
ATOM 5488 C C . ALA B 1 319 ? 17.219 99.947 30.526 1.00 26.56 318 ALA B C 1
ATOM 5489 O O . ALA B 1 319 ? 16.141 99.489 30.909 1.00 25.06 318 ALA B O 1
ATOM 5491 N N . PRO B 1 320 ? 17.418 100.319 29.253 1.00 26.52 319 PRO B N 1
ATOM 5492 C CA . PRO B 1 320 ? 16.338 100.188 28.267 1.00 23.89 319 PRO B CA 1
ATOM 5493 C C . PRO B 1 320 ? 16.077 98.731 27.856 1.00 24.98 319 PRO B C 1
ATOM 5494 O O . PRO B 1 320 ? 16.960 97.873 27.960 1.00 28.20 319 PRO B O 1
ATOM 5498 N N . PRO B 1 321 ? 14.850 98.433 27.398 1.00 28.40 320 PRO B N 1
ATOM 5499 C CA . PRO B 1 321 ? 14.482 97.073 26.973 1.00 27.92 320 PRO B CA 1
ATOM 5500 C C . PRO B 1 321 ? 14.949 96.724 25.554 1.00 31.04 320 PRO B C 1
ATOM 5501 O O . PRO B 1 321 ? 14.391 95.846 24.894 1.00 29.06 320 PRO B O 1
ATOM 5505 N N . LEU B 1 322 ? 15.984 97.422 25.100 1.00 27.51 321 LEU B N 1
ATOM 5506 C CA . LEU B 1 322 ? 16.550 97.203 23.782 1.00 16.20 321 LEU B CA 1
ATOM 5507 C C . LEU B 1 322 ? 18.054 97.500 23.856 1.00 14.70 321 LEU B C 1
ATOM 5508 O O . LEU B 1 322 ? 18.450 98.584 24.259 1.00 23.97 321 LEU B O 1
ATOM 5513 N N . SER B 1 323 ? 18.884 96.533 23.479 1.00 25.30 322 SER B N 1
ATOM 5514 C CA . SER B 1 323 ? 20.340 96.698 23.496 1.00 23.35 322 SER B CA 1
ATOM 5515 C C . SER B 1 323 ? 20.793 97.436 24.749 1.00 26.89 322 SER B C 1
ATOM 5516 O O . SER B 1 323 ? 21.546 98.412 24.662 1.00 32.08 322 SER B O 1
ATOM 5519 N N . PRO B 1 324 ? 20.356 96.977 25.936 1.00 28.08 323 PRO B N 1
ATOM 5520 C CA . PRO B 1 324 ? 20.751 97.649 27.180 1.00 21.52 323 PRO B CA 1
ATOM 5521 C C . PRO B 1 324 ? 22.258 97.752 27.457 1.00 23.57 323 PRO B C 1
ATOM 5522 O O . PRO B 1 324 ? 22.701 98.706 28.096 1.00 22.97 323 PRO B O 1
ATOM 5526 N N . THR B 1 325 ? 23.050 96.796 26.971 1.00 23.06 324 THR B N 1
ATOM 5527 C CA . THR B 1 325 ? 24.496 96.836 27.215 1.00 26.46 324 THR B CA 1
ATOM 5528 C C . THR B 1 325 ? 25.205 97.979 26.483 1.00 30.40 324 THR B C 1
ATOM 5529 O O . THR B 1 325 ? 26.396 98.239 26.713 1.00 23.97 324 THR B O 1
ATOM 5533 N N . LEU B 1 326 ? 24.483 98.664 25.601 1.00 23.38 325 LEU B N 1
ATOM 5534 C CA . LEU B 1 326 ? 25.079 99.777 24.873 1.00 23.42 325 LEU B CA 1
ATOM 5535 C C . LEU B 1 326 ? 24.899 101.101 25.626 1.00 20.98 325 LEU B C 1
ATOM 5536 O O . LEU B 1 326 ? 25.236 102.163 25.125 1.00 24.77 325 LEU B O 1
ATOM 5541 N N . THR B 1 327 ? 24.367 101.017 26.841 1.00 21.79 326 THR B N 1
ATOM 5542 C CA . THR B 1 327 ? 24.190 102.186 27.687 1.00 20.60 326 THR B CA 1
ATOM 5543 C C . THR B 1 327 ? 25.095 102.012 28.908 1.00 23.38 326 THR B C 1
ATOM 5544 O O . THR B 1 327 ? 25.146 100.941 29.515 1.00 20.59 326 THR B O 1
ATOM 5548 N N . SER B 1 328 ? 25.815 103.076 29.246 1.00 20.15 327 SER B N 1
ATOM 5549 C CA . SER B 1 328 ? 26.731 103.087 30.378 1.00 23.54 327 SER B CA 1
ATOM 5550 C C . SER B 1 328 ? 26.125 102.638 31.710 1.00 25.41 327 SER B C 1
ATOM 5551 O O . SER B 1 328 ? 26.790 101.966 32.500 1.00 22.28 327 SER B O 1
ATOM 5554 N N . ASN B 1 329 ? 24.872 103.017 31.961 1.00 27.35 328 ASN B N 1
ATOM 5555 C CA . ASN B 1 329 ? 24.194 102.676 33.212 1.00 24.17 328 ASN B CA 1
ATOM 5556 C C . ASN B 1 329 ? 23.990 101.185 33.442 1.00 26.00 328 ASN B C 1
ATOM 5557 O O . ASN B 1 329 ? 23.753 100.753 34.566 1.00 33.30 328 ASN B O 1
ATOM 5562 N N . TYR B 1 330 ? 24.080 100.396 32.383 1.00 25.19 329 TYR B N 1
ATOM 5563 C CA . TYR B 1 330 ? 23.878 98.960 32.508 1.00 22.58 329 TYR B CA 1
ATOM 5564 C C . TYR B 1 330 ? 25.008 98.264 33.248 1.00 24.06 329 TYR B C 1
ATOM 5565 O O . TYR B 1 330 ? 24.791 97.252 33.909 1.00 27.26 329 TYR B O 1
ATOM 5574 N N . HIS B 1 331 ? 26.204 98.832 33.159 1.00 28.32 330 HIS B N 1
ATOM 5575 C CA . HIS B 1 331 ? 27.398 98.227 33.728 1.00 30.66 330 HIS B CA 1
ATOM 5576 C C . HIS B 1 331 ? 27.802 98.488 35.174 1.00 31.49 330 HIS B C 1
ATOM 5577 O O . HIS B 1 331 ? 28.948 98.254 35.545 1.00 38.19 330 HIS B O 1
ATOM 5584 N N . HIS B 1 332 ? 26.872 98.970 35.986 1.00 28.74 331 HIS B N 1
ATOM 5585 C CA . HIS B 1 332 ? 27.131 99.184 37.407 1.00 28.03 331 HIS B CA 1
ATOM 5586 C C . HIS B 1 332 ? 25.796 99.369 38.114 1.00 32.99 331 HIS B C 1
ATOM 5587 O O . HIS B 1 332 ? 24.779 99.606 37.467 1.00 37.47 331 HIS B O 1
ATOM 5594 N N . GLY B 1 333 ? 25.785 99.233 39.433 1.00 30.77 332 GLY B N 1
ATOM 5595 C CA . GLY B 1 333 ? 24.535 99.372 40.161 1.00 30.86 332 GLY B CA 1
ATOM 5596 C C . GLY B 1 333 ? 24.195 100.805 40.511 1.00 30.82 332 GLY B C 1
ATOM 5597 O O . GLY B 1 333 ? 24.985 101.712 40.272 1.00 31.25 332 GLY B O 1
ATOM 5598 N N . TYR B 1 334 ? 23.009 100.997 41.080 1.00 36.90 333 TYR B N 1
ATOM 5599 C CA . TYR B 1 334 ? 22.534 102.319 41.483 1.00 32.03 333 TYR B CA 1
ATOM 5600 C C . TYR B 1 334 ? 21.896 102.318 42.864 1.00 34.20 333 TYR B C 1
ATOM 5601 O O . TYR B 1 334 ? 21.131 101.410 43.211 1.00 33.04 333 TYR B O 1
ATOM 5610 N N . ASP B 1 335 ? 22.214 103.343 43.646 1.00 31.16 334 ASP B N 1
ATOM 5611 C CA . ASP B 1 335 ? 21.658 103.483 44.982 1.00 29.98 334 ASP B CA 1
ATOM 5612 C C . ASP B 1 335 ? 20.210 103.905 44.818 1.00 24.64 334 ASP B C 1
ATOM 5613 O O . ASP B 1 335 ? 19.940 105.018 44.394 1.00 25.39 334 ASP B O 1
ATOM 5618 N N . ASN B 1 336 ? 19.283 103.014 45.152 1.00 28.57 335 ASN B N 1
ATOM 5619 C CA . ASN B 1 336 ? 17.862 103.305 45.003 1.00 26.71 335 ASN B CA 1
ATOM 5620 C C . ASN B 1 336 ? 17.224 104.013 46.191 1.00 28.95 335 ASN B C 1
ATOM 5621 O O . ASN B 1 336 ? 16.043 103.801 46.464 1.00 31.94 335 ASN B O 1
ATOM 5626 N N . THR B 1 337 ? 17.976 104.846 46.904 1.00 32.24 336 THR B N 1
ATOM 5627 C CA . THR B 1 337 ? 17.388 105.555 48.039 1.00 27.59 336 THR B CA 1
ATOM 5628 C C . THR B 1 337 ? 16.426 106.588 47.475 1.00 26.71 336 THR B C 1
ATOM 5629 O O . THR B 1 337 ? 16.755 107.285 46.522 1.00 30.48 336 THR B O 1
ATOM 5633 N N . VAL B 1 338 ? 15.234 106.671 48.059 1.00 27.41 337 VAL B N 1
ATOM 5634 C CA . VAL B 1 338 ? 14.213 107.616 47.620 1.00 29.06 337 VAL B CA 1
ATOM 5635 C C . VAL B 1 338 ? 14.255 108.851 48.507 1.00 33.59 337 VAL B C 1
ATOM 5636 O O . VAL B 1 338 ? 13.880 108.789 49.677 1.00 37.64 337 VAL B O 1
ATOM 5640 N N . LYS B 1 339 ? 14.716 109.968 47.944 1.00 35.13 338 LYS B N 1
ATOM 5641 C CA . LYS B 1 339 ? 14.826 111.228 48.681 1.00 36.98 338 LYS B CA 1
ATOM 5642 C C . LYS B 1 339 ? 13.656 112.172 48.404 1.00 39.18 338 LYS B C 1
ATOM 5643 O O . LYS B 1 339 ? 12.893 111.969 47.461 1.00 44.69 338 LYS B O 1
ATOM 5649 N N . ASP B 1 340 ? 13.521 113.206 49.231 1.00 38.21 339 ASP B N 1
ATOM 5650 C CA . ASP B 1 340 ? 12.442 114.180 49.085 1.00 36.01 339 ASP B CA 1
ATOM 5651 C C . ASP B 1 340 ? 12.972 115.536 48.597 1.00 34.20 339 ASP B C 1
ATOM 5652 O O . ASP B 1 340 ? 14.097 115.937 48.927 1.00 33.36 339 ASP B O 1
ATOM 5657 N N . PRO B 1 341 ? 12.174 116.252 47.782 1.00 27.76 340 PRO B N 1
ATOM 5658 C CA . PRO B 1 341 ? 10.844 115.846 47.320 1.00 26.98 340 PRO B CA 1
ATOM 5659 C C . PRO B 1 341 ? 10.912 114.714 46.297 1.00 26.71 340 PRO B C 1
ATOM 5660 O O . PRO B 1 341 ? 11.990 114.350 45.830 1.00 30.14 340 PRO B O 1
ATOM 5664 N N . ASN B 1 342 ? 9.763 114.155 45.943 1.00 25.63 341 ASN B N 1
ATOM 5665 C CA . ASN B 1 342 ? 9.753 113.056 44.997 1.00 25.27 341 ASN B CA 1
ATOM 5666 C C . ASN B 1 342 ? 8.337 112.764 44.564 1.00 18.69 341 ASN B C 1
ATOM 5667 O O . ASN B 1 342 ? 7.396 113.362 45.064 1.00 24.81 341 ASN B O 1
ATOM 5672 N N . PHE B 1 343 ? 8.206 111.826 43.633 1.00 24.28 342 PHE B N 1
ATOM 5673 C CA . PHE B 1 343 ? 6.914 111.402 43.114 1.00 27.85 342 PHE B CA 1
ATOM 5674 C C . PHE B 1 343 ? 6.615 109.994 43.613 1.00 24.52 342 PHE B C 1
ATOM 5675 O O . PHE B 1 343 ? 7.520 109.164 43.735 1.00 30.07 342 PHE B O 1
ATOM 5683 N N . PHE B 1 344 ? 5.347 109.722 43.895 1.00 25.82 343 PHE B N 1
ATOM 5684 C CA . PHE B 1 344 ? 4.964 108.408 44.389 1.00 31.42 343 PHE B CA 1
ATOM 5685 C C . PHE B 1 344 ? 3.686 107.918 43.756 1.00 25.82 343 PHE B C 1
ATOM 5686 O O . PHE B 1 344 ? 2.848 108.707 43.339 1.00 29.34 343 PHE B O 1
ATOM 5694 N N . TYR B 1 345 ? 3.548 106.600 43.689 1.00 32.23 344 TYR B N 1
ATOM 5695 C CA . TYR B 1 345 ? 2.353 105.992 43.128 1.00 38.88 344 TYR B CA 1
ATOM 5696 C C . TYR B 1 345 ? 1.269 106.203 44.160 1.00 35.94 344 TYR B C 1
ATOM 5697 O O . TYR B 1 345 ? 1.550 106.247 45.360 1.00 33.33 344 TYR B O 1
ATOM 5706 N N . LYS B 1 346 ? 0.033 106.333 43.697 1.00 41.19 345 LYS B N 1
ATOM 5707 C CA . LYS B 1 346 ? -1.084 106.519 44.605 1.00 50.02 345 LYS B CA 1
ATOM 5708 C C . LYS B 1 346 ? -1.384 105.173 45.271 1.00 64.02 345 LYS B C 1
ATOM 5709 O O . LYS B 1 346 ? -1.557 104.158 44.589 1.00 62.13 345 LYS B O 1
ATOM 5715 N N . LYS B 1 347 ? -1.422 105.173 46.604 1.00 72.09 346 LYS B N 1
ATOM 5716 C CA . LYS B 1 347 ? -1.674 103.966 47.396 1.00 81.30 346 LYS B CA 1
ATOM 5717 C C . LYS B 1 347 ? -3.012 103.298 47.063 1.00 81.87 346 LYS B C 1
ATOM 5718 O O . LYS B 1 347 ? -3.776 103.867 46.256 1.00 84.27 346 LYS B O 1
#

B-factor: mean 36.61, std 16.69, range [4.93, 100.0]

CATH classification: 3.90.340.10 (+2 more: 3.90.440.10, 3.90.1230.10)

InterPro domains:
  IPR004030 Nitric oxide synthase, N-terminal [PF02898] (2-348)
  IPR004030 Nitric oxide synthase, N-terminal [PS60001] (61-68)
  IPR017142 Nitric oxide synthase, oxygenase subunit [PIRSF037219] (2-353)
  IPR036119 Nitric oxide synthase, N-terminal domain superfamily [SSF56512] (2-352)
  IPR044940 Nitric oxide synthase, domain 2 superfamily [G3DSA:3.90.440.10] (78-180)
  IPR044943 Nitric oxide synthase, domain 1 superfamily [G3DSA:3.90.340.10] (4-317)
  IPR044944 Nitric oxide synthase, domain 3 superfamily [G3DSA:3.90.1230.10] (181-291)
  IPR050607 Nitric Oxide Synthase (NOS) [PTHR43410] (2-354)

Nearest PDB structures (foldseek):
  1mjt-assembly1_A  TM=1.003E+00  e=5.734E-76  Staphylococcus aureus
  5vv0-assembly1_B  TM=9.711E-01  e=2.472E-43  Homo sapiens
  6po5-assembly1_A  TM=9.711E-01  e=2.788E-43  Homo sapiens
  7tsp-assembly1_B  TM=9.736E-01  e=6.467E-43  Homo sapiens
  5uo4-assembly1_B  TM=9.713E-01  e=9.276E-43  Homo sapiens

Organism: Staphylococcus aureus (NCBI:txid1280)